Protein AF-A0A958AGH6-F1 (afdb_monomer_lite)

Radius of gyration: 31.53 Å; chains: 1; bounding box: 82×62×76 Å

Structure (mmCIF, N/CA/C/O backbone):
data_AF-A0A958AGH6-F1
#
_entry.id   AF-A0A958AGH6-F1
#
loop_
_atom_site.group_PDB
_atom_site.id
_atom_site.type_symbol
_atom_site.label_atom_id
_atom_site.label_alt_id
_atom_site.label_comp_id
_atom_site.label_asym_id
_atom_site.label_entity_id
_atom_site.label_seq_id
_atom_site.pdbx_PDB_ins_code
_atom_site.Cartn_x
_atom_site.Cartn_y
_atom_site.Cartn_z
_atom_site.occupancy
_atom_site.B_iso_or_equiv
_atom_site.auth_seq_id
_atom_site.auth_comp_id
_atom_site.auth_asym_id
_atom_site.auth_atom_id
_atom_site.pdbx_PDB_model_num
ATOM 1 N N . GLY A 1 1 ? 29.075 16.990 -29.804 1.00 83.25 1 GLY A N 1
ATOM 2 C CA . GLY A 1 1 ? 28.848 15.561 -30.092 1.00 83.25 1 GLY A CA 1
ATOM 3 C C . GLY A 1 1 ? 28.472 15.408 -31.547 1.00 83.25 1 GLY A C 1
ATOM 4 O O . GLY A 1 1 ? 28.355 16.424 -32.220 1.00 83.25 1 GLY A O 1
ATOM 5 N N . CYS A 1 2 ? 28.291 14.186 -32.027 1.00 89.69 2 CYS A N 1
ATOM 6 C CA . CYS A 1 2 ? 27.824 13.896 -33.381 1.00 89.69 2 CYS A CA 1
ATOM 7 C C . CYS A 1 2 ? 26.308 14.091 -33.481 1.00 89.69 2 CYS A C 1
ATOM 9 O O . CYS A 1 2 ? 25.565 13.703 -32.573 1.00 89.69 2 CYS A O 1
ATOM 11 N N . TRP A 1 3 ? 25.862 14.702 -34.578 1.00 92.75 3 TRP A N 1
ATOM 12 C CA . TRP A 1 3 ? 24.458 15.014 -34.820 1.00 92.75 3 TRP A CA 1
ATOM 13 C C . TRP A 1 3 ? 24.123 15.031 -36.314 1.00 92.75 3 TRP A C 1
ATOM 15 O O . TRP A 1 3 ? 25.012 15.130 -37.158 1.00 92.75 3 TRP A O 1
ATOM 25 N N . VAL A 1 4 ? 22.828 14.942 -36.615 1.00 94.94 4 VAL A N 1
ATOM 26 C CA . VAL A 1 4 ? 22.249 15.103 -37.955 1.00 94.94 4 VAL A CA 1
ATOM 27 C C . VAL A 1 4 ? 21.118 16.118 -37.880 1.00 94.94 4 VAL A C 1
ATOM 29 O O . VAL A 1 4 ? 20.305 16.061 -36.960 1.00 94.94 4 VAL A O 1
ATOM 32 N N . LEU A 1 5 ? 21.059 17.021 -38.855 1.00 95.25 5 LEU A N 1
ATOM 33 C CA . LEU A 1 5 ? 19.943 17.938 -39.071 1.00 95.25 5 LEU A CA 1
ATOM 34 C C . LEU A 1 5 ? 19.295 17.595 -40.409 1.00 95.25 5 LEU A C 1
ATOM 36 O O . LEU A 1 5 ? 19.988 17.485 -41.419 1.00 95.25 5 LEU A O 1
ATOM 40 N N . VAL A 1 6 ? 17.981 17.408 -40.395 1.00 96.69 6 VAL A N 1
ATOM 41 C CA . VAL A 1 6 ? 17.177 17.118 -41.585 1.00 96.69 6 VAL A CA 1
ATOM 42 C C . VAL A 1 6 ? 16.295 18.323 -41.870 1.00 96.69 6 VAL A C 1
ATOM 44 O O . VAL A 1 6 ? 15.572 18.761 -40.977 1.00 96.69 6 VAL A O 1
ATOM 47 N N . ASP A 1 7 ? 16.378 18.831 -43.096 1.00 96.31 7 ASP A N 1
ATOM 48 C CA . ASP A 1 7 ? 15.490 19.854 -43.649 1.00 96.31 7 ASP A CA 1
ATOM 49 C C . ASP A 1 7 ? 14.327 19.187 -44.381 1.00 96.31 7 ASP A C 1
ATOM 51 O O . ASP A 1 7 ? 14.539 18.331 -45.243 1.00 96.31 7 ASP A O 1
ATOM 55 N N . HIS A 1 8 ? 13.107 19.558 -43.996 1.00 94.31 8 HIS A N 1
ATOM 56 C CA . HIS A 1 8 ? 11.866 18.997 -44.530 1.00 94.31 8 HIS A CA 1
ATOM 57 C C . HIS A 1 8 ? 11.301 19.814 -45.702 1.00 94.31 8 HIS A C 1
ATOM 59 O O . HIS A 1 8 ? 10.366 19.367 -46.363 1.00 94.31 8 HIS A O 1
ATOM 65 N N . GLY A 1 9 ? 11.899 20.970 -46.019 1.00 91.06 9 GLY A N 1
ATOM 66 C CA . GLY A 1 9 ? 11.574 21.787 -47.193 1.00 91.06 9 GLY A CA 1
ATOM 67 C C . GLY A 1 9 ? 10.357 22.707 -47.043 1.00 91.06 9 GLY A C 1
ATOM 68 O O . GLY A 1 9 ? 10.097 23.516 -47.930 1.00 91.06 9 GLY A O 1
ATOM 69 N N . ASP A 1 10 ? 9.638 22.629 -45.927 1.00 91.50 10 ASP A N 1
ATOM 70 C CA . ASP A 1 10 ? 8.467 23.445 -45.577 1.00 91.50 10 ASP A CA 1
ATOM 71 C C . ASP A 1 10 ? 8.767 24.468 -44.463 1.00 91.50 10 ASP A C 1
ATOM 73 O O . ASP A 1 10 ? 7.862 25.009 -43.830 1.00 91.50 10 ASP A O 1
ATOM 77 N N . GLY A 1 11 ? 10.053 24.742 -44.224 1.00 93.38 11 GLY A N 1
ATOM 78 C CA . GLY A 1 11 ? 10.525 25.636 -43.167 1.00 93.38 11 GLY A CA 1
ATOM 79 C C . GLY A 1 11 ? 10.811 24.935 -41.838 1.00 93.38 11 GLY A C 1
ATOM 80 O O . GLY A 1 11 ? 11.308 25.592 -40.919 1.00 93.38 11 GLY A O 1
ATOM 81 N N . TYR A 1 12 ? 10.558 23.625 -41.727 1.00 94.75 12 TYR A N 1
ATOM 82 C CA . TYR A 1 12 ? 10.909 22.832 -40.551 1.00 94.75 12 TYR A CA 1
ATOM 83 C C . TYR A 1 12 ? 12.245 22.101 -40.686 1.00 94.75 12 TYR A C 1
ATOM 85 O O . TYR A 1 12 ? 12.593 21.531 -41.719 1.00 94.75 12 TYR A O 1
ATOM 93 N N . LEU A 1 13 ? 12.965 22.047 -39.566 1.00 95.56 13 LEU A N 1
ATOM 94 C CA . LEU A 1 13 ? 14.207 21.304 -39.398 1.00 95.56 13 LEU A CA 1
ATOM 95 C C . LEU A 1 13 ? 14.077 20.364 -38.194 1.00 95.56 13 LEU A C 1
ATOM 97 O O . LEU A 1 13 ? 13.566 20.765 -37.148 1.00 95.56 13 LEU A O 1
ATOM 101 N N . SER A 1 14 ? 14.592 19.139 -38.293 1.00 94.94 14 SER A N 1
ATOM 102 C CA . SER A 1 14 ? 14.701 18.224 -37.145 1.00 94.94 14 SER A CA 1
ATOM 103 C C . SER A 1 14 ? 16.151 17.858 -36.853 1.00 94.94 14 SER A C 1
ATOM 105 O O . SER A 1 14 ? 16.859 17.416 -37.759 1.00 94.94 14 SER A O 1
ATOM 107 N N . LEU A 1 15 ? 16.578 18.007 -35.598 1.00 95.25 15 LEU A N 1
ATOM 108 C CA . LEU A 1 15 ? 17.941 17.731 -35.136 1.00 95.25 15 LEU A CA 1
ATOM 109 C C . LEU A 1 15 ? 17.977 16.470 -34.277 1.00 95.25 15 LEU A C 1
ATOM 111 O O . LEU A 1 15 ? 17.185 16.341 -33.350 1.00 95.25 15 LEU A O 1
ATOM 115 N N . TYR A 1 16 ? 18.945 15.591 -34.532 1.00 94.31 16 TYR A N 1
ATOM 116 C CA . TYR A 1 16 ? 19.195 14.359 -33.782 1.00 94.31 16 TYR A CA 1
ATOM 117 C C . TYR A 1 16 ? 20.632 14.363 -33.260 1.00 94.31 16 TYR A C 1
ATOM 119 O O . TYR A 1 16 ? 21.572 14.330 -34.051 1.00 94.31 16 TYR A O 1
ATOM 127 N N . GLY A 1 17 ? 20.809 14.415 -31.943 1.00 91.81 17 GLY A N 1
ATOM 128 C CA . GLY A 1 17 ? 22.096 14.544 -31.265 1.00 91.81 17 GLY A CA 1
ATOM 129 C C . GLY A 1 17 ? 22.538 13.300 -30.498 1.00 91.81 17 GLY A C 1
ATOM 130 O O . GLY A 1 17 ? 21.821 12.304 -30.400 1.00 91.81 17 GLY A O 1
ATOM 131 N N . HIS A 1 18 ? 23.743 13.401 -29.934 1.00 91.81 18 HIS A N 1
ATOM 132 C CA . HIS A 1 18 ? 24.436 12.356 -29.170 1.00 91.81 18 HIS A CA 1
ATOM 133 C C . HIS A 1 18 ? 24.685 11.066 -29.950 1.00 91.81 18 HIS A C 1
ATOM 135 O O . HIS A 1 18 ? 24.835 10.006 -29.352 1.00 91.81 18 HIS A O 1
ATOM 141 N N . MET A 1 19 ? 24.791 11.132 -31.278 1.00 90.19 19 MET A N 1
ATOM 142 C CA . MET A 1 19 ? 25.173 9.954 -32.052 1.00 90.19 19 MET A CA 1
ATOM 143 C C . MET A 1 19 ? 26.567 9.480 -31.639 1.00 90.19 19 MET A C 1
ATOM 145 O O . MET A 1 19 ? 27.372 10.219 -31.075 1.00 90.19 19 MET A O 1
ATOM 149 N N . ILE A 1 20 ? 26.830 8.209 -31.857 1.00 84.06 20 ILE A N 1
ATOM 150 C CA . ILE A 1 20 ? 28.046 7.533 -31.410 1.00 84.06 20 ILE A CA 1
ATOM 151 C C . ILE A 1 20 ? 29.302 8.136 -32.166 1.00 84.06 20 ILE A C 1
ATOM 153 O O . ILE A 1 20 ? 29.113 8.697 -33.236 1.00 84.06 20 ILE A O 1
ATOM 157 N N . ASP A 1 21 ? 30.573 8.034 -31.688 1.00 74.44 21 ASP A N 1
ATOM 158 C CA . ASP A 1 21 ? 31.835 8.428 -32.448 1.00 74.44 21 ASP A CA 1
ATOM 159 C C . ASP A 1 21 ? 33.167 7.563 -32.281 1.00 74.44 21 ASP A C 1
ATOM 161 O O . ASP A 1 21 ? 34.081 7.958 -31.594 1.00 74.44 21 ASP A O 1
ATOM 165 N N . GLU A 1 22 ? 33.302 6.301 -32.725 1.00 58.31 22 GLU A N 1
ATOM 166 C CA . GLU A 1 22 ? 34.407 5.318 -32.520 1.00 58.31 22 GLU A CA 1
ATOM 167 C C . GLU A 1 22 ? 34.402 4.446 -33.776 1.00 58.31 22 GLU A C 1
ATOM 169 O O . GLU A 1 22 ? 33.346 4.049 -34.286 1.00 58.31 22 GLU A O 1
ATOM 174 N N . GLY A 1 23 ? 35.598 4.125 -34.261 1.00 53.69 23 GLY A N 1
ATOM 175 C CA . GLY A 1 23 ? 35.784 3.238 -35.406 1.00 53.69 23 GLY A CA 1
ATOM 176 C C . GLY A 1 23 ? 35.348 3.823 -36.753 1.00 53.69 23 GLY A C 1
ATOM 177 O O . GLY A 1 23 ? 35.269 3.079 -37.721 1.00 53.69 23 GLY A O 1
ATOM 178 N N . GLY A 1 24 ? 35.062 5.129 -36.840 1.00 52.78 24 GLY A N 1
ATOM 179 C CA . GLY A 1 24 ? 34.858 5.833 -38.114 1.00 52.78 24 GLY A CA 1
ATOM 180 C C . GLY A 1 24 ? 33.482 5.690 -38.782 1.00 52.78 24 GLY A C 1
ATOM 181 O O . GLY A 1 24 ? 33.322 6.155 -39.905 1.00 52.78 24 GLY A O 1
ATOM 182 N N . GLY A 1 25 ? 32.473 5.087 -38.142 1.00 57.69 25 GLY A N 1
ATOM 183 C CA . GLY A 1 25 ? 31.171 4.852 -38.789 1.00 57.69 25 GLY A CA 1
ATOM 184 C C . GLY A 1 25 ? 29.978 5.074 -37.874 1.00 57.69 25 GLY A C 1
ATOM 185 O O . GLY A 1 25 ? 29.440 4.107 -37.334 1.00 57.69 25 GLY A O 1
ATOM 186 N N . ARG A 1 26 ? 29.576 6.335 -37.653 1.00 62.25 26 ARG A N 1
ATOM 187 C CA . ARG A 1 26 ? 28.572 6.653 -36.624 1.00 62.25 26 ARG A CA 1
ATOM 188 C C . ARG A 1 26 ? 27.618 7.840 -36.884 1.00 62.25 26 ARG A C 1
ATOM 190 O O . ARG A 1 26 ? 26.696 8.070 -36.107 1.00 62.25 26 ARG A O 1
ATOM 197 N N . VAL A 1 27 ? 27.705 8.448 -38.059 1.00 82.94 27 VAL A N 1
ATOM 198 C CA . VAL A 1 27 ? 26.589 9.113 -38.751 1.00 82.94 27 VAL A CA 1
ATOM 199 C C . VAL A 1 27 ? 26.484 8.425 -40.113 1.00 82.94 27 VAL A C 1
ATOM 201 O O . VAL A 1 27 ? 27.511 8.159 -40.734 1.00 82.94 27 VAL A O 1
ATOM 204 N N . ARG A 1 28 ? 25.280 8.022 -40.532 1.00 86.44 28 ARG A N 1
ATOM 205 C CA . ARG A 1 28 ? 25.074 7.171 -41.724 1.00 86.44 28 ARG A CA 1
ATOM 206 C C . ARG A 1 28 ? 24.755 7.944 -42.997 1.00 86.44 28 ARG A C 1
ATOM 208 O O . ARG A 1 28 ? 24.744 7.343 -44.063 1.00 86.44 28 ARG A O 1
ATOM 215 N N . VAL A 1 29 ? 24.531 9.243 -42.866 1.00 90.94 29 VAL A N 1
ATOM 216 C CA . VAL A 1 29 ? 24.155 10.140 -43.957 1.00 90.94 29 VAL A CA 1
ATOM 217 C C . VAL A 1 29 ? 25.209 11.220 -44.149 1.00 90.94 29 VAL A C 1
ATOM 219 O O . VAL A 1 29 ? 25.991 11.516 -43.240 1.00 90.94 29 VAL A O 1
ATOM 222 N N . ARG A 1 30 ? 25.237 11.816 -45.338 1.00 91.50 30 ARG A N 1
ATOM 223 C CA . ARG A 1 30 ? 26.121 12.939 -45.668 1.00 91.50 30 ARG A CA 1
ATOM 224 C C . ARG A 1 30 ? 25.329 14.227 -45.849 1.00 91.50 30 ARG A C 1
ATOM 226 O O . ARG A 1 30 ? 24.149 14.213 -46.186 1.00 91.50 30 ARG A O 1
ATOM 233 N N . THR A 1 31 ? 25.995 15.363 -45.664 1.00 94.06 31 THR A N 1
ATOM 234 C CA . THR A 1 31 ? 25.400 16.671 -45.956 1.00 94.06 31 THR A CA 1
ATOM 235 C C . THR A 1 31 ? 24.917 16.723 -47.407 1.00 94.06 31 THR A C 1
ATOM 237 O O . THR A 1 31 ? 25.672 16.400 -48.323 1.00 94.06 31 THR A O 1
ATOM 240 N N . GLY A 1 32 ? 23.663 17.134 -47.604 1.00 94.69 32 GLY A N 1
ATOM 241 C CA . GLY A 1 32 ? 23.017 17.215 -48.918 1.00 94.69 32 GLY A CA 1
ATOM 242 C C . GLY A 1 32 ? 22.373 15.911 -49.404 1.00 94.69 32 GLY A C 1
ATOM 243 O O . GLY A 1 32 ? 21.748 15.902 -50.462 1.00 94.69 32 GLY A O 1
ATOM 244 N N . GLU A 1 33 ? 22.492 14.816 -48.653 1.00 96.00 33 GLU A N 1
ATOM 245 C CA . GLU A 1 33 ? 21.820 13.560 -48.975 1.00 96.00 33 GLU A CA 1
ATOM 246 C C . GLU A 1 33 ? 20.304 13.680 -48.765 1.00 96.00 33 GLU A C 1
ATOM 248 O O . GLU A 1 33 ? 19.841 14.123 -47.713 1.00 96.00 33 GLU A O 1
ATOM 253 N N . LYS A 1 34 ? 19.518 13.270 -49.768 1.00 95.62 34 LYS A N 1
ATOM 254 C CA . LYS A 1 34 ? 18.060 13.183 -49.634 1.00 95.62 34 LYS A CA 1
ATOM 255 C C . LYS A 1 34 ? 17.703 11.942 -48.826 1.00 95.62 34 LYS A C 1
ATOM 257 O O . LYS A 1 34 ? 18.070 10.832 -49.201 1.00 95.62 34 LYS A O 1
ATOM 262 N N . VAL A 1 35 ? 16.946 12.136 -47.754 1.00 93.50 35 VAL A N 1
ATOM 263 C CA . VAL A 1 35 ? 16.524 11.073 -46.838 1.00 93.50 35 VAL A CA 1
ATOM 264 C C . VAL A 1 35 ? 15.003 10.951 -46.830 1.00 93.50 35 VAL A C 1
ATOM 266 O O . VAL A 1 35 ? 14.288 11.922 -47.062 1.00 93.50 35 VAL A O 1
ATOM 269 N N . SER A 1 36 ? 14.504 9.743 -46.587 1.00 90.69 36 SER A N 1
ATOM 270 C CA . SER A 1 36 ? 13.080 9.471 -46.366 1.00 90.69 36 SER A CA 1
ATOM 271 C C . SER A 1 36 ? 12.791 9.328 -44.872 1.00 90.69 36 SER A C 1
ATOM 273 O O . SER A 1 36 ? 13.719 9.206 -44.069 1.00 90.69 36 SER A O 1
ATOM 275 N N . SER A 1 37 ? 11.513 9.236 -44.498 1.00 84.38 37 SER A N 1
ATOM 276 C CA . SER A 1 37 ? 11.092 8.937 -43.120 1.00 84.38 37 SER A CA 1
ATOM 277 C C . SER A 1 37 ? 11.653 7.618 -42.567 1.00 84.38 37 SER A C 1
ATOM 279 O O . SER A 1 37 ? 11.699 7.440 -41.354 1.00 84.38 37 SER A O 1
ATOM 281 N N . TRP A 1 38 ? 12.116 6.713 -43.435 1.00 82.50 38 TRP A N 1
ATOM 282 C CA . TRP A 1 38 ? 12.657 5.404 -43.064 1.00 82.50 38 TRP A CA 1
ATOM 283 C C . TRP A 1 38 ? 14.180 5.305 -43.184 1.00 82.50 38 TRP A C 1
ATOM 285 O O . TRP A 1 38 ? 14.751 4.260 -42.874 1.00 82.50 38 TRP A O 1
ATOM 295 N N . THR A 1 39 ? 14.859 6.361 -43.639 1.00 87.94 39 THR A N 1
ATOM 296 C CA . THR A 1 39 ? 16.310 6.328 -43.850 1.00 87.94 39 THR A CA 1
ATOM 297 C C . THR A 1 39 ? 17.050 6.360 -42.505 1.00 87.94 39 THR A C 1
ATOM 299 O O . THR A 1 39 ? 16.922 7.334 -41.761 1.00 87.94 39 THR A O 1
ATOM 302 N N . PRO A 1 40 ? 17.871 5.345 -42.167 1.00 87.94 40 PRO A N 1
ATOM 303 C CA . PRO A 1 40 ? 18.615 5.345 -40.910 1.00 87.94 40 PRO A CA 1
ATOM 304 C C . PRO A 1 40 ? 19.690 6.441 -40.885 1.00 87.94 40 PRO A C 1
ATOM 306 O O . PRO A 1 40 ? 20.678 6.356 -41.610 1.00 87.94 40 PRO A O 1
ATOM 309 N N . LEU A 1 41 ? 19.541 7.434 -40.004 1.00 91.69 41 LEU A N 1
ATOM 310 C CA . LEU A 1 41 ? 20.444 8.597 -39.927 1.00 91.69 41 LEU A CA 1
ATOM 311 C C . LEU A 1 41 ? 21.766 8.311 -39.199 1.00 91.69 41 LEU A C 1
ATOM 313 O O . LEU A 1 41 ? 22.794 8.927 -39.473 1.00 91.69 41 LEU A O 1
ATOM 317 N N . GLY A 1 42 ? 21.765 7.362 -38.265 1.00 88.56 42 GLY A N 1
ATOM 318 C CA . GLY A 1 42 ? 22.917 7.068 -37.419 1.00 88.56 42 GLY A CA 1
ATOM 319 C C . GLY A 1 42 ? 22.593 6.033 -36.353 1.00 88.56 42 GLY A C 1
ATOM 320 O O . GLY A 1 42 ? 21.567 5.356 -36.417 1.00 88.56 42 GLY A O 1
ATOM 321 N N . ARG A 1 43 ? 23.487 5.889 -35.375 1.00 85.12 43 ARG A N 1
ATOM 322 C CA . ARG A 1 43 ? 23.283 5.022 -34.209 1.00 85.12 43 ARG A CA 1
ATOM 323 C C . ARG A 1 43 ? 23.289 5.857 -32.933 1.00 85.12 43 ARG A C 1
ATOM 325 O O . ARG A 1 43 ? 24.086 6.787 -32.805 1.00 85.12 43 ARG A O 1
ATOM 332 N N . VAL A 1 44 ? 22.416 5.481 -31.999 1.00 87.12 44 VAL A N 1
ATOM 333 C CA . VAL A 1 44 ? 22.334 6.082 -30.663 1.00 87.12 44 VAL A CA 1
ATOM 334 C C . VAL A 1 44 ? 23.684 5.952 -29.964 1.00 87.12 44 VAL A C 1
ATOM 336 O O . VAL A 1 44 ? 24.315 4.894 -30.019 1.00 87.12 44 VAL A O 1
ATOM 339 N N . GLY A 1 45 ? 24.136 7.029 -29.334 1.00 87.56 45 GLY A N 1
ATOM 340 C CA . GLY A 1 45 ? 25.424 7.084 -28.662 1.00 87.56 45 GLY A CA 1
ATOM 341 C C . GLY A 1 45 ? 25.398 8.005 -27.458 1.00 87.56 45 GLY A C 1
ATOM 342 O O . GLY A 1 45 ? 24.355 8.220 -26.845 1.00 87.56 45 GLY A O 1
ATOM 343 N N . TRP A 1 46 ? 26.574 8.527 -27.117 1.00 88.44 46 TRP A N 1
ATOM 344 C CA . TRP A 1 46 ? 26.761 9.335 -25.917 1.00 88.44 46 TRP A CA 1
ATOM 345 C C . TRP A 1 46 ? 27.831 10.427 -26.101 1.00 88.44 46 TRP A C 1
ATOM 347 O O . TRP A 1 46 ? 28.665 10.666 -25.236 1.00 88.44 46 TRP A O 1
ATOM 357 N N . THR A 1 47 ? 27.859 11.080 -27.263 1.00 88.31 47 THR A N 1
ATOM 358 C CA . THR A 1 47 ? 28.871 12.111 -27.558 1.00 88.31 47 THR A CA 1
ATOM 359 C C . THR A 1 47 ? 28.379 13.528 -27.229 1.00 88.31 47 THR A C 1
ATOM 361 O O . THR A 1 47 ? 27.197 13.851 -27.366 1.00 88.31 47 THR A O 1
ATOM 364 N N . GLY A 1 48 ? 29.296 14.436 -26.874 1.00 84.38 48 GLY A N 1
ATOM 365 C CA . GLY A 1 48 ? 28.976 15.817 -26.472 1.00 84.38 48 GLY A CA 1
ATOM 366 C C . GLY A 1 48 ? 28.749 15.977 -24.964 1.00 84.38 48 GLY A C 1
ATOM 367 O O . GLY A 1 48 ? 29.178 15.135 -24.186 1.00 84.38 48 GLY A O 1
ATOM 368 N N . MET A 1 49 ? 28.099 17.069 -24.546 1.00 82.62 49 MET A N 1
ATOM 369 C CA . MET A 1 49 ? 27.759 17.313 -23.136 1.00 82.62 49 MET A CA 1
ATOM 370 C C . MET A 1 49 ? 26.480 16.565 -22.762 1.00 82.62 49 MET A C 1
ATOM 372 O O . MET A 1 49 ? 25.394 16.958 -23.179 1.00 82.62 49 MET A O 1
ATOM 376 N N . THR A 1 50 ? 26.603 15.468 -22.018 1.00 72.50 50 THR A N 1
ATOM 377 C CA . THR A 1 50 ? 25.469 14.584 -21.715 1.00 72.50 50 THR A CA 1
ATOM 378 C C . THR A 1 50 ? 25.756 13.723 -20.478 1.00 72.50 50 THR A C 1
ATOM 380 O O . THR A 1 50 ? 26.867 13.223 -20.321 1.00 72.50 50 THR A O 1
ATOM 383 N N . SER A 1 51 ? 24.773 13.563 -19.582 1.00 54.41 51 SER A N 1
ATOM 384 C CA . SER A 1 51 ? 24.955 13.057 -18.205 1.00 54.41 51 SER A CA 1
ATOM 385 C C . SER A 1 51 ? 24.256 11.725 -17.881 1.00 54.41 51 SER A C 1
ATOM 387 O O . SER A 1 51 ? 24.324 11.281 -16.738 1.00 54.41 51 SER A O 1
ATOM 389 N N . PHE A 1 52 ? 23.584 11.077 -18.844 1.00 60.06 52 PHE A N 1
ATOM 390 C CA . PHE A 1 52 ? 22.632 9.980 -18.569 1.00 60.06 52 PHE A CA 1
ATOM 391 C C . PHE A 1 52 ? 22.837 8.686 -19.384 1.00 60.06 52 PHE A C 1
ATOM 393 O O . PHE A 1 52 ? 21.907 7.894 -19.521 1.00 60.06 52 PHE A O 1
ATOM 400 N N . GLY A 1 53 ? 24.035 8.421 -19.912 1.00 75.31 53 GLY A N 1
ATOM 401 C CA . GLY A 1 53 ? 24.273 7.225 -20.733 1.00 75.31 53 GLY A CA 1
ATOM 402 C C . GLY A 1 53 ? 23.768 7.366 -22.177 1.00 75.31 53 GLY A C 1
ATOM 403 O O . GLY A 1 53 ? 23.361 8.461 -22.571 1.00 75.31 53 GLY A O 1
ATOM 404 N N . PRO A 1 54 ? 23.792 6.288 -22.988 1.00 84.06 54 PRO A N 1
ATOM 405 C CA . PRO A 1 54 ? 23.387 6.349 -24.391 1.00 84.06 54 PRO A CA 1
ATOM 406 C C . PRO A 1 54 ? 21.911 6.722 -24.589 1.00 84.06 54 PRO A C 1
ATOM 408 O O . PRO A 1 54 ? 21.024 6.029 -24.095 1.00 84.06 54 PRO A O 1
ATOM 411 N N . HIS A 1 55 ? 21.644 7.795 -25.335 1.00 88.50 55 HIS A N 1
ATOM 412 C CA . HIS A 1 55 ? 20.291 8.262 -25.663 1.00 88.50 55 HIS A CA 1
ATOM 413 C C . HIS A 1 55 ? 20.284 9.139 -26.921 1.00 88.50 55 HIS A C 1
ATOM 415 O O . HIS A 1 55 ? 21.335 9.481 -27.460 1.00 88.50 55 HIS A O 1
ATOM 421 N N . VAL A 1 56 ? 19.090 9.507 -27.394 1.00 86.75 56 VAL A N 1
ATOM 422 C CA . VAL A 1 56 ? 18.909 10.461 -28.498 1.00 86.75 56 VAL A CA 1
ATOM 423 C C . VAL A 1 56 ? 18.411 11.786 -27.941 1.00 86.75 56 VAL A C 1
ATOM 425 O O . VAL A 1 56 ? 17.415 11.822 -27.223 1.00 86.75 56 VAL A O 1
ATOM 428 N N . HIS A 1 57 ? 19.083 12.875 -28.310 1.00 91.12 57 HIS A N 1
ATOM 429 C CA . HIS A 1 57 ? 18.554 14.230 -28.140 1.00 91.12 57 HIS A CA 1
ATOM 430 C C . HIS A 1 57 ? 17.859 14.646 -29.425 1.00 91.12 57 HIS A C 1
ATOM 432 O O . HIS A 1 57 ? 18.472 14.577 -30.487 1.00 91.12 57 HIS A O 1
ATOM 438 N N . TRP A 1 58 ? 16.594 15.045 -29.350 1.00 91.31 58 TRP A N 1
ATOM 439 C CA . TRP A 1 58 ? 15.800 15.353 -30.535 1.00 91.31 58 TRP A CA 1
ATOM 440 C C . TRP A 1 58 ? 15.068 16.684 -30.404 1.00 91.31 58 TRP A C 1
ATOM 442 O O . TRP A 1 58 ? 14.387 16.939 -29.408 1.00 91.31 58 TRP A O 1
ATOM 452 N N . GLU A 1 59 ? 15.196 17.523 -31.428 1.00 94.00 59 GLU A N 1
ATOM 453 C CA . GLU A 1 59 ? 14.592 18.853 -31.484 1.00 94.00 59 GLU A CA 1
ATOM 454 C C . GLU A 1 59 ? 13.916 19.109 -32.826 1.00 94.00 59 GLU A C 1
ATOM 456 O O . GLU A 1 59 ? 14.342 18.584 -33.858 1.00 94.00 59 GLU A O 1
ATOM 461 N N . ILE A 1 60 ? 12.918 19.991 -32.808 1.00 94.75 60 ILE A N 1
ATOM 462 C CA . ILE A 1 60 ? 12.298 20.560 -34.002 1.00 94.75 60 ILE A CA 1
ATOM 463 C C . ILE A 1 60 ? 12.522 22.073 -33.990 1.00 94.75 60 ILE A C 1
ATOM 465 O O . ILE A 1 60 ? 12.359 22.735 -32.962 1.00 94.75 60 ILE A O 1
ATOM 469 N N . HIS A 1 61 ? 12.898 22.620 -35.139 1.00 95.25 61 HIS A N 1
ATOM 470 C CA . HIS A 1 61 ? 13.084 24.048 -35.373 1.00 95.25 61 HIS A CA 1
ATOM 471 C C . HIS A 1 61 ? 12.230 24.490 -36.560 1.00 95.25 61 HIS A C 1
ATOM 473 O O . HIS A 1 61 ? 11.979 23.703 -37.468 1.00 95.25 61 HIS A O 1
ATOM 479 N N . HIS A 1 62 ? 11.797 25.745 -36.552 1.00 94.44 62 HIS A N 1
ATOM 480 C CA . HIS A 1 62 ? 11.128 26.402 -37.671 1.00 94.44 62 HIS A CA 1
ATOM 481 C C . HIS A 1 62 ? 11.933 27.636 -38.086 1.00 94.44 62 HIS A C 1
ATOM 483 O O . HIS A 1 62 ? 12.394 28.377 -37.214 1.00 94.44 62 HIS A O 1
ATOM 489 N N . ALA A 1 63 ? 12.065 27.882 -39.390 1.00 89.69 63 ALA A N 1
ATOM 490 C CA . ALA A 1 63 ? 12.909 28.940 -39.952 1.00 89.69 63 ALA A CA 1
ATOM 491 C C . ALA A 1 63 ? 12.651 30.329 -39.336 1.00 89.69 63 ALA A C 1
ATOM 493 O O . ALA A 1 63 ? 13.589 31.081 -39.090 1.00 89.69 63 ALA A O 1
ATOM 494 N N . GLU A 1 64 ? 11.392 30.644 -39.023 1.00 90.94 64 GLU A N 1
ATOM 495 C CA . GLU A 1 64 ? 11.009 31.937 -38.434 1.00 90.94 64 GLU A CA 1
ATOM 496 C C . GLU A 1 64 ? 10.925 31.929 -36.900 1.00 90.94 64 GLU A C 1
ATOM 498 O O . GLU A 1 64 ? 11.079 32.967 -36.264 1.00 90.94 64 GLU A O 1
ATOM 503 N N . GLN A 1 65 ? 10.647 30.773 -36.286 1.00 88.25 65 GLN A N 1
ATOM 504 C CA . GLN A 1 65 ? 10.323 30.687 -34.849 1.00 88.25 65 GLN A CA 1
ATOM 505 C C . GLN A 1 65 ? 11.480 30.129 -34.009 1.00 88.25 65 GLN A C 1
ATOM 507 O O . GLN A 1 65 ? 11.392 30.101 -32.781 1.00 88.25 65 GLN A O 1
ATOM 512 N N . GLY A 1 66 ? 12.557 29.662 -34.647 1.00 91.25 66 GLY A N 1
ATOM 513 C CA . GLY A 1 66 ? 13.637 28.944 -33.980 1.00 91.25 66 GLY A CA 1
ATOM 514 C C . GLY A 1 66 ? 13.157 27.603 -33.421 1.00 91.25 66 GLY A C 1
ATOM 515 O O . GLY A 1 66 ? 12.328 26.924 -34.028 1.00 91.25 66 GLY A O 1
ATOM 516 N N . ARG A 1 67 ? 13.675 27.201 -32.257 1.00 93.06 67 ARG A N 1
ATOM 517 C CA . ARG A 1 67 ? 13.323 25.922 -31.624 1.00 93.06 67 ARG A CA 1
ATOM 518 C C . ARG A 1 67 ? 11.865 25.919 -31.159 1.00 93.06 67 ARG A C 1
ATOM 520 O O . ARG A 1 67 ? 11.473 26.723 -30.314 1.00 93.06 67 ARG A O 1
ATOM 527 N N . VAL A 1 68 ? 11.078 24.970 -31.654 1.00 92.88 68 VAL A N 1
ATOM 528 C CA . VAL A 1 68 ? 9.654 24.821 -31.330 1.00 92.88 68 VAL A CA 1
ATOM 529 C C . VAL A 1 68 ? 9.432 23.658 -30.364 1.00 92.88 68 VAL A C 1
ATOM 531 O O . VAL A 1 68 ? 10.236 22.733 -30.273 1.00 92.88 68 VAL A O 1
ATOM 534 N N . ARG A 1 69 ? 8.339 23.700 -29.591 1.00 88.06 69 ARG A N 1
ATOM 535 C CA . ARG A 1 69 ? 8.019 22.606 -28.664 1.00 88.06 69 ARG A CA 1
ATOM 536 C C . ARG A 1 69 ? 7.520 21.375 -29.426 1.00 88.06 69 ARG A C 1
ATOM 538 O O . ARG A 1 69 ? 6.584 21.482 -30.218 1.00 88.06 69 ARG A O 1
ATOM 545 N N . ASN A 1 70 ? 8.085 20.209 -29.113 1.00 83.81 70 ASN A N 1
ATOM 546 C CA . ASN A 1 70 ? 7.748 18.945 -29.779 1.00 83.81 70 ASN A CA 1
ATOM 547 C C . ASN A 1 70 ? 6.281 18.518 -29.564 1.00 83.81 70 ASN A C 1
ATOM 549 O O . ASN A 1 70 ? 5.708 17.858 -30.424 1.00 83.81 70 ASN A O 1
ATOM 553 N N . ASP A 1 71 ? 5.635 18.923 -28.466 1.00 80.56 71 ASP A N 1
ATOM 554 C CA . ASP A 1 71 ? 4.239 18.562 -28.171 1.00 80.56 71 ASP A CA 1
ATOM 555 C C . ASP A 1 71 ? 3.201 19.245 -29.078 1.00 80.56 71 ASP A C 1
ATOM 557 O O . ASP A 1 71 ? 2.025 18.901 -29.032 1.00 80.56 71 ASP A O 1
ATOM 561 N N . ARG A 1 72 ? 3.629 20.172 -29.944 1.00 83.50 72 ARG A N 1
ATOM 562 C CA . ARG A 1 72 ? 2.795 20.709 -31.031 1.00 83.50 72 ARG A CA 1
ATOM 563 C C . ARG A 1 72 ? 2.594 19.719 -32.177 1.00 83.50 72 ARG A C 1
ATOM 565 O O . ARG A 1 72 ? 1.609 19.826 -32.896 1.00 83.50 72 ARG A O 1
ATOM 572 N N . PHE A 1 73 ? 3.531 18.792 -32.353 1.00 79.25 73 PHE A N 1
ATOM 573 C CA . PHE A 1 73 ? 3.552 17.847 -33.475 1.00 79.25 73 PHE A CA 1
ATOM 574 C C . PHE A 1 73 ? 3.216 16.424 -33.033 1.00 79.25 73 PHE A C 1
ATOM 576 O O . PHE A 1 73 ? 2.876 15.582 -33.858 1.00 79.25 73 PHE A O 1
ATOM 583 N N . PHE A 1 74 ? 3.283 16.159 -31.725 1.00 72.12 74 PHE A N 1
ATOM 584 C CA . PHE A 1 74 ? 3.025 14.848 -31.152 1.00 72.12 74 PHE A CA 1
ATOM 585 C C . PHE A 1 74 ? 2.188 14.981 -29.891 1.00 72.12 74 PHE A C 1
ATOM 587 O O . PHE A 1 74 ? 2.554 15.706 -28.963 1.00 72.12 74 PHE A O 1
ATOM 594 N N . SER A 1 75 ? 1.098 14.217 -29.810 1.00 63.84 75 SER A N 1
ATOM 595 C CA . SER A 1 75 ? 0.411 14.073 -28.536 1.00 63.84 75 SER A CA 1
ATOM 596 C C . SER A 1 75 ? 1.264 13.217 -27.602 1.00 63.84 75 SER A C 1
ATOM 598 O O . SER A 1 75 ? 1.718 12.125 -27.961 1.00 63.84 75 SER A O 1
ATOM 600 N N . ARG A 1 76 ? 1.436 13.672 -26.359 1.00 59.69 76 ARG A N 1
ATOM 601 C CA . ARG A 1 76 ? 2.057 12.857 -25.305 1.00 59.69 76 ARG A CA 1
ATOM 602 C C . ARG A 1 76 ? 1.300 11.548 -25.075 1.00 59.69 76 ARG A C 1
ATOM 604 O O . ARG A 1 76 ? 1.923 10.570 -24.699 1.00 59.69 76 ARG A O 1
ATOM 611 N N . SER A 1 77 ? -0.008 11.514 -25.348 1.00 62.44 77 SER A N 1
ATOM 612 C CA . SER A 1 77 ? -0.804 10.283 -25.272 1.00 62.44 77 SER A CA 1
ATOM 613 C C . SER A 1 77 ? -0.565 9.325 -26.443 1.00 62.44 77 SER A C 1
ATOM 615 O O . SER A 1 77 ? -0.828 8.137 -26.306 1.00 62.44 77 SER A O 1
ATOM 617 N N . SER A 1 78 ? -0.059 9.815 -27.582 1.00 53.62 78 SER A N 1
ATOM 618 C CA . SER A 1 78 ? 0.286 8.980 -28.745 1.00 53.62 78 SER A CA 1
ATOM 619 C C . SER A 1 78 ? 1.718 8.438 -28.706 1.00 53.62 78 SER A C 1
ATOM 621 O O . SER A 1 78 ? 2.019 7.467 -29.394 1.00 53.62 78 SER A O 1
ATOM 623 N N . ILE A 1 79 ? 2.600 9.029 -27.892 1.00 54.25 79 ILE A N 1
ATOM 624 C CA . ILE A 1 79 ? 3.942 8.501 -27.633 1.00 54.25 79 ILE A CA 1
ATOM 625 C C . ILE A 1 79 ? 3.887 7.737 -26.313 1.00 54.25 79 ILE A C 1
ATOM 627 O O . ILE A 1 79 ? 4.109 8.302 -25.243 1.00 54.25 79 ILE A O 1
ATOM 631 N N . VAL A 1 80 ? 3.604 6.437 -26.388 1.00 52.31 80 VAL A N 1
ATOM 632 C CA . VAL A 1 80 ? 3.779 5.542 -25.241 1.00 52.31 80 VAL A CA 1
ATOM 633 C C . VAL A 1 80 ? 5.276 5.488 -24.949 1.00 52.31 80 VAL A C 1
ATOM 635 O O . VAL A 1 80 ? 6.040 4.836 -25.662 1.00 52.31 80 VAL A O 1
ATOM 638 N N . TYR A 1 81 ? 5.723 6.232 -23.935 1.00 48.06 81 TYR A N 1
ATOM 639 C CA . TYR A 1 81 ? 7.105 6.175 -23.473 1.00 48.06 81 TYR A CA 1
ATOM 640 C C . TYR A 1 81 ? 7.354 4.795 -22.873 1.00 48.06 81 TYR A C 1
ATOM 642 O O . TYR A 1 81 ? 7.106 4.543 -21.697 1.00 48.06 81 TYR A O 1
ATOM 650 N N . CYS A 1 82 ? 7.826 3.883 -23.711 1.00 51.81 82 CYS A N 1
ATOM 651 C CA . CYS A 1 82 ? 8.101 2.528 -23.306 1.00 51.81 82 CYS A CA 1
ATOM 652 C C . CYS A 1 82 ? 9.601 2.305 -23.253 1.00 51.81 82 CYS A C 1
ATOM 654 O O . CYS A 1 82 ? 10.261 2.046 -24.259 1.00 51.81 82 CYS A O 1
ATOM 656 N N . LYS A 1 83 ? 10.134 2.400 -22.037 1.00 42.38 83 LYS A N 1
ATOM 657 C CA . LYS A 1 83 ? 11.564 2.293 -21.744 1.00 42.38 83 LYS A CA 1
ATOM 658 C C . LYS A 1 83 ? 12.177 0.955 -22.207 1.00 42.38 83 LYS A C 1
ATOM 660 O O . LYS A 1 83 ? 13.395 0.890 -22.326 1.00 42.38 83 LYS A O 1
ATOM 665 N N . PHE A 1 84 ? 11.350 -0.064 -22.503 1.00 41.44 84 PHE A N 1
ATOM 666 C CA . PHE A 1 84 ? 11.770 -1.425 -22.868 1.00 41.44 84 PHE A CA 1
ATOM 667 C C . PHE A 1 84 ? 10.824 -2.194 -23.822 1.00 41.44 84 PHE A C 1
ATOM 669 O O . PHE A 1 84 ? 10.918 -3.410 -23.887 1.00 41.44 84 PHE A O 1
ATOM 676 N N . CYS A 1 85 ? 9.943 -1.556 -24.605 1.00 45.09 85 CYS A N 1
ATOM 677 C CA . CYS A 1 85 ? 8.999 -2.311 -25.467 1.00 45.09 85 CYS A CA 1
ATOM 678 C C . CYS A 1 85 ? 9.673 -3.123 -26.583 1.00 45.09 85 CYS A C 1
ATOM 680 O O . CYS A 1 85 ? 9.062 -4.023 -27.140 1.00 45.09 85 CYS A O 1
ATOM 682 N N . ALA A 1 86 ? 10.937 -2.837 -26.904 1.00 46.09 86 ALA A N 1
ATOM 683 C CA . ALA A 1 86 ? 11.733 -3.685 -27.792 1.00 46.09 86 ALA A CA 1
ATOM 684 C C . ALA A 1 86 ? 12.194 -5.005 -27.130 1.00 46.09 86 ALA A C 1
ATOM 686 O O . ALA A 1 86 ? 12.774 -5.845 -27.809 1.00 46.09 86 ALA A O 1
ATOM 687 N N . ALA A 1 87 ? 11.981 -5.173 -25.820 1.00 43.94 87 ALA A N 1
ATOM 688 C CA . ALA A 1 87 ? 12.317 -6.369 -25.046 1.00 43.94 87 ALA A CA 1
ATOM 689 C C . ALA A 1 87 ? 11.080 -7.203 -24.660 1.00 43.94 87 ALA A C 1
ATOM 691 O O . ALA A 1 87 ? 11.224 -8.233 -24.008 1.00 43.94 87 ALA A O 1
ATOM 692 N N . ASP A 1 88 ? 9.879 -6.771 -25.054 1.00 43.16 88 ASP A N 1
ATOM 693 C CA . ASP A 1 88 ? 8.650 -7.531 -24.858 1.00 43.16 88 ASP A CA 1
ATOM 694 C C . ASP A 1 88 ? 8.468 -8.519 -26.022 1.00 43.16 88 ASP A C 1
ATOM 696 O O . ASP A 1 88 ? 8.210 -8.123 -27.160 1.00 43.16 88 ASP A O 1
ATOM 700 N N . GLY A 1 89 ? 8.621 -9.817 -25.742 1.00 53.06 89 GLY A N 1
ATOM 701 C CA . GLY A 1 89 ? 8.466 -10.893 -26.728 1.00 53.06 89 GLY A CA 1
ATOM 702 C C . GLY A 1 89 ? 7.038 -11.067 -27.260 1.00 53.06 89 GLY A C 1
ATOM 703 O O . GLY A 1 89 ? 6.833 -11.849 -28.187 1.00 53.06 89 GLY A O 1
ATOM 704 N N . SER A 1 90 ? 6.055 -10.352 -26.699 1.00 49.44 90 SER A N 1
ATOM 705 C CA . SER A 1 90 ? 4.658 -10.382 -27.147 1.00 49.44 90 SER A CA 1
ATOM 706 C C . SER A 1 90 ? 4.329 -9.333 -28.219 1.00 49.44 90 SER A C 1
ATOM 708 O O . SER A 1 90 ? 3.298 -9.433 -28.889 1.00 49.44 90 SER A O 1
ATOM 710 N N . VAL A 1 91 ? 5.215 -8.357 -28.450 1.00 45.62 91 VAL A N 1
ATOM 711 C CA . VAL A 1 91 ? 5.027 -7.344 -29.491 1.00 45.62 91 VAL A CA 1
ATOM 712 C C . VAL A 1 91 ? 5.642 -7.853 -30.790 1.00 45.62 91 VAL A C 1
ATOM 714 O O . VAL A 1 91 ? 6.856 -7.802 -30.989 1.00 45.62 91 VAL A O 1
ATOM 717 N N . VAL A 1 92 ? 4.795 -8.318 -31.712 1.00 43.56 92 VAL A N 1
ATOM 718 C CA . VAL A 1 92 ? 5.197 -8.607 -33.095 1.00 43.56 92 VAL A CA 1
ATOM 719 C C . VAL A 1 92 ? 5.589 -7.289 -33.764 1.00 43.56 92 VAL A C 1
ATOM 721 O O . VAL A 1 92 ? 4.780 -6.620 -34.403 1.00 43.56 92 VAL A O 1
ATOM 724 N N . GLN A 1 93 ? 6.849 -6.886 -33.612 1.00 41.88 93 GLN A N 1
ATOM 725 C CA . GLN A 1 93 ? 7.441 -5.936 -34.534 1.00 41.88 93 GLN A CA 1
ATOM 726 C C . GLN A 1 93 ? 7.688 -6.674 -35.845 1.00 41.88 93 GLN A C 1
ATOM 728 O O . GLN A 1 93 ? 8.457 -7.634 -35.901 1.00 41.88 93 GLN A O 1
ATOM 733 N N . THR A 1 94 ? 7.071 -6.196 -36.921 1.00 39.59 94 THR A N 1
ATOM 734 C CA . THR A 1 94 ? 7.436 -6.533 -38.299 1.00 39.59 94 THR A CA 1
ATOM 735 C C . THR A 1 94 ? 8.816 -5.937 -38.599 1.00 39.59 94 THR A C 1
ATOM 737 O O . THR A 1 94 ? 8.967 -4.988 -39.365 1.00 39.59 94 THR A O 1
ATOM 740 N N . VAL A 1 95 ? 9.855 -6.442 -37.934 1.00 38.19 95 VAL A N 1
ATOM 741 C CA . VAL A 1 95 ? 11.236 -6.100 -38.251 1.00 38.19 95 VAL A CA 1
ATOM 742 C C . VAL A 1 95 ? 11.595 -6.916 -39.477 1.00 38.19 95 VAL A C 1
ATOM 744 O O . VAL A 1 95 ? 11.689 -8.141 -39.425 1.00 38.19 95 VAL A O 1
ATOM 747 N N . VAL A 1 96 ? 11.776 -6.225 -40.599 1.00 38.03 96 VAL A N 1
ATOM 748 C CA . VAL A 1 96 ? 12.422 -6.776 -41.787 1.00 38.03 96 VAL A CA 1
ATOM 749 C C . VAL A 1 96 ? 13.764 -7.340 -41.329 1.00 38.03 96 VAL A C 1
ATOM 751 O O . VAL A 1 96 ? 14.671 -6.594 -40.959 1.00 38.03 96 VAL A O 1
ATOM 754 N N . ALA A 1 97 ? 13.850 -8.666 -41.263 1.00 32.97 97 ALA A N 1
ATOM 755 C CA . ALA A 1 97 ? 15.012 -9.381 -40.775 1.00 32.97 97 ALA A CA 1
ATOM 756 C C . ALA A 1 97 ? 16.200 -9.135 -41.713 1.00 32.97 97 ALA A C 1
ATOM 758 O O . ALA A 1 97 ? 16.420 -9.862 -42.677 1.00 32.97 97 ALA A O 1
ATOM 759 N N . SER A 1 98 ? 17.008 -8.118 -41.421 1.00 36.94 98 SER A N 1
ATOM 760 C CA . SER A 1 98 ? 18.393 -8.107 -41.869 1.00 36.94 98 SER A CA 1
ATOM 761 C C . SER A 1 98 ? 19.165 -9.038 -40.941 1.00 36.94 98 SER A C 1
ATOM 763 O O . SER A 1 98 ? 19.630 -8.627 -39.875 1.00 36.94 98 SER A O 1
ATOM 765 N N . ALA A 1 99 ? 19.257 -10.307 -41.331 1.00 36.31 99 ALA A N 1
ATOM 766 C CA . ALA A 1 99 ? 20.195 -11.249 -40.750 1.00 36.31 99 ALA A CA 1
ATOM 767 C C . ALA A 1 99 ? 21.608 -10.656 -40.860 1.00 36.31 99 ALA A C 1
ATOM 769 O O . ALA A 1 99 ? 22.188 -10.592 -41.941 1.00 36.31 99 ALA A O 1
ATOM 770 N N . TYR A 1 100 ? 22.154 -10.187 -39.739 1.00 34.91 100 TYR A N 1
ATOM 771 C CA . TYR A 1 100 ? 23.576 -9.902 -39.625 1.00 34.91 100 TYR A CA 1
ATOM 772 C C . TYR A 1 100 ? 24.232 -11.135 -39.014 1.00 34.91 100 TYR A C 1
ATOM 774 O O . TYR A 1 100 ? 24.380 -11.264 -37.801 1.00 34.91 100 TYR A O 1
ATOM 782 N N . THR A 1 101 ? 24.626 -12.055 -39.889 1.00 38.88 101 THR A N 1
ATOM 783 C CA . THR A 1 101 ? 25.731 -12.973 -39.630 1.00 38.88 101 THR A CA 1
ATOM 784 C C . THR A 1 101 ? 26.965 -12.119 -39.343 1.00 38.88 101 THR A C 1
ATOM 786 O O . THR A 1 101 ? 27.598 -11.590 -40.259 1.00 38.88 101 THR A O 1
ATOM 789 N N . GLY A 1 102 ? 27.254 -11.899 -38.059 1.00 35.75 102 GLY A N 1
ATOM 790 C CA . GLY A 1 102 ? 28.485 -11.265 -37.608 1.00 35.75 102 GLY A CA 1
ATOM 791 C C . GLY A 1 102 ? 29.671 -12.066 -38.128 1.00 35.75 102 GLY A C 1
ATOM 792 O O . GLY A 1 102 ? 29.817 -13.243 -37.809 1.00 35.75 102 GLY A O 1
ATOM 793 N N . GLY A 1 103 ? 30.456 -11.427 -38.993 1.00 36.06 103 GLY A N 1
ATOM 794 C CA . GLY A 1 103 ? 31.567 -12.030 -39.707 1.00 36.06 103 GLY A CA 1
ATOM 795 C C . GLY A 1 103 ? 32.605 -12.662 -38.787 1.00 36.06 103 GLY A C 1
ATOM 796 O O . GLY A 1 103 ? 32.915 -12.155 -37.708 1.00 36.06 103 GLY A O 1
ATOM 797 N N . GLY A 1 104 ? 33.159 -13.771 -39.274 1.00 41.34 104 GLY A N 1
ATOM 798 C CA . GLY A 1 104 ? 34.306 -14.443 -38.696 1.00 41.34 104 GLY A CA 1
ATOM 799 C C . GLY A 1 104 ? 35.507 -13.508 -38.593 1.00 41.34 104 GLY A C 1
ATOM 800 O O . GLY A 1 104 ? 36.134 -13.157 -39.588 1.00 41.34 104 GLY A O 1
ATOM 801 N N . GLY A 1 105 ? 35.849 -13.144 -37.363 1.00 43.62 105 GLY A N 1
ATOM 802 C CA . GLY A 1 105 ? 37.228 -12.886 -36.979 1.00 43.62 105 GLY A CA 1
ATOM 803 C C . GLY A 1 105 ? 37.797 -14.181 -36.410 1.00 43.62 105 GLY A C 1
ATOM 804 O O . GLY A 1 105 ? 37.145 -14.829 -35.599 1.00 43.62 105 GLY A O 1
ATOM 805 N N . ILE A 1 106 ? 39.011 -14.550 -36.816 1.00 53.03 106 ILE A N 1
ATOM 806 C CA . ILE A 1 106 ? 39.740 -15.797 -36.483 1.00 53.03 106 ILE A CA 1
ATOM 807 C C . ILE A 1 106 ? 40.017 -15.978 -34.962 1.00 53.03 106 ILE A C 1
ATOM 809 O O . ILE A 1 106 ? 40.687 -16.910 -34.534 1.00 53.03 106 ILE A O 1
ATOM 813 N N . LEU A 1 107 ? 39.458 -15.122 -34.105 1.00 51.12 107 LEU A N 1
ATOM 814 C CA . LEU A 1 107 ? 39.590 -15.151 -32.652 1.00 51.12 107 LEU A CA 1
ATOM 815 C C . LEU A 1 107 ? 38.209 -14.977 -32.006 1.00 51.12 107 LEU A C 1
ATOM 817 O O . LEU A 1 107 ? 37.850 -13.884 -31.564 1.00 51.12 107 LEU A O 1
ATOM 821 N N . SER A 1 108 ? 37.413 -16.050 -31.962 1.00 60.16 108 SER A N 1
ATOM 822 C CA . SER A 1 108 ? 36.198 -16.057 -31.142 1.00 60.16 108 SER A CA 1
ATOM 823 C C . SER A 1 108 ? 36.572 -16.033 -29.654 1.00 60.16 108 SER A C 1
ATOM 825 O O . SER A 1 108 ? 37.643 -16.501 -29.248 1.00 60.16 108 SER A O 1
ATOM 827 N N . ARG A 1 109 ? 35.693 -15.466 -28.817 1.00 53.91 109 ARG A N 1
ATOM 828 C CA . ARG A 1 109 ? 35.891 -15.419 -27.358 1.00 53.91 109 ARG A CA 1
ATOM 829 C C . ARG A 1 109 ? 36.046 -16.823 -26.766 1.00 53.91 109 ARG A C 1
ATOM 831 O O . ARG A 1 109 ? 36.831 -16.987 -25.833 1.00 53.91 109 ARG A O 1
ATOM 838 N N . GLU A 1 110 ? 35.372 -17.827 -27.336 1.00 58.25 110 GLU A N 1
ATOM 839 C CA . GLU A 1 110 ? 35.530 -19.219 -26.903 1.00 58.25 110 GLU A CA 1
ATOM 840 C C . GLU A 1 110 ? 36.928 -19.767 -27.227 1.00 58.25 110 GLU A C 1
ATOM 842 O O . GLU A 1 110 ? 37.518 -20.458 -26.399 1.00 58.25 110 GLU A O 1
ATOM 847 N N . LEU A 1 111 ? 37.504 -19.410 -28.382 1.00 60.69 111 LEU A N 1
ATOM 848 C CA . LEU A 1 111 ? 38.834 -19.870 -28.792 1.00 60.69 111 LEU A CA 1
ATOM 849 C C . LEU A 1 111 ? 39.946 -19.291 -27.903 1.00 60.69 111 LEU A C 1
ATOM 851 O O . LEU A 1 111 ? 40.864 -20.012 -27.515 1.00 60.69 111 LEU A O 1
ATOM 855 N N . ILE A 1 112 ? 39.852 -18.007 -27.538 1.00 64.25 112 ILE A N 1
ATOM 856 C CA . ILE A 1 112 ? 40.808 -17.371 -26.614 1.00 64.25 112 ILE A CA 1
ATOM 857 C C . ILE A 1 112 ? 40.715 -18.019 -25.227 1.00 64.25 112 ILE A C 1
ATOM 859 O O . ILE A 1 112 ? 41.743 -18.326 -24.624 1.00 64.25 112 ILE A O 1
ATOM 863 N N . GLY A 1 113 ? 39.495 -18.269 -24.737 1.00 62.81 113 GLY A N 1
ATOM 864 C CA . GLY A 1 113 ? 39.276 -18.962 -23.466 1.00 62.81 113 GLY A CA 1
ATOM 865 C C . GLY A 1 113 ? 39.856 -20.378 -23.465 1.00 62.81 113 GLY A C 1
ATOM 866 O O . GLY A 1 113 ? 40.577 -20.749 -22.538 1.00 62.81 113 GLY A O 1
ATOM 867 N N . ALA A 1 114 ? 39.622 -21.141 -24.535 1.00 67.06 114 ALA A N 1
ATOM 868 C CA . ALA A 1 114 ? 40.154 -22.492 -24.693 1.00 67.06 114 ALA A CA 1
ATOM 869 C C . ALA A 1 114 ? 41.691 -22.512 -24.779 1.00 67.06 114 ALA A C 1
ATOM 871 O O . ALA A 1 114 ? 42.330 -23.337 -24.126 1.00 67.06 114 ALA A O 1
ATOM 872 N N . LEU A 1 115 ? 42.299 -21.577 -25.520 1.00 66.81 115 LEU A N 1
ATOM 873 C CA . LEU A 1 115 ? 43.756 -21.448 -25.618 1.00 66.81 115 LEU A CA 1
ATOM 874 C C . LEU A 1 115 ? 44.390 -21.064 -24.279 1.00 66.81 115 LEU A C 1
ATOM 876 O O . LEU A 1 115 ? 45.413 -21.635 -23.914 1.00 66.81 115 LEU A O 1
ATOM 880 N N . LEU A 1 116 ? 43.782 -20.147 -23.521 1.00 67.62 116 LEU A N 1
ATOM 881 C CA . LEU A 1 116 ? 44.272 -19.772 -22.193 1.00 67.62 116 LEU A CA 1
ATOM 882 C C . LEU A 1 116 ? 44.190 -20.939 -21.207 1.00 67.62 116 LEU A C 1
ATOM 884 O O . LEU A 1 116 ? 45.144 -21.156 -20.465 1.00 67.62 116 LEU A O 1
ATOM 888 N N . LEU A 1 117 ? 43.107 -21.721 -21.227 1.00 67.44 117 LEU A N 1
ATOM 889 C CA . LEU A 1 117 ? 42.962 -22.913 -20.386 1.00 67.44 117 LEU A CA 1
ATOM 890 C C . LEU A 1 117 ? 43.963 -24.013 -20.759 1.00 67.44 117 LEU A C 1
ATOM 892 O O . LEU A 1 117 ? 44.563 -24.615 -19.870 1.00 67.44 117 LEU A O 1
ATOM 896 N N . LEU A 1 118 ? 44.202 -24.233 -22.054 1.00 71.81 118 LEU A N 1
ATOM 897 C CA . LEU A 1 118 ? 45.226 -25.164 -22.536 1.00 71.81 118 LEU A CA 1
ATOM 898 C C . LEU A 1 118 ? 46.634 -24.719 -22.143 1.00 71.81 118 LEU A C 1
ATOM 900 O O . LEU A 1 118 ? 47.442 -25.543 -21.724 1.00 71.81 118 LEU A O 1
ATOM 904 N N . LEU A 1 119 ? 46.928 -23.423 -22.235 1.00 68.44 119 LEU A N 1
ATOM 905 C CA . LEU A 1 119 ? 48.233 -22.865 -21.886 1.00 68.44 119 LEU A CA 1
ATOM 906 C C . LEU A 1 119 ? 48.459 -22.895 -20.366 1.00 68.44 119 LEU A C 1
ATOM 908 O O . LEU A 1 119 ? 49.558 -23.214 -19.917 1.00 68.44 119 LEU A O 1
ATOM 912 N N . LEU A 1 120 ? 47.408 -22.669 -19.570 1.00 60.69 120 LEU A N 1
ATOM 913 C CA . LEU A 1 120 ? 47.432 -22.849 -18.118 1.00 60.69 120 LEU A CA 1
ATOM 914 C C . LEU A 1 120 ? 47.648 -24.324 -17.745 1.00 60.69 120 LEU A C 1
ATOM 916 O O . LEU A 1 120 ? 48.501 -24.627 -16.913 1.00 60.69 120 LEU A O 1
ATOM 920 N N . GLY A 1 121 ? 46.932 -25.243 -18.400 1.00 68.31 121 GLY A N 1
ATOM 921 C CA . GLY A 1 121 ? 47.096 -26.687 -18.222 1.00 68.31 121 GLY A CA 1
ATOM 922 C C . GLY A 1 121 ? 48.498 -27.167 -18.605 1.00 68.31 121 GLY A C 1
ATOM 923 O O . GLY A 1 121 ? 49.126 -27.907 -17.850 1.00 68.31 121 GLY A O 1
ATOM 924 N N . ALA A 1 122 ? 49.041 -26.677 -19.721 1.00 67.75 122 ALA A N 1
ATOM 925 C CA . ALA A 1 122 ? 50.398 -26.980 -20.165 1.00 67.75 122 ALA A CA 1
ATOM 926 C C . ALA A 1 122 ? 51.462 -26.423 -19.205 1.00 67.75 122 ALA A C 1
ATOM 928 O O . ALA A 1 122 ? 52.443 -27.104 -18.915 1.00 67.75 122 ALA A O 1
ATOM 929 N N . LEU A 1 123 ? 51.268 -25.219 -18.658 1.00 55.75 123 LEU A N 1
ATOM 930 C CA . LEU A 1 123 ? 52.170 -24.647 -17.652 1.00 55.75 123 LEU A CA 1
ATOM 931 C C . LEU A 1 123 ? 52.149 -25.439 -16.340 1.00 55.75 123 LEU A C 1
ATOM 933 O O . LEU A 1 123 ? 53.207 -25.651 -15.748 1.00 55.75 123 LEU A O 1
ATOM 937 N N . ILE A 1 124 ? 50.978 -25.921 -15.918 1.00 59.50 124 ILE A N 1
ATOM 938 C CA . ILE A 1 124 ? 50.834 -26.796 -14.746 1.00 59.50 124 ILE A CA 1
ATOM 939 C C . ILE A 1 124 ? 51.543 -28.138 -14.979 1.00 59.50 124 ILE A C 1
ATOM 941 O O . ILE A 1 124 ? 52.200 -28.641 -14.070 1.00 59.50 124 ILE A O 1
ATOM 945 N N . PHE A 1 125 ? 51.454 -28.695 -16.190 1.00 59.69 125 PHE A N 1
ATOM 946 C CA . PHE A 1 125 ? 52.002 -30.017 -16.500 1.00 59.69 125 PHE A CA 1
ATOM 947 C C . PHE A 1 125 ? 53.517 -30.010 -16.776 1.00 59.69 125 PHE A C 1
ATOM 949 O O . PHE A 1 125 ? 54.234 -30.877 -16.287 1.00 59.69 125 PHE A O 1
ATOM 956 N N . PHE A 1 126 ? 54.031 -29.031 -17.532 1.00 59.09 126 PHE A N 1
ATOM 957 C CA . PHE A 1 126 ? 55.426 -29.025 -18.001 1.00 59.09 126 PHE A CA 1
ATOM 958 C C . PHE A 1 126 ? 56.373 -28.137 -17.187 1.00 59.09 126 PHE A C 1
ATOM 960 O O . PHE A 1 126 ? 57.586 -28.345 -17.214 1.00 59.09 126 PHE A O 1
ATOM 967 N N . ARG A 1 127 ? 55.860 -27.116 -16.490 1.00 56.50 127 ARG A N 1
ATOM 968 C CA . ARG A 1 127 ? 56.667 -26.164 -15.705 1.00 56.50 127 ARG A CA 1
ATOM 969 C C . ARG A 1 127 ? 55.948 -25.791 -14.396 1.00 56.50 127 ARG A C 1
ATOM 971 O O . ARG A 1 127 ? 55.731 -24.601 -14.141 1.00 56.50 127 ARG A O 1
ATOM 978 N N . PRO A 1 128 ? 55.615 -26.772 -13.532 1.00 53.69 128 PRO A N 1
ATOM 979 C CA . PRO A 1 128 ? 54.877 -26.529 -12.286 1.00 53.69 128 PRO A CA 1
ATOM 980 C C . PRO A 1 128 ? 55.582 -25.519 -11.370 1.00 53.69 128 PRO A C 1
ATOM 982 O O . PRO A 1 128 ? 54.935 -24.770 -10.644 1.00 53.69 128 PRO A O 1
ATOM 985 N N . GLU A 1 129 ? 56.907 -25.428 -11.461 1.00 58.34 129 GLU A N 1
ATOM 986 C CA . GLU A 1 129 ? 57.746 -24.461 -10.749 1.00 58.34 129 GLU A CA 1
ATOM 987 C C . GLU A 1 129 ? 57.413 -23.003 -11.106 1.00 58.34 129 GLU A C 1
ATOM 989 O O . GLU A 1 129 ? 57.397 -22.143 -10.229 1.00 58.34 129 GLU A O 1
ATOM 994 N N . VAL A 1 130 ? 57.096 -22.708 -12.372 1.00 63.41 130 VAL A N 1
ATOM 995 C CA . VAL A 1 130 ? 56.753 -21.348 -12.828 1.00 63.41 130 VAL A CA 1
ATOM 996 C C . VAL A 1 130 ? 55.389 -20.938 -12.280 1.00 63.41 130 VAL A C 1
ATOM 998 O O . VAL A 1 130 ? 55.230 -19.820 -11.785 1.00 63.41 130 VAL A O 1
ATOM 1001 N N . VAL A 1 131 ? 54.427 -21.864 -12.298 1.00 56.12 131 VAL A N 1
ATOM 1002 C CA . VAL A 1 131 ? 53.099 -21.668 -11.704 1.00 56.12 131 VAL A CA 1
ATOM 1003 C C . VAL A 1 131 ? 53.220 -21.495 -10.189 1.00 56.12 131 VAL A C 1
ATOM 1005 O O . VAL A 1 131 ? 52.674 -20.544 -9.635 1.00 56.12 131 VAL A O 1
ATOM 1008 N N . ALA A 1 132 ? 54.015 -22.334 -9.522 1.00 56.03 132 ALA A N 1
ATOM 1009 C CA . ALA A 1 132 ? 54.262 -22.246 -8.088 1.00 56.03 132 ALA A CA 1
ATOM 1010 C C . ALA A 1 132 ? 54.933 -20.920 -7.693 1.00 56.03 132 ALA A C 1
ATOM 1012 O O . ALA A 1 132 ? 54.514 -20.287 -6.726 1.00 56.03 132 ALA A O 1
ATOM 1013 N N . VAL A 1 133 ? 55.928 -20.447 -8.453 1.00 65.44 133 VAL A N 1
ATOM 1014 C CA . VAL A 1 133 ? 56.595 -19.157 -8.205 1.00 65.44 133 VAL A CA 1
ATOM 1015 C C . VAL A 1 133 ? 55.653 -17.980 -8.471 1.00 65.44 133 VAL A C 1
ATOM 1017 O O . VAL A 1 133 ? 55.650 -17.025 -7.691 1.00 65.44 133 VAL A O 1
ATOM 1020 N N . GLY A 1 134 ? 54.834 -18.040 -9.525 1.00 63.50 134 GLY A N 1
ATOM 1021 C CA . GLY A 1 134 ? 53.829 -17.020 -9.836 1.00 63.50 134 GLY A CA 1
ATOM 1022 C C . GLY A 1 134 ? 52.775 -16.889 -8.735 1.00 63.50 134 GLY A C 1
ATOM 1023 O O . GLY A 1 134 ? 52.575 -15.801 -8.191 1.00 63.50 134 GLY A O 1
ATOM 1024 N N . VAL A 1 135 ? 52.188 -18.017 -8.327 1.00 57.28 135 VAL A N 1
ATOM 1025 C CA . VAL A 1 135 ? 51.218 -18.099 -7.222 1.00 57.28 135 VAL A CA 1
ATOM 1026 C C . VAL A 1 135 ? 51.857 -17.666 -5.901 1.00 57.28 135 VAL A C 1
ATOM 1028 O O . VAL A 1 135 ? 51.258 -16.908 -5.141 1.00 57.28 135 VAL A O 1
ATOM 1031 N N . HIS A 1 136 ? 53.107 -18.050 -5.642 1.00 57.53 136 HIS A N 1
ATOM 1032 C CA . HIS A 1 136 ? 53.835 -17.637 -4.444 1.00 57.53 136 HIS A CA 1
ATOM 1033 C C . HIS A 1 136 ? 54.123 -16.124 -4.408 1.00 57.53 136 HIS A C 1
ATOM 1035 O O . HIS A 1 136 ? 54.053 -15.506 -3.342 1.00 57.53 136 HIS A O 1
ATOM 1041 N N . ARG A 1 137 ? 54.430 -15.494 -5.550 1.00 62.53 137 ARG A N 1
ATOM 1042 C CA . ARG A 1 137 ? 54.636 -14.036 -5.637 1.00 62.53 137 ARG A CA 1
ATOM 1043 C C . ARG A 1 137 ? 53.325 -13.263 -5.473 1.00 62.53 137 ARG A C 1
ATOM 1045 O O . ARG A 1 137 ? 53.310 -12.293 -4.718 1.00 62.53 137 ARG A O 1
ATOM 1052 N N . ALA A 1 138 ? 52.239 -13.717 -6.100 1.00 59.69 138 ALA A N 1
ATOM 1053 C CA . ALA A 1 138 ? 50.905 -13.138 -5.930 1.00 59.69 138 ALA A CA 1
ATOM 1054 C C . ALA A 1 138 ? 50.405 -13.284 -4.481 1.00 59.69 138 ALA A C 1
ATOM 1056 O O . ALA A 1 138 ? 49.969 -12.310 -3.869 1.00 59.69 138 ALA A O 1
ATOM 1057 N N . GLY A 1 139 ? 50.589 -14.467 -3.888 1.00 56.22 139 GLY A N 1
ATOM 1058 C CA . GLY A 1 139 ? 50.292 -14.733 -2.483 1.00 56.22 139 GLY A CA 1
ATOM 1059 C C . GLY A 1 139 ? 51.102 -13.854 -1.529 1.00 56.22 139 GLY A C 1
ATOM 1060 O O . GLY A 1 139 ? 50.551 -13.350 -0.557 1.00 56.22 139 GLY A O 1
ATOM 1061 N N . ARG A 1 140 ? 52.383 -13.578 -1.820 1.00 60.47 140 ARG A N 1
ATOM 1062 C CA . ARG A 1 140 ? 53.185 -12.624 -1.030 1.00 60.47 140 ARG A CA 1
ATOM 1063 C C . ARG A 1 140 ? 52.724 -11.175 -1.176 1.00 60.47 140 ARG A C 1
ATOM 1065 O O . ARG A 1 140 ? 52.792 -10.442 -0.194 1.00 60.47 140 ARG A O 1
ATOM 1072 N N . ALA A 1 141 ? 52.273 -10.750 -2.353 1.00 62.66 141 ALA A N 1
ATOM 1073 C CA . ALA A 1 141 ? 51.715 -9.410 -2.540 1.00 62.66 141 ALA A CA 1
ATOM 1074 C C . ALA A 1 141 ? 50.408 -9.238 -1.744 1.00 62.66 141 ALA A C 1
ATOM 1076 O O . ALA A 1 141 ? 50.267 -8.269 -1.000 1.00 62.66 141 ALA A O 1
ATOM 1077 N N . MET A 1 142 ? 49.521 -10.235 -1.811 1.00 52.38 142 MET A N 1
ATOM 1078 C CA . MET A 1 142 ? 48.275 -10.288 -1.040 1.00 52.38 142 MET A CA 1
ATOM 1079 C C . MET A 1 142 ? 48.540 -10.359 0.472 1.00 52.38 142 MET A C 1
ATOM 1081 O O . MET A 1 142 ? 47.934 -9.631 1.249 1.00 52.38 142 MET A O 1
ATOM 1085 N N . ALA A 1 143 ? 49.503 -11.177 0.904 1.00 54.47 143 ALA A N 1
ATOM 1086 C CA . ALA A 1 143 ? 49.884 -11.285 2.310 1.00 54.47 143 ALA A CA 1
ATOM 1087 C C . ALA A 1 143 ? 50.487 -9.984 2.854 1.00 54.47 143 ALA A C 1
ATOM 1089 O O . ALA A 1 143 ? 50.231 -9.654 4.003 1.00 54.47 143 ALA A O 1
ATOM 1090 N N . ARG A 1 144 ? 51.240 -9.216 2.052 1.00 60.25 144 ARG A N 1
ATOM 1091 C CA . ARG A 1 144 ? 51.720 -7.879 2.451 1.00 60.25 144 ARG A CA 1
ATOM 1092 C C . ARG A 1 144 ? 50.575 -6.880 2.584 1.00 60.25 144 ARG A C 1
ATOM 1094 O O . ARG A 1 144 ? 50.557 -6.133 3.552 1.00 60.25 144 ARG A O 1
ATOM 1101 N N . PHE A 1 145 ? 49.617 -6.912 1.656 1.00 54.44 145 PHE A N 1
ATOM 1102 C CA . PHE A 1 145 ? 48.403 -6.094 1.715 1.00 54.44 145 PHE A CA 1
ATOM 1103 C C . PHE A 1 145 ? 47.568 -6.401 2.971 1.00 54.44 145 PHE A C 1
ATOM 1105 O O . PHE A 1 145 ? 47.084 -5.492 3.643 1.00 54.44 145 PHE A O 1
ATOM 1112 N N . LEU A 1 146 ? 47.480 -7.678 3.351 1.00 47.72 146 LEU A N 1
ATOM 1113 C CA . LEU A 1 146 ? 46.791 -8.125 4.563 1.00 47.72 146 LEU A CA 1
ATOM 1114 C C . LEU A 1 146 ? 47.619 -7.899 5.844 1.00 47.72 146 LEU A C 1
ATOM 1116 O O . LEU A 1 146 ? 47.046 -7.584 6.886 1.00 47.72 146 LEU A O 1
ATOM 1120 N N . GLN A 1 147 ? 48.954 -7.966 5.787 1.00 48.69 147 GLN A N 1
ATOM 1121 C CA . GLN A 1 147 ? 49.850 -7.668 6.916 1.00 48.69 147 GLN A CA 1
ATOM 1122 C C . GLN A 1 147 ? 49.834 -6.192 7.322 1.00 48.69 147 GLN A C 1
ATOM 1124 O O . GLN A 1 147 ? 50.022 -5.906 8.502 1.00 48.69 147 GLN A O 1
ATOM 1129 N N . THR A 1 148 ? 49.512 -5.263 6.415 1.00 46.53 148 THR A N 1
ATOM 1130 C CA . THR A 1 148 ? 49.185 -3.871 6.783 1.00 46.53 148 THR A CA 1
ATOM 1131 C C . THR A 1 148 ? 47.945 -3.752 7.684 1.00 46.53 148 THR A C 1
ATOM 1133 O O . THR A 1 148 ? 47.740 -2.698 8.276 1.00 46.53 148 THR A O 1
ATOM 1136 N N . SER A 1 149 ? 47.150 -4.820 7.847 1.00 48.06 149 SER A N 1
ATOM 1137 C CA . SER A 1 149 ? 45.934 -4.849 8.679 1.00 48.06 149 SER A CA 1
ATOM 1138 C C . SER A 1 149 ? 45.994 -5.779 9.906 1.00 48.06 149 SER A C 1
ATOM 1140 O O . SER A 1 149 ? 45.027 -5.853 10.658 1.00 48.06 149 SER A O 1
ATOM 1142 N N . GLN A 1 150 ? 47.107 -6.485 10.153 1.00 41.06 150 GLN A N 1
ATOM 1143 C CA . GLN A 1 150 ? 47.188 -7.539 11.182 1.00 41.06 150 GLN A CA 1
ATOM 1144 C C . GLN A 1 150 ? 48.426 -7.425 12.093 1.00 41.06 150 GLN A C 1
ATOM 1146 O O . GLN A 1 150 ? 49.216 -8.361 12.204 1.00 41.06 150 GLN A O 1
ATOM 1151 N N . SER A 1 151 ? 48.585 -6.317 12.822 1.00 44.19 151 SER A N 1
ATOM 1152 C CA . SER A 1 151 ? 49.555 -6.243 13.934 1.00 44.19 151 SER A CA 1
ATOM 1153 C C . SER A 1 151 ? 49.084 -6.940 15.227 1.00 44.19 151 SER A C 1
ATOM 1155 O O . SER A 1 151 ? 49.800 -6.913 16.221 1.00 44.19 151 SER A O 1
ATOM 1157 N N . VAL A 1 152 ? 47.913 -7.595 15.236 1.00 47.03 152 VAL A N 1
ATOM 1158 C CA . VAL A 1 152 ? 47.282 -8.141 16.462 1.00 47.03 152 VAL A CA 1
ATOM 1159 C C . VAL A 1 152 ? 47.270 -9.678 16.535 1.00 47.03 152 VAL A C 1
ATOM 1161 O O . VAL A 1 152 ? 47.054 -10.238 17.602 1.00 47.03 152 VAL A O 1
ATOM 1164 N N . TRP A 1 153 ? 47.554 -10.401 15.449 1.00 39.88 153 TRP A N 1
ATOM 1165 C CA . TRP A 1 153 ? 47.351 -11.861 15.396 1.00 39.88 153 TRP A CA 1
ATOM 1166 C C . TRP A 1 153 ? 48.652 -12.666 15.261 1.00 39.88 153 TRP A C 1
ATOM 1168 O O . TRP A 1 153 ? 48.748 -13.625 14.499 1.00 39.88 153 TRP A O 1
ATOM 1178 N N . GLN A 1 154 ? 49.686 -12.290 16.016 1.00 50.78 154 GLN A N 1
ATOM 1179 C CA . GLN A 1 154 ? 50.803 -13.195 16.288 1.00 50.78 154 GLN A CA 1
ATOM 1180 C C . GLN A 1 154 ? 50.702 -13.720 17.710 1.00 50.78 154 GLN A C 1
ATOM 1182 O O . GLN A 1 154 ? 50.968 -12.983 18.651 1.00 50.78 154 GLN A O 1
ATOM 1187 N N . THR A 1 155 ? 50.366 -15.001 17.853 1.00 47.28 155 THR A N 1
ATOM 1188 C CA . THR A 1 155 ? 51.111 -16.016 18.626 1.00 47.28 155 THR A CA 1
ATOM 1189 C C . THR A 1 155 ? 50.224 -17.258 18.801 1.00 47.28 155 THR A C 1
ATOM 1191 O O . THR A 1 155 ? 49.036 -17.144 19.075 1.00 47.28 155 THR A O 1
ATOM 1194 N N . THR A 1 156 ? 50.813 -18.458 18.704 1.00 43.56 156 THR A N 1
ATOM 1195 C CA . THR A 1 156 ? 50.263 -19.736 19.233 1.00 43.56 156 THR A CA 1
ATOM 1196 C C . THR A 1 156 ? 49.507 -20.719 18.309 1.00 43.56 156 THR A C 1
ATOM 1198 O O . THR A 1 156 ? 48.725 -21.506 18.824 1.00 43.56 156 THR A O 1
ATOM 1201 N N . PHE A 1 157 ? 49.764 -20.830 16.992 1.00 39.66 157 PHE A N 1
ATOM 1202 C CA . PHE A 1 157 ? 49.301 -22.034 16.250 1.00 39.66 157 PHE A CA 1
ATOM 1203 C C . PHE A 1 157 ? 50.325 -22.613 15.251 1.00 39.66 157 PHE A C 1
ATOM 1205 O O . PHE A 1 157 ? 50.960 -21.900 14.477 1.00 39.66 157 PHE A O 1
ATOM 1212 N N . GLN A 1 158 ? 50.520 -23.936 15.328 1.00 42.91 158 GLN A N 1
ATOM 1213 C CA . GLN A 1 158 ? 51.592 -24.737 14.718 1.00 42.91 158 GLN A CA 1
ATOM 1214 C C . GLN A 1 158 ? 51.705 -24.643 13.180 1.00 42.91 158 GLN A C 1
ATOM 1216 O O . GLN A 1 158 ? 50.739 -24.752 12.428 1.00 42.91 158 GLN A O 1
ATOM 1221 N N . ARG A 1 159 ? 52.960 -24.557 12.715 1.00 52.94 159 ARG A N 1
ATOM 1222 C CA . ARG A 1 159 ? 53.428 -24.220 11.353 1.00 52.94 159 ARG A CA 1
ATOM 1223 C C . ARG A 1 159 ? 53.147 -25.212 10.205 1.00 52.94 159 ARG A C 1
ATOM 1225 O O . ARG A 1 159 ? 53.589 -24.940 9.093 1.00 52.94 159 ARG A O 1
ATOM 1232 N N . ARG A 1 160 ? 52.444 -26.335 10.397 1.00 45.81 160 ARG A N 1
ATOM 1233 C CA . ARG A 1 160 ? 52.223 -27.325 9.308 1.00 45.81 160 ARG A CA 1
ATOM 1234 C C . ARG A 1 160 ? 50.789 -27.387 8.778 1.00 45.81 160 ARG A C 1
ATOM 1236 O O . ARG A 1 160 ? 50.605 -27.607 7.586 1.00 45.81 160 ARG A O 1
ATOM 1243 N N . THR A 1 161 ? 49.791 -27.113 9.612 1.00 48.09 161 THR A N 1
ATOM 1244 C CA . THR A 1 161 ? 48.366 -27.183 9.234 1.00 48.09 161 THR A CA 1
ATOM 1245 C C . THR A 1 161 ? 47.869 -25.890 8.578 1.00 48.09 161 THR A C 1
ATOM 1247 O O . THR A 1 161 ? 47.019 -25.938 7.695 1.00 48.09 161 THR A O 1
ATOM 1250 N N . VAL A 1 162 ? 48.464 -24.741 8.927 1.00 52.31 162 VAL A N 1
ATOM 1251 C CA . VAL A 1 162 ? 48.097 -23.417 8.385 1.00 52.31 162 VAL A CA 1
ATOM 1252 C C . VAL A 1 162 ? 48.479 -23.261 6.908 1.00 52.31 162 VAL A C 1
ATOM 1254 O O . VAL A 1 162 ? 47.809 -22.545 6.171 1.00 52.31 162 VAL A O 1
ATOM 1257 N N . HIS A 1 163 ? 49.522 -23.950 6.432 1.00 54.41 163 HIS A N 1
ATOM 1258 C CA . HIS A 1 163 ? 49.951 -23.834 5.035 1.00 54.41 163 HIS A CA 1
ATOM 1259 C C . HIS A 1 163 ? 48.929 -24.414 4.053 1.00 54.41 163 HIS A C 1
ATOM 1261 O O . HIS A 1 163 ? 48.648 -23.787 3.036 1.00 54.41 163 HIS A O 1
ATOM 1267 N N . TRP A 1 164 ? 48.332 -25.563 4.374 1.00 52.50 164 TRP A N 1
ATOM 1268 C CA . TRP A 1 164 ? 47.315 -26.178 3.521 1.00 52.50 164 TRP A CA 1
ATOM 1269 C C . TRP A 1 164 ? 45.974 -25.457 3.603 1.00 52.50 164 TRP A C 1
ATOM 1271 O O . TRP A 1 164 ? 45.375 -25.198 2.563 1.00 52.50 164 TRP A O 1
ATOM 1281 N N . SER A 1 165 ? 45.533 -25.044 4.795 1.00 48.94 165 SER A N 1
ATOM 1282 C CA . SER A 1 165 ? 44.290 -24.276 4.934 1.00 48.94 165 SER A CA 1
ATOM 1283 C C . SER A 1 165 ? 44.379 -22.901 4.269 1.00 48.94 165 SER A C 1
ATOM 1285 O O . SER A 1 165 ? 43.415 -22.475 3.647 1.00 48.94 165 SER A O 1
ATOM 1287 N N . SER A 1 166 ? 45.545 -22.247 4.295 1.00 50.31 166 SER A N 1
ATOM 1288 C CA . SER A 1 166 ? 45.764 -20.964 3.608 1.00 50.31 166 SER A CA 1
ATOM 1289 C C . SER A 1 166 ? 45.800 -21.105 2.083 1.00 50.31 166 SER A C 1
ATOM 1291 O O . SER A 1 166 ? 45.309 -20.227 1.383 1.00 50.31 166 SER A O 1
ATOM 1293 N N . ILE A 1 167 ? 46.343 -22.208 1.550 1.00 57.59 167 ILE A N 1
ATOM 1294 C CA . ILE A 1 167 ? 46.317 -22.506 0.105 1.00 57.59 167 ILE A CA 1
ATOM 1295 C C . ILE A 1 167 ? 44.892 -22.848 -0.349 1.00 57.59 167 ILE A C 1
ATOM 1297 O O . ILE A 1 167 ? 44.440 -22.343 -1.373 1.00 57.59 167 ILE A O 1
ATOM 1301 N N . ILE A 1 168 ? 44.160 -23.643 0.437 1.00 56.47 168 ILE A N 1
ATOM 1302 C CA . ILE A 1 168 ? 42.747 -23.954 0.191 1.00 56.47 168 ILE A CA 1
ATOM 1303 C C . ILE A 1 168 ? 41.913 -22.665 0.212 1.00 56.47 168 ILE A C 1
ATOM 1305 O O . ILE A 1 168 ? 41.200 -22.390 -0.747 1.00 56.47 168 ILE A O 1
ATOM 1309 N N . LEU A 1 169 ? 42.061 -21.809 1.227 1.00 53.09 169 LEU A N 1
ATOM 1310 C CA . LEU A 1 169 ? 41.356 -20.524 1.279 1.00 53.09 169 LEU A CA 1
ATOM 1311 C C . LEU A 1 169 ? 41.763 -19.560 0.156 1.00 53.09 169 LEU A C 1
ATOM 1313 O O . LEU A 1 169 ? 40.923 -18.807 -0.317 1.00 53.09 169 LEU A O 1
ATOM 1317 N N . ALA A 1 170 ? 43.015 -19.570 -0.301 1.00 52.03 170 ALA A N 1
ATOM 1318 C CA . ALA A 1 170 ? 43.472 -18.651 -1.346 1.00 52.03 170 ALA A CA 1
ATOM 1319 C C . ALA A 1 170 ? 43.118 -19.101 -2.773 1.00 52.03 170 ALA A C 1
ATOM 1321 O O . ALA A 1 170 ? 43.069 -18.262 -3.669 1.00 52.03 170 ALA A O 1
ATOM 1322 N N . VAL A 1 171 ? 42.895 -20.400 -3.003 1.00 55.44 171 VAL A N 1
ATOM 1323 C CA . VAL A 1 171 ? 42.644 -20.960 -4.344 1.00 55.44 171 VAL A CA 1
ATOM 1324 C C . VAL A 1 171 ? 41.207 -21.443 -4.497 1.00 55.44 171 VAL A C 1
ATOM 1326 O O . VAL A 1 171 ? 40.541 -21.072 -5.461 1.00 55.44 171 VAL A O 1
ATOM 1329 N N . LEU A 1 172 ? 40.704 -22.238 -3.550 1.00 53.59 172 LEU A N 1
ATOM 1330 C CA . LEU A 1 172 ? 39.358 -22.800 -3.648 1.00 53.59 172 LEU A CA 1
ATOM 1331 C C . LEU A 1 172 ? 38.290 -21.746 -3.380 1.00 53.59 172 LEU A C 1
ATOM 1333 O O . LEU A 1 172 ? 37.304 -21.733 -4.098 1.00 53.59 172 LEU A O 1
ATOM 1337 N N . VAL A 1 173 ? 38.474 -20.824 -2.430 1.00 53.38 173 VAL A N 1
ATOM 1338 C CA . VAL A 1 173 ? 37.432 -19.819 -2.136 1.00 53.38 173 VAL A CA 1
ATOM 1339 C C . VAL A 1 173 ? 37.206 -18.861 -3.316 1.00 53.38 173 VAL A C 1
ATOM 1341 O O . VAL A 1 173 ? 36.055 -18.715 -3.712 1.00 53.38 173 VAL A O 1
ATOM 1344 N N . PRO A 1 174 ? 38.229 -18.275 -3.972 1.00 52.22 174 PRO A N 1
ATOM 1345 C CA . PRO A 1 174 ? 37.997 -17.439 -5.153 1.00 52.22 174 PRO A CA 1
ATOM 1346 C C . PRO A 1 174 ? 37.473 -18.225 -6.358 1.00 52.22 174 PRO A C 1
ATOM 1348 O O . PRO A 1 174 ? 36.642 -17.705 -7.097 1.00 52.22 174 PRO A O 1
ATOM 1351 N N . ALA A 1 175 ? 37.918 -19.473 -6.548 1.00 52.88 175 ALA A N 1
ATOM 1352 C CA . ALA A 1 175 ? 37.424 -20.336 -7.621 1.00 52.88 175 ALA A CA 1
ATOM 1353 C C . ALA A 1 175 ? 35.957 -20.741 -7.404 1.00 52.88 175 ALA A C 1
ATOM 1355 O O . ALA A 1 175 ? 35.186 -20.717 -8.357 1.00 52.88 175 ALA A O 1
ATOM 1356 N N . ILE A 1 176 ? 35.563 -21.039 -6.161 1.00 55.84 176 ILE A N 1
ATOM 1357 C CA . ILE A 1 176 ? 34.177 -21.309 -5.759 1.00 55.84 176 ILE A CA 1
ATOM 1358 C C . ILE A 1 176 ? 33.331 -20.044 -5.888 1.00 55.84 176 ILE A C 1
ATOM 1360 O O . ILE A 1 176 ? 32.231 -20.123 -6.411 1.00 55.84 176 ILE A O 1
ATOM 1364 N N . ILE A 1 177 ? 33.822 -18.871 -5.476 1.00 52.97 177 ILE A N 1
ATOM 1365 C CA . ILE A 1 177 ? 33.103 -17.593 -5.624 1.00 52.97 177 ILE A CA 1
ATO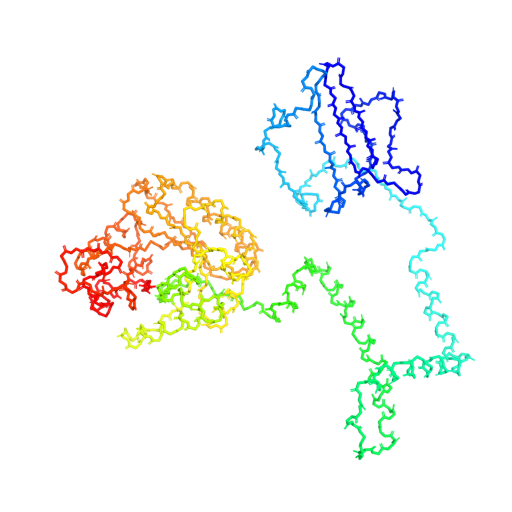M 1366 C C . ILE A 1 177 ? 32.936 -17.205 -7.104 1.00 52.97 177 ILE A C 1
ATOM 1368 O O . ILE A 1 177 ? 31.871 -16.742 -7.500 1.00 52.97 177 ILE A O 1
ATOM 1372 N N . CYS A 1 178 ? 33.945 -17.425 -7.951 1.00 49.19 178 CYS A N 1
ATOM 1373 C CA . CYS A 1 178 ? 33.834 -17.160 -9.389 1.00 49.19 178 CYS A CA 1
ATOM 1374 C C . CYS A 1 178 ? 32.924 -18.172 -10.098 1.00 49.19 178 CYS A C 1
ATOM 1376 O O . CYS A 1 178 ? 32.143 -17.782 -10.967 1.00 49.19 178 CYS A O 1
ATOM 1378 N N . SER A 1 179 ? 32.988 -19.458 -9.733 1.00 50.62 179 SER A N 1
ATOM 1379 C CA . SER A 1 179 ? 32.121 -20.484 -10.320 1.00 50.62 179 SER A CA 1
ATOM 1380 C C . SER A 1 179 ? 30.673 -20.329 -9.858 1.00 50.62 179 SER A C 1
ATOM 1382 O O . SER A 1 179 ? 29.775 -20.430 -10.685 1.00 50.62 179 SER A O 1
ATOM 1384 N N . THR A 1 180 ? 30.434 -19.986 -8.588 1.00 56.72 180 THR A N 1
ATOM 1385 C CA . THR A 1 180 ? 29.092 -19.672 -8.066 1.00 56.72 180 THR A CA 1
ATOM 1386 C C . THR A 1 180 ? 28.550 -18.369 -8.627 1.00 56.72 180 THR A C 1
ATOM 1388 O O . THR A 1 180 ? 27.395 -18.343 -9.021 1.00 56.72 180 THR A O 1
ATOM 1391 N N . GLY A 1 181 ? 29.358 -17.315 -8.765 1.00 56.84 181 GLY A N 1
ATOM 1392 C CA . GLY A 1 181 ? 28.917 -16.073 -9.408 1.00 56.84 181 GLY A CA 1
ATOM 1393 C C . GLY A 1 181 ? 28.505 -16.281 -10.869 1.00 56.84 181 GLY A C 1
ATOM 1394 O O . GLY A 1 181 ? 27.492 -15.746 -11.311 1.00 56.84 181 GLY A O 1
ATOM 1395 N N . THR A 1 182 ? 29.243 -17.120 -11.601 1.00 57.59 182 THR A N 1
ATOM 1396 C CA . THR A 1 182 ? 28.912 -17.472 -12.992 1.00 57.59 182 THR A CA 1
ATOM 1397 C C . THR A 1 182 ? 27.698 -18.403 -13.064 1.00 57.59 182 THR A C 1
ATOM 1399 O O . THR A 1 182 ? 26.825 -18.188 -13.893 1.00 57.59 182 THR A O 1
ATOM 1402 N N . ALA A 1 183 ? 27.594 -19.392 -12.172 1.00 52.44 183 ALA A N 1
ATOM 1403 C CA . ALA A 1 183 ? 26.443 -20.291 -12.092 1.00 52.44 183 ALA A CA 1
ATOM 1404 C C . ALA A 1 183 ? 25.155 -19.554 -11.697 1.00 52.44 183 ALA A C 1
ATOM 1406 O O . ALA A 1 183 ? 24.109 -19.820 -12.273 1.00 52.44 183 ALA A O 1
ATOM 1407 N N . VAL A 1 184 ? 25.235 -18.587 -10.777 1.00 51.50 184 VAL A N 1
ATOM 1408 C CA . VAL A 1 184 ? 24.119 -17.704 -10.414 1.00 51.50 184 VAL A CA 1
ATOM 1409 C C . VAL A 1 184 ? 23.727 -16.840 -11.608 1.00 51.50 184 VAL A C 1
ATOM 1411 O O . VAL A 1 184 ? 22.550 -16.774 -11.926 1.00 51.50 184 VAL A O 1
ATOM 1414 N N . ALA A 1 185 ? 24.684 -16.247 -12.330 1.00 54.16 185 ALA A N 1
ATOM 1415 C CA . ALA A 1 185 ? 24.380 -15.457 -13.525 1.00 54.16 185 ALA A CA 1
ATOM 1416 C C . ALA A 1 185 ? 23.736 -16.284 -14.655 1.00 54.16 185 ALA A C 1
ATOM 1418 O O . ALA A 1 185 ? 22.853 -15.782 -15.343 1.00 54.16 185 ALA A O 1
ATOM 1419 N N . VAL A 1 186 ? 24.157 -17.541 -14.837 1.00 58.16 186 VAL A N 1
ATOM 1420 C CA . VAL A 1 186 ? 23.558 -18.474 -15.808 1.00 58.16 186 VAL A CA 1
ATOM 1421 C C . VAL A 1 186 ? 22.159 -18.903 -15.365 1.00 58.16 186 VAL A C 1
ATOM 1423 O O . VAL A 1 186 ? 21.232 -18.811 -16.157 1.00 58.16 186 VAL A O 1
ATOM 1426 N N . TRP A 1 187 ? 21.979 -19.278 -14.095 1.00 62.66 187 TRP A N 1
ATOM 1427 C CA . TRP A 1 187 ? 20.666 -19.601 -13.528 1.00 62.66 187 TRP A CA 1
ATOM 1428 C C . TRP A 1 187 ? 19.680 -18.431 -13.656 1.00 62.66 187 TRP A C 1
ATOM 1430 O O . TRP A 1 187 ? 18.544 -18.617 -14.071 1.00 62.66 187 TRP A O 1
ATOM 1440 N N . MET A 1 188 ? 20.127 -17.203 -13.384 1.00 55.81 188 MET A N 1
ATOM 1441 C CA . MET A 1 188 ? 19.309 -16.004 -13.581 1.00 55.81 188 MET A CA 1
ATOM 1442 C C . MET A 1 188 ? 18.951 -15.761 -15.042 1.00 55.81 188 MET A C 1
ATOM 1444 O O . MET A 1 188 ? 17.867 -15.265 -15.321 1.00 55.81 188 MET A O 1
ATOM 1448 N N . ALA A 1 189 ? 19.866 -16.051 -15.968 1.00 53.53 189 ALA A N 1
ATOM 1449 C CA . ALA A 1 189 ? 19.602 -15.898 -17.391 1.00 53.53 189 ALA A CA 1
ATOM 1450 C C . ALA A 1 189 ? 18.567 -16.924 -17.880 1.00 53.53 189 ALA A C 1
ATOM 1452 O O . ALA A 1 189 ? 17.679 -16.548 -18.643 1.00 53.53 189 ALA A O 1
ATOM 1453 N N . ASP A 1 190 ? 18.640 -18.168 -17.399 1.00 48.88 190 ASP A N 1
ATOM 1454 C CA . ASP A 1 190 ? 17.671 -19.227 -17.711 1.00 48.88 190 ASP A CA 1
ATOM 1455 C C . ASP A 1 190 ? 16.279 -18.924 -17.129 1.00 48.88 190 ASP A C 1
ATOM 1457 O O . ASP A 1 190 ? 15.273 -19.081 -17.818 1.00 48.88 190 ASP A O 1
ATOM 1461 N N . GLU A 1 191 ? 16.216 -18.405 -15.899 1.00 49.84 191 GLU A N 1
ATOM 1462 C CA . GLU A 1 191 ? 14.964 -18.046 -15.210 1.00 49.84 191 GLU A CA 1
ATOM 1463 C C . GLU A 1 191 ? 14.468 -16.618 -15.529 1.00 49.84 191 GLU A C 1
ATOM 1465 O O . GLU A 1 191 ? 13.504 -16.140 -14.934 1.00 49.84 191 GLU A O 1
ATOM 1470 N N . GLN A 1 192 ? 15.129 -15.902 -16.449 1.00 55.59 192 GLN A N 1
ATOM 1471 C CA . GLN A 1 192 ? 14.810 -14.512 -16.824 1.00 55.59 192 GLN A CA 1
ATOM 1472 C C . GLN A 1 192 ? 14.808 -13.512 -15.644 1.00 55.59 192 GLN A C 1
ATOM 1474 O O . GLN A 1 192 ? 14.116 -12.491 -15.664 1.00 55.59 192 GLN A O 1
ATOM 1479 N N . ILE A 1 193 ? 15.608 -13.766 -14.608 1.00 46.56 193 ILE A N 1
ATOM 1480 C CA . ILE A 1 193 ? 15.711 -12.923 -13.413 1.00 46.56 193 ILE A CA 1
ATOM 1481 C C . ILE A 1 193 ? 16.608 -11.710 -13.711 1.00 46.56 193 ILE A C 1
ATOM 1483 O O . ILE A 1 193 ? 17.812 -11.847 -13.940 1.00 46.56 193 ILE A O 1
ATOM 1487 N N . ASP A 1 194 ? 16.046 -10.494 -13.660 1.00 58.88 194 ASP A N 1
ATOM 1488 C CA . ASP A 1 194 ? 16.800 -9.249 -13.888 1.00 58.88 194 ASP A CA 1
ATOM 1489 C C . ASP A 1 194 ? 17.942 -9.096 -12.842 1.00 58.88 194 ASP A C 1
ATOM 1491 O O . ASP A 1 194 ? 17.698 -9.159 -11.631 1.00 58.88 194 ASP A O 1
ATOM 1495 N N . PRO A 1 195 ? 19.201 -8.843 -13.263 1.00 53.56 195 PRO A N 1
ATOM 1496 C CA . PRO A 1 195 ? 20.339 -8.600 -12.369 1.00 53.56 195 PRO A CA 1
ATOM 1497 C C . PRO A 1 195 ? 20.138 -7.515 -11.309 1.00 53.56 195 PRO A C 1
ATOM 1499 O O . PRO A 1 195 ? 20.758 -7.550 -10.243 1.00 53.56 195 PRO A O 1
ATOM 1502 N N . ARG A 1 196 ? 19.250 -6.552 -11.563 1.00 54.88 196 ARG A N 1
ATOM 1503 C CA . ARG A 1 196 ? 18.840 -5.530 -10.595 1.00 54.88 196 ARG A CA 1
ATOM 1504 C C . ARG A 1 196 ? 18.038 -6.114 -9.448 1.00 54.88 196 ARG A C 1
ATOM 1506 O O . ARG A 1 196 ? 18.150 -5.578 -8.350 1.00 54.88 196 ARG A O 1
ATOM 1513 N N . VAL A 1 197 ? 17.287 -7.192 -9.676 1.00 50.28 197 VAL A N 1
ATOM 1514 C CA . VAL A 1 197 ? 16.602 -7.944 -8.622 1.00 50.28 197 VAL A CA 1
ATOM 1515 C C . VAL A 1 197 ? 17.654 -8.546 -7.698 1.00 50.28 197 VAL A C 1
ATOM 1517 O O . VAL A 1 197 ? 17.509 -8.423 -6.495 1.00 50.28 197 VAL A O 1
ATOM 1520 N N . LEU A 1 198 ? 18.779 -9.056 -8.217 1.00 54.03 198 LEU A N 1
ATOM 1521 C CA . LEU A 1 198 ? 19.883 -9.594 -7.404 1.00 54.03 198 LEU A CA 1
ATOM 1522 C C . LEU A 1 198 ? 20.703 -8.533 -6.670 1.00 54.03 198 LEU A C 1
ATOM 1524 O O . LEU A 1 198 ? 21.073 -8.723 -5.513 1.00 54.03 198 LEU A O 1
ATOM 1528 N N . LEU A 1 199 ? 20.874 -7.356 -7.266 1.00 50.69 199 LEU A N 1
ATOM 1529 C CA . LEU A 1 199 ? 21.411 -6.197 -6.552 1.00 50.69 199 LEU A CA 1
ATOM 1530 C C . LEU A 1 199 ? 20.448 -5.703 -5.455 1.00 50.69 199 LEU A C 1
ATOM 1532 O O . LEU A 1 199 ? 20.880 -5.255 -4.396 1.00 50.69 199 LEU A O 1
ATOM 1536 N N . ALA A 1 200 ? 19.141 -5.811 -5.695 1.00 47.91 200 ALA A N 1
ATOM 1537 C CA . ALA A 1 200 ? 18.092 -5.600 -4.708 1.00 47.91 200 ALA A CA 1
ATOM 1538 C C . ALA A 1 200 ? 18.118 -6.673 -3.598 1.00 47.91 200 ALA A C 1
ATOM 1540 O O . ALA A 1 200 ? 18.056 -6.305 -2.430 1.00 47.91 200 ALA A O 1
ATOM 1541 N N . TYR A 1 201 ? 18.286 -7.953 -3.943 1.00 56.94 201 TYR A N 1
ATOM 1542 C CA . TYR A 1 201 ? 18.441 -9.087 -3.024 1.00 56.94 201 TYR A CA 1
ATOM 1543 C C . TYR A 1 201 ? 19.665 -8.889 -2.112 1.00 56.94 201 TYR A C 1
ATOM 1545 O O . TYR A 1 201 ? 19.561 -8.995 -0.894 1.00 56.94 201 TYR A O 1
ATOM 1553 N N . PHE A 1 202 ? 20.818 -8.498 -2.666 1.00 48.22 202 PHE A N 1
ATOM 1554 C CA . PHE A 1 202 ? 22.028 -8.231 -1.876 1.00 48.22 202 PHE A CA 1
ATOM 1555 C C . PHE A 1 202 ? 21.926 -6.976 -1.004 1.00 48.22 202 PHE A C 1
ATOM 1557 O O . PHE A 1 202 ? 22.498 -6.932 0.083 1.00 48.22 202 PHE A O 1
ATOM 1564 N N . ARG A 1 203 ? 21.230 -5.935 -1.474 1.00 42.38 203 ARG A N 1
ATOM 1565 C CA . ARG A 1 203 ? 21.137 -4.650 -0.766 1.00 42.38 203 ARG A CA 1
ATOM 1566 C C . ARG A 1 203 ? 20.053 -4.627 0.316 1.00 42.38 203 ARG A C 1
ATOM 1568 O O . ARG A 1 203 ? 20.148 -3.790 1.211 1.00 42.38 203 ARG A O 1
ATOM 1575 N N . PHE A 1 204 ? 19.040 -5.494 0.230 1.00 47.59 204 PHE A N 1
ATOM 1576 C CA . PHE A 1 204 ? 17.843 -5.420 1.078 1.00 47.59 204 PHE A CA 1
ATOM 1577 C C . PHE A 1 204 ? 17.450 -6.732 1.790 1.00 47.59 204 PHE A C 1
ATOM 1579 O O . PHE A 1 204 ? 16.463 -6.714 2.518 1.00 47.59 204 PHE A O 1
ATOM 1586 N N . GLY A 1 205 ? 18.221 -7.821 1.658 1.00 42.44 205 GLY A N 1
ATOM 1587 C CA . GLY A 1 205 ? 18.057 -9.049 2.455 1.00 42.44 205 GLY A CA 1
ATOM 1588 C C . GLY A 1 205 ? 17.732 -10.295 1.624 1.00 42.44 205 GLY A C 1
ATOM 1589 O O . GLY A 1 205 ? 17.125 -10.209 0.561 1.00 42.44 205 GLY A O 1
ATOM 1590 N N . PHE A 1 206 ? 18.166 -11.463 2.115 1.00 45.84 206 PHE A N 1
ATOM 1591 C CA . PHE A 1 206 ? 18.233 -12.727 1.364 1.00 45.84 206 PHE A CA 1
ATOM 1592 C C . PHE A 1 206 ? 16.890 -13.368 0.976 1.00 45.84 206 PHE A C 1
ATOM 1594 O O . PHE A 1 206 ? 16.911 -14.327 0.217 1.00 45.84 206 PHE A O 1
ATOM 1601 N N . TYR A 1 207 ? 15.745 -12.860 1.425 1.00 49.00 207 TYR A N 1
ATOM 1602 C CA . TYR A 1 207 ? 14.425 -13.345 1.020 1.00 49.00 207 TYR A CA 1
ATOM 1603 C C . TYR A 1 207 ? 13.427 -12.184 1.122 1.00 49.00 207 TYR A C 1
ATOM 1605 O O . TYR A 1 207 ? 13.296 -11.632 2.215 1.00 49.00 207 TYR A O 1
ATOM 1613 N N . PRO A 1 208 ? 12.716 -11.780 0.049 1.00 56.75 208 PRO A N 1
ATOM 1614 C CA . PRO A 1 208 ? 11.428 -11.138 0.255 1.00 56.75 208 PRO A CA 1
ATOM 1615 C C . PRO A 1 208 ? 10.578 -12.174 0.988 1.00 56.75 208 PRO A C 1
ATOM 1617 O O . PRO A 1 208 ? 10.427 -13.290 0.499 1.00 56.75 208 PRO A O 1
ATOM 1620 N N . PHE A 1 209 ? 10.107 -11.851 2.186 1.00 61.81 209 PHE A N 1
ATOM 1621 C CA . PHE A 1 209 ? 9.021 -12.607 2.791 1.00 61.81 209 PHE A CA 1
ATOM 1622 C C . PHE A 1 209 ? 7.787 -12.183 2.002 1.00 61.81 209 PHE A C 1
ATOM 1624 O O . PHE A 1 209 ? 7.398 -11.030 2.134 1.00 61.81 209 PHE A O 1
ATOM 1631 N N . PRO A 1 210 ? 7.238 -12.994 1.083 1.00 69.06 210 PRO A N 1
ATOM 1632 C CA . PRO A 1 210 ? 6.043 -12.565 0.380 1.00 69.06 210 PRO A CA 1
ATOM 1633 C C . PRO A 1 210 ? 4.919 -12.479 1.413 1.00 69.06 210 PRO A C 1
ATOM 1635 O O . PRO A 1 210 ? 4.560 -13.490 2.013 1.00 69.06 210 PRO A O 1
ATOM 1638 N N . GLY A 1 211 ? 4.387 -11.277 1.638 1.00 72.62 211 GLY A N 1
ATOM 1639 C CA . GLY A 1 211 ? 3.185 -11.112 2.444 1.00 72.62 211 GLY A CA 1
ATOM 1640 C C . GLY A 1 211 ? 2.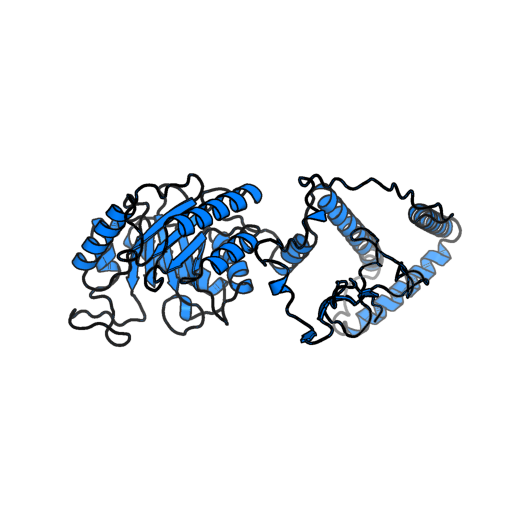050 -11.977 1.898 1.00 72.62 211 GLY A C 1
ATOM 1641 O O . GLY A 1 211 ? 1.868 -12.096 0.681 1.00 72.62 211 GLY A O 1
ATOM 1642 N N . GLU A 1 212 ? 1.262 -12.572 2.792 1.00 82.31 212 GLU A N 1
ATOM 1643 C CA . GLU A 1 212 ? 0.109 -13.394 2.405 1.00 82.31 212 GLU A CA 1
ATOM 1644 C C . GLU A 1 212 ? -1.017 -12.569 1.756 1.00 82.31 212 GLU A C 1
ATOM 1646 O O . GLU A 1 212 ? -1.928 -13.129 1.147 1.00 82.31 212 GLU A O 1
ATOM 1651 N N . GLY A 1 213 ? -0.942 -11.236 1.848 1.00 88.12 213 GLY A N 1
ATOM 1652 C CA . GLY A 1 213 ? -1.972 -10.318 1.384 1.00 88.12 213 GLY A CA 1
ATOM 1653 C C . GLY A 1 213 ? -3.226 -10.356 2.257 1.00 88.12 213 GLY A C 1
ATOM 1654 O O . GLY A 1 213 ? -3.215 -10.763 3.419 1.00 88.12 213 GLY A O 1
ATOM 1655 N N . TYR A 1 214 ? -4.340 -9.900 1.694 1.00 93.44 214 TYR A N 1
ATOM 1656 C CA . TYR A 1 214 ? -5.629 -9.952 2.370 1.00 93.44 214 TYR A CA 1
ATOM 1657 C C . TYR A 1 214 ? -6.153 -11.389 2.474 1.00 93.44 214 TYR A C 1
ATOM 1659 O O . TYR A 1 214 ? -6.203 -12.130 1.488 1.00 93.44 214 TYR A O 1
ATOM 1667 N N . GLN A 1 215 ? -6.629 -11.728 3.668 1.00 92.62 215 GLN A N 1
ATOM 1668 C CA . GLN A 1 215 ? -7.210 -13.001 4.058 1.00 92.62 215 GLN A CA 1
ATOM 1669 C C . GLN A 1 215 ? -8.698 -12.790 4.357 1.00 92.62 215 GLN A C 1
ATOM 1671 O O . GLN A 1 215 ? -9.084 -12.033 5.251 1.00 92.62 215 GLN A O 1
ATOM 1676 N N . VAL A 1 216 ? -9.552 -13.480 3.606 1.00 90.19 216 VAL A N 1
ATOM 1677 C CA . VAL A 1 216 ? -11.008 -13.364 3.750 1.00 90.19 216 VAL A CA 1
ATOM 1678 C C . VAL A 1 216 ? -11.439 -13.817 5.147 1.00 90.19 216 VAL A C 1
ATOM 1680 O O . VAL A 1 216 ? -11.098 -14.911 5.590 1.00 90.19 216 VAL A O 1
ATOM 1683 N N . GLY A 1 217 ? -12.213 -12.974 5.833 1.00 91.38 217 GLY A N 1
ATOM 1684 C CA . GLY A 1 217 ? -12.728 -13.251 7.177 1.00 91.38 217 GLY A CA 1
ATOM 1685 C C . GLY A 1 217 ? -11.731 -13.012 8.318 1.00 91.38 217 GLY A C 1
ATOM 1686 O O . GLY A 1 217 ? -12.116 -13.138 9.483 1.00 91.38 217 GLY A O 1
ATOM 1687 N N . ALA A 1 218 ? -10.484 -12.639 8.014 1.00 94.25 218 ALA A N 1
ATOM 1688 C CA . ALA A 1 218 ? -9.526 -12.211 9.024 1.00 94.25 218 ALA A CA 1
ATOM 1689 C C . ALA A 1 218 ? -9.885 -10.828 9.588 1.00 94.25 218 ALA A C 1
ATOM 1691 O O . ALA A 1 218 ? -10.701 -10.082 9.039 1.00 94.25 218 ALA A O 1
ATOM 1692 N N . ARG A 1 219 ? -9.254 -10.486 10.712 1.00 97.31 219 ARG A N 1
ATOM 1693 C CA . ARG A 1 219 ? -9.350 -9.157 11.316 1.00 97.31 219 ARG A CA 1
ATOM 1694 C C . ARG A 1 219 ? -8.013 -8.456 11.266 1.00 97.31 219 ARG A C 1
ATOM 1696 O O . ARG A 1 219 ? -6.974 -9.100 11.335 1.00 97.31 219 ARG A O 1
ATOM 1703 N N . TYR A 1 220 ? -8.062 -7.138 11.217 1.00 98.25 220 TYR A N 1
ATOM 1704 C CA . TYR A 1 220 ? -6.915 -6.283 10.992 1.00 98.25 220 TYR A CA 1
ATOM 1705 C C . TYR A 1 220 ? -6.853 -5.199 12.056 1.00 98.25 220 TYR A C 1
ATOM 1707 O O . TYR A 1 220 ? -7.855 -4.567 12.397 1.00 98.25 220 TYR A O 1
ATOM 1715 N N . SER A 1 221 ? -5.654 -4.967 12.574 1.00 97.56 221 SER A N 1
ATOM 1716 C CA . SER A 1 221 ? -5.351 -3.849 13.461 1.00 97.56 221 SER A CA 1
ATOM 1717 C C . SER A 1 221 ? -4.353 -2.952 12.751 1.00 97.56 221 SER A C 1
ATOM 1719 O O . SER A 1 221 ? -3.195 -3.332 12.577 1.00 97.56 221 SER A O 1
ATOM 1721 N N . ALA A 1 222 ? -4.803 -1.775 12.329 1.00 97.12 222 ALA A N 1
ATOM 1722 C CA . ALA A 1 222 ? -4.001 -0.874 11.520 1.00 97.12 222 ALA A CA 1
ATOM 1723 C C . ALA A 1 222 ? -3.529 0.340 12.314 1.00 97.12 222 ALA A C 1
ATOM 1725 O O . ALA A 1 222 ? -4.318 0.960 13.022 1.00 97.12 222 ALA A O 1
ATOM 1726 N N . VAL A 1 223 ? -2.263 0.710 12.146 1.00 94.81 223 VAL A N 1
ATOM 1727 C CA . VAL A 1 223 ? -1.751 2.033 12.519 1.00 94.81 223 VAL A CA 1
ATOM 1728 C C . VAL A 1 223 ? -1.621 2.873 11.258 1.00 94.81 223 VAL A C 1
ATOM 1730 O O . VAL A 1 223 ? -0.994 2.451 10.288 1.00 94.81 223 VAL A O 1
ATOM 1733 N N . TRP A 1 224 ? -2.219 4.058 11.255 1.00 93.19 224 TRP A N 1
ATOM 1734 C CA . TRP A 1 224 ? -2.202 4.984 10.129 1.00 93.19 224 TRP A CA 1
ATOM 1735 C C . TRP A 1 224 ? -1.435 6.239 10.514 1.00 93.19 224 TRP A C 1
ATOM 1737 O O . TRP A 1 224 ? -1.640 6.805 11.582 1.00 93.19 224 TRP A O 1
ATOM 1747 N N . GLY A 1 225 ? -0.565 6.740 9.643 1.00 90.69 225 GLY A N 1
ATOM 1748 C CA . GLY A 1 225 ? -0.074 8.100 9.819 1.00 90.69 225 GLY A CA 1
ATOM 1749 C C . GLY A 1 225 ? 0.978 8.537 8.821 1.00 90.69 225 GLY A C 1
ATOM 1750 O O . GLY A 1 225 ? 1.293 7.851 7.850 1.00 90.69 225 GLY A O 1
ATOM 1751 N N . LEU A 1 226 ? 1.536 9.713 9.098 1.00 89.94 226 LEU A N 1
ATOM 1752 C CA . LEU A 1 226 ? 2.676 10.260 8.381 1.00 89.94 226 LEU A CA 1
ATOM 1753 C C . LEU A 1 226 ? 3.937 10.034 9.224 1.00 89.94 226 LEU A C 1
ATOM 1755 O O . LEU A 1 226 ? 4.114 10.737 10.226 1.00 89.94 226 LEU A O 1
ATOM 1759 N N . PRO A 1 227 ? 4.834 9.112 8.837 1.00 90.62 227 PRO A N 1
ATOM 1760 C CA . PRO A 1 227 ? 6.145 9.007 9.460 1.00 90.62 227 PRO A CA 1
ATOM 1761 C C . PRO A 1 227 ? 6.890 10.348 9.423 1.00 90.62 227 PRO A C 1
ATOM 1763 O O . PRO A 1 227 ? 6.693 11.160 8.515 1.00 90.62 227 PRO A O 1
ATOM 1766 N N . CYS A 1 228 ? 7.744 10.585 10.417 1.00 89.50 228 CYS A N 1
ATOM 1767 C CA . CYS A 1 228 ? 8.574 11.788 10.564 1.00 89.50 228 CYS A CA 1
ATOM 1768 C C . CYS A 1 228 ? 7.870 13.135 10.808 1.00 89.50 228 CYS A C 1
ATOM 1770 O O . CYS A 1 228 ? 8.543 14.159 10.875 1.00 89.50 228 CYS A O 1
ATOM 1772 N N . GLN A 1 229 ? 6.547 13.187 10.971 1.00 84.75 229 GLN A N 1
ATOM 1773 C CA . GLN A 1 229 ? 5.844 14.469 11.161 1.00 84.75 229 GLN A CA 1
ATOM 1774 C C . GLN A 1 229 ? 5.776 14.947 12.617 1.00 84.75 229 GLN A C 1
ATOM 1776 O O . GLN A 1 229 ? 5.266 16.027 12.899 1.00 84.75 229 GLN A O 1
ATOM 1781 N N . GLY A 1 230 ? 6.234 14.142 13.576 1.00 77.69 230 GLY A N 1
ATOM 1782 C CA . GLY A 1 230 ? 6.114 14.465 14.997 1.00 77.69 230 GLY A CA 1
ATOM 1783 C C . GLY A 1 230 ? 4.687 14.349 15.549 1.00 77.69 230 GLY A C 1
ATOM 1784 O O . GLY A 1 230 ? 4.490 14.651 16.725 1.00 77.69 230 GLY A O 1
ATOM 1785 N N . VAL A 1 231 ? 3.712 13.856 14.765 1.00 72.00 231 VAL A N 1
ATOM 1786 C CA . VAL A 1 231 ? 2.294 13.681 15.163 1.00 72.00 231 VAL A CA 1
ATOM 1787 C C . VAL A 1 231 ? 1.767 12.268 14.816 1.00 72.00 231 VAL A C 1
ATOM 1789 O O . VAL A 1 231 ? 2.318 11.612 13.943 1.00 72.00 231 VAL A O 1
ATOM 1792 N N . GLY A 1 232 ? 0.759 11.752 15.535 1.00 73.62 232 GLY A N 1
ATOM 1793 C CA . GLY A 1 232 ? 0.199 10.389 15.382 1.00 73.62 232 GLY A CA 1
ATOM 1794 C C . GLY A 1 232 ? 1.113 9.246 15.848 1.00 73.62 232 GLY A C 1
ATOM 1795 O O . GLY A 1 232 ? 2.257 9.491 16.247 1.00 73.62 232 GLY A O 1
ATOM 1796 N N . THR A 1 233 ? 0.634 8.002 15.808 1.00 79.12 233 THR A N 1
ATOM 1797 C CA . THR A 1 233 ? 1.440 6.822 16.193 1.00 79.12 233 THR A CA 1
ATOM 1798 C C . THR A 1 233 ? 2.691 6.696 15.316 1.00 79.12 233 THR A C 1
ATOM 1800 O O . THR A 1 233 ? 3.806 6.571 15.827 1.00 79.12 233 THR A O 1
ATOM 1803 N N . LEU A 1 234 ? 2.532 6.847 13.996 1.00 85.75 234 LEU A N 1
ATOM 1804 C CA . LEU A 1 234 ? 3.634 6.679 13.042 1.00 85.75 234 LEU A CA 1
ATOM 1805 C C . LEU A 1 234 ? 4.575 7.884 12.944 1.00 85.75 234 LEU A C 1
ATOM 1807 O O . LEU A 1 234 ? 5.757 7.707 12.666 1.00 85.75 234 LEU A O 1
ATOM 1811 N N . GLY A 1 235 ? 4.136 9.110 13.243 1.00 79.62 235 GLY A N 1
ATOM 1812 C CA . GLY A 1 235 ? 4.999 10.287 13.085 1.00 79.62 235 GLY A CA 1
ATOM 1813 C C . GLY A 1 235 ? 6.104 10.438 14.126 1.00 79.62 235 GLY A C 1
ATOM 1814 O O . GLY A 1 235 ? 6.820 11.434 14.094 1.00 79.62 235 GLY A O 1
ATOM 1815 N N . ARG A 1 236 ? 6.255 9.503 15.075 1.00 81.12 236 ARG A N 1
ATOM 1816 C CA . ARG A 1 236 ? 7.404 9.457 16.009 1.00 81.12 236 ARG A CA 1
ATOM 1817 C C . ARG A 1 236 ? 8.668 8.893 15.380 1.00 81.12 236 ARG A C 1
ATOM 1819 O O . ARG A 1 236 ? 9.747 9.119 15.916 1.00 81.12 236 ARG A O 1
ATOM 1826 N 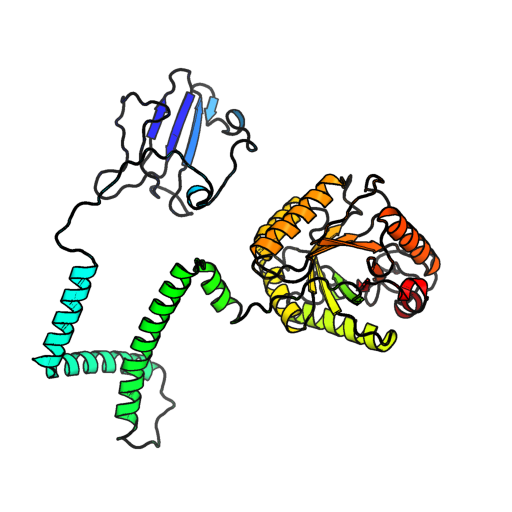N . THR A 1 237 ? 8.532 8.163 14.282 1.00 85.31 237 THR A N 1
ATOM 1827 C CA . THR A 1 237 ? 9.640 7.457 13.660 1.00 85.31 237 THR A CA 1
ATOM 1828 C C . THR A 1 237 ? 9.712 7.743 12.168 1.00 85.31 237 THR A C 1
ATOM 1830 O O . THR A 1 237 ? 8.730 8.117 11.530 1.00 85.31 237 THR A O 1
ATOM 1833 N N . CYS A 1 238 ? 10.916 7.581 11.638 1.00 87.50 238 CYS A N 1
ATOM 1834 C CA . CYS A 1 238 ? 11.227 7.588 10.215 1.00 87.50 238 CYS A CA 1
ATOM 1835 C C . CYS A 1 238 ? 11.725 6.232 9.723 1.00 87.50 238 CYS A C 1
ATOM 1837 O O . CYS A 1 238 ? 11.933 6.054 8.525 1.00 87.50 238 CYS A O 1
ATOM 1839 N N . GLN A 1 239 ? 11.990 5.308 10.646 1.00 91.56 239 GLN A N 1
ATOM 1840 C CA . GLN A 1 239 ? 12.602 4.031 10.328 1.00 91.56 239 GLN A CA 1
ATOM 1841 C C . GLN A 1 239 ? 11.509 2.974 10.128 1.00 91.56 239 GLN A C 1
ATOM 1843 O O . GLN A 1 239 ? 10.635 2.850 10.989 1.00 91.56 239 GLN A O 1
ATOM 1848 N N . PRO A 1 240 ? 11.528 2.235 9.006 1.00 92.94 240 PRO A N 1
ATOM 1849 C CA . PRO A 1 240 ? 10.546 1.193 8.716 1.00 92.94 240 PRO A CA 1
ATOM 1850 C C . PRO A 1 240 ? 10.392 0.123 9.807 1.00 92.94 240 PRO A C 1
ATOM 1852 O O . PRO A 1 240 ? 9.269 -0.288 10.082 1.00 92.94 240 PRO A O 1
ATOM 1855 N N . ASP A 1 241 ? 11.474 -0.276 10.479 1.00 90.75 241 ASP A N 1
ATOM 1856 C CA . ASP A 1 241 ? 11.430 -1.275 11.556 1.00 90.75 241 ASP A CA 1
ATOM 1857 C C . ASP A 1 241 ? 10.653 -0.759 12.778 1.00 90.75 241 ASP A C 1
ATOM 1859 O O . ASP A 1 241 ? 9.870 -1.477 13.393 1.00 90.75 241 ASP A O 1
ATOM 1863 N N . GLU A 1 242 ? 10.807 0.521 13.111 1.00 94.06 242 GLU A N 1
ATOM 1864 C CA . GLU A 1 242 ? 10.047 1.176 14.176 1.00 94.06 242 GLU A CA 1
ATOM 1865 C C . GLU A 1 242 ? 8.571 1.383 13.793 1.00 94.06 242 GLU A C 1
ATOM 1867 O O . GLU A 1 242 ? 7.696 1.317 14.657 1.00 94.06 242 GLU A O 1
ATOM 1872 N N . VAL A 1 243 ? 8.267 1.595 12.504 1.00 95.19 243 VAL A N 1
ATOM 1873 C CA . VAL A 1 243 ? 6.878 1.601 12.005 1.00 95.19 243 VAL A CA 1
ATOM 1874 C C . VAL A 1 243 ? 6.250 0.216 12.185 1.00 95.19 243 VAL A C 1
ATOM 1876 O O . VAL A 1 243 ? 5.137 0.120 12.705 1.00 95.19 243 VAL A O 1
ATOM 1879 N N . ALA A 1 244 ? 6.968 -0.854 11.832 1.00 95.62 244 ALA A N 1
ATOM 1880 C CA . ALA A 1 244 ? 6.497 -2.223 12.028 1.00 95.62 244 ALA A CA 1
ATOM 1881 C C . ALA A 1 244 ? 6.297 -2.557 13.516 1.00 95.62 244 ALA A C 1
ATOM 1883 O O . ALA A 1 244 ? 5.251 -3.084 13.899 1.00 95.62 244 ALA A O 1
ATOM 1884 N N . LYS A 1 245 ? 7.230 -2.152 14.393 1.00 94.25 245 LYS A N 1
ATOM 1885 C CA . LYS A 1 245 ? 7.070 -2.275 15.855 1.00 94.25 245 LYS A CA 1
ATOM 1886 C C . LYS A 1 245 ? 5.821 -1.555 16.361 1.00 94.25 245 LYS A C 1
ATOM 1888 O O . LYS A 1 245 ? 5.140 -2.085 17.236 1.00 94.25 245 LYS A O 1
ATOM 1893 N N . ALA A 1 246 ? 5.494 -0.381 15.818 1.00 94.38 246 ALA A N 1
ATOM 1894 C CA . ALA A 1 246 ? 4.279 0.342 16.183 1.00 94.38 246 ALA A CA 1
ATOM 1895 C C . ALA A 1 246 ? 3.004 -0.408 15.754 1.00 94.38 246 ALA A C 1
ATOM 1897 O O . ALA A 1 246 ? 2.059 -0.495 16.539 1.00 94.38 246 ALA A O 1
ATOM 1898 N N . ALA A 1 247 ? 2.994 -1.004 14.556 1.00 96.00 247 ALA A N 1
ATOM 1899 C CA . ALA A 1 247 ? 1.881 -1.830 14.086 1.00 96.00 247 ALA A CA 1
ATOM 1900 C C . ALA A 1 247 ? 1.672 -3.071 14.970 1.00 96.00 247 ALA A C 1
ATOM 1902 O O . ALA A 1 247 ? 0.549 -3.350 15.390 1.00 96.00 247 ALA A O 1
ATOM 1903 N N . VAL A 1 248 ? 2.755 -3.766 15.332 1.00 97.00 248 VAL A N 1
ATOM 1904 C CA . VAL A 1 248 ? 2.710 -4.911 16.258 1.00 97.00 248 VAL A CA 1
ATOM 1905 C C . VAL A 1 248 ? 2.268 -4.476 17.657 1.00 97.00 248 VAL A C 1
ATOM 1907 O O . VAL A 1 248 ? 1.455 -5.147 18.287 1.00 97.00 248 VAL A O 1
ATOM 1910 N N . ALA A 1 249 ? 2.741 -3.335 18.162 1.00 95.31 249 ALA A N 1
ATOM 1911 C CA . ALA A 1 249 ? 2.320 -2.827 19.466 1.00 95.31 249 ALA A CA 1
ATOM 1912 C C . ALA A 1 249 ? 0.804 -2.566 19.513 1.00 95.31 249 ALA A C 1
ATOM 1914 O O . ALA A 1 249 ? 0.137 -2.998 20.458 1.00 95.31 249 ALA A O 1
ATOM 1915 N N . TRP A 1 250 ? 0.253 -1.934 18.472 1.00 95.31 250 TRP A N 1
ATOM 1916 C CA . TRP A 1 250 ? -1.190 -1.729 18.340 1.00 95.31 250 TRP A CA 1
ATOM 1917 C C . TRP A 1 250 ? -1.954 -3.053 18.260 1.00 95.31 250 TRP A C 1
ATOM 1919 O O . TRP A 1 250 ? -2.928 -3.252 18.986 1.00 95.31 250 TRP A O 1
ATOM 1929 N N . GLN A 1 251 ? -1.465 -4.001 17.461 1.00 96.75 251 GLN A N 1
ATOM 1930 C CA . GLN A 1 251 ? -2.027 -5.347 17.366 1.00 96.75 251 GLN A CA 1
ATOM 1931 C C . GLN A 1 251 ? -2.111 -6.042 18.730 1.00 96.75 251 GLN A C 1
ATOM 1933 O O . GLN A 1 251 ? -3.157 -6.587 19.083 1.00 96.75 251 GLN A O 1
ATOM 1938 N N . GLN A 1 252 ? -1.068 -5.949 19.558 1.00 97.19 252 GLN A N 1
ATOM 1939 C CA . GLN A 1 252 ? -1.074 -6.513 20.912 1.00 97.19 252 GLN A CA 1
ATOM 1940 C C . GLN A 1 252 ? -2.034 -5.790 21.870 1.00 97.19 252 GLN A C 1
ATOM 1942 O O . GLN A 1 252 ? -2.563 -6.400 22.805 1.00 97.19 252 GLN A O 1
ATOM 1947 N N . GLU A 1 253 ? -2.276 -4.491 21.692 1.00 95.31 253 GLU A N 1
ATOM 1948 C CA . GLU A 1 253 ? -3.310 -3.768 22.442 1.00 95.31 253 GLU A CA 1
ATOM 1949 C C . GLU A 1 253 ? -4.718 -4.222 22.051 1.00 95.31 253 GLU A C 1
ATOM 1951 O O . GLU A 1 253 ? -5.507 -4.587 22.930 1.00 95.31 253 GLU A O 1
ATOM 1956 N N . VAL A 1 254 ? -5.009 -4.279 20.750 1.00 95.25 254 VAL A N 1
ATOM 1957 C CA . VAL A 1 254 ? -6.298 -4.748 20.227 1.00 95.25 254 VAL A CA 1
ATOM 1958 C C . VAL A 1 254 ? -6.541 -6.204 20.608 1.00 95.25 254 VAL A C 1
ATOM 1960 O O . VAL A 1 254 ? -7.648 -6.539 21.030 1.00 95.25 254 VAL A O 1
ATOM 1963 N N . LYS A 1 255 ? -5.519 -7.064 20.548 1.00 97.06 255 LYS A N 1
ATOM 1964 C CA . LYS A 1 255 ? -5.610 -8.472 20.950 1.00 97.06 255 LYS A CA 1
ATOM 1965 C C . LYS A 1 255 ? -5.988 -8.636 22.411 1.00 97.06 255 LYS A C 1
ATOM 1967 O O . LYS A 1 255 ? -6.912 -9.378 22.741 1.00 97.06 255 LYS A O 1
ATOM 1972 N N . ARG A 1 256 ? -5.318 -7.904 23.305 1.00 96.75 256 ARG A N 1
ATOM 1973 C CA . ARG A 1 256 ? -5.632 -7.931 24.744 1.00 96.75 256 ARG A CA 1
ATOM 1974 C C . ARG A 1 256 ? -7.044 -7.435 25.038 1.00 96.75 256 ARG A C 1
ATOM 1976 O O . ARG A 1 256 ? -7.695 -7.966 25.933 1.00 96.75 256 ARG A O 1
ATOM 1983 N N . PHE A 1 257 ? -7.503 -6.431 24.298 1.00 95.62 257 PHE A N 1
ATOM 1984 C CA . PHE A 1 257 ? -8.827 -5.848 24.475 1.00 95.62 257 PHE A CA 1
ATOM 1985 C C . PHE A 1 257 ? -9.950 -6.739 23.919 1.00 95.62 257 PHE A C 1
ATOM 1987 O O . PHE A 1 257 ? -10.888 -7.073 24.638 1.00 95.62 257 PHE A O 1
ATOM 1994 N N . SER A 1 258 ? -9.842 -7.143 22.653 1.00 95.00 258 SER A N 1
ATOM 1995 C CA . SER A 1 258 ? -10.893 -7.853 21.910 1.00 95.00 258 SER A CA 1
ATOM 1996 C C . SER A 1 258 ? -10.871 -9.371 22.096 1.00 95.00 258 SER A C 1
ATOM 1998 O O . SER A 1 258 ? -11.865 -10.033 21.806 1.00 95.00 258 SER A O 1
ATOM 2000 N N . ARG A 1 259 ? -9.745 -9.932 22.565 1.00 95.19 259 ARG A N 1
ATOM 2001 C CA . ARG A 1 259 ? -9.442 -11.377 22.574 1.00 95.19 259 ARG A CA 1
ATOM 2002 C C . ARG A 1 259 ? -9.408 -12.025 21.186 1.00 95.19 259 ARG A C 1
ATOM 2004 O O . ARG A 1 259 ? -9.389 -13.250 21.094 1.00 95.19 259 ARG A O 1
ATOM 2011 N N . VAL A 1 260 ? -9.387 -11.225 20.124 1.00 94.62 260 VAL A N 1
ATOM 2012 C CA . VAL A 1 260 ? -9.136 -11.679 18.753 1.00 94.62 260 VAL A CA 1
ATOM 2013 C C . VAL A 1 260 ? -7.655 -11.492 18.443 1.00 94.62 260 VAL A C 1
ATOM 2015 O O . VAL A 1 260 ? -7.023 -10.618 19.022 1.00 94.62 260 VAL A O 1
ATOM 2018 N N . ASP A 1 261 ? -7.091 -12.299 17.550 1.00 96.31 261 ASP A N 1
ATOM 2019 C CA . ASP A 1 261 ? -5.717 -12.142 17.070 1.00 96.31 261 ASP A CA 1
ATOM 2020 C C . ASP A 1 261 ? -5.728 -11.474 15.685 1.00 96.31 261 ASP A C 1
ATOM 2022 O O . ASP A 1 261 ? -5.815 -12.179 14.680 1.00 96.31 261 ASP A O 1
ATOM 2026 N N . PRO A 1 262 ? -5.776 -10.130 15.594 1.00 97.69 262 PRO A N 1
ATOM 2027 C CA . PRO A 1 262 ? -5.782 -9.463 14.302 1.00 97.69 262 PRO A CA 1
ATOM 2028 C C . PRO A 1 262 ? -4.393 -9.476 13.657 1.00 97.69 262 PRO A C 1
ATOM 2030 O O . PRO A 1 262 ? -3.370 -9.518 14.343 1.00 97.69 262 PRO A O 1
ATOM 2033 N N . ILE A 1 263 ? -4.373 -9.359 12.333 1.00 98.12 263 ILE A N 1
ATOM 2034 C CA . ILE A 1 263 ? -3.172 -9.151 11.526 1.00 98.12 263 ILE A CA 1
ATOM 2035 C C . ILE A 1 263 ? -2.725 -7.684 11.685 1.00 98.12 263 ILE A C 1
ATOM 2037 O O . ILE A 1 263 ? -3.550 -6.774 11.510 1.00 98.12 263 ILE A O 1
ATOM 2041 N N . PRO A 1 264 ? -1.451 -7.413 12.033 1.00 98.12 264 PRO A N 1
ATOM 2042 C CA . PRO A 1 264 ? -0.940 -6.051 12.135 1.00 98.12 264 PRO A CA 1
ATOM 2043 C C . PRO A 1 264 ? -0.827 -5.406 10.749 1.00 98.12 264 PRO A C 1
ATOM 2045 O O . PRO A 1 264 ? -0.341 -6.017 9.801 1.00 98.12 264 PRO A O 1
ATOM 2048 N N . VAL A 1 265 ? -1.235 -4.143 10.634 1.00 98.38 265 VAL A N 1
ATOM 2049 C CA . VAL A 1 265 ? -1.152 -3.373 9.385 1.00 98.38 265 VAL A CA 1
ATOM 2050 C C . VAL A 1 265 ? -0.486 -2.027 9.652 1.00 98.38 265 VAL A C 1
ATOM 2052 O O . VAL A 1 265 ? -0.867 -1.313 10.581 1.00 98.38 265 VAL A O 1
ATOM 2055 N N . ALA A 1 266 ? 0.475 -1.649 8.815 1.00 97.75 266 ALA A N 1
ATOM 2056 C CA . ALA A 1 266 ? 1.013 -0.294 8.766 1.00 97.75 266 ALA A CA 1
ATOM 2057 C C . ALA A 1 266 ? 0.489 0.439 7.524 1.00 97.75 266 ALA A C 1
ATOM 2059 O O . ALA A 1 266 ? 0.726 0.002 6.400 1.00 97.75 266 ALA A O 1
ATOM 2060 N N . ILE A 1 267 ? -0.195 1.567 7.731 1.00 97.19 267 ILE A N 1
ATOM 2061 C CA . ILE A 1 267 ? -0.673 2.459 6.669 1.00 97.19 267 ILE A CA 1
ATOM 2062 C C . ILE A 1 267 ? 0.155 3.748 6.719 1.00 97.19 267 ILE A C 1
ATOM 2064 O O . ILE A 1 267 ? -0.098 4.646 7.527 1.00 97.19 267 ILE A O 1
ATOM 2068 N N . THR A 1 268 ? 1.191 3.835 5.882 1.00 96.56 268 THR A N 1
ATOM 2069 C CA . THR A 1 268 ? 2.124 4.976 5.878 1.00 96.56 268 THR A CA 1
ATOM 2070 C C . THR A 1 268 ? 1.893 5.897 4.700 1.00 96.56 268 THR A C 1
ATOM 2072 O O . THR A 1 268 ? 1.959 5.458 3.551 1.00 96.56 268 THR A O 1
ATOM 2075 N N . ARG A 1 269 ? 1.730 7.193 4.973 1.00 94.88 269 ARG A N 1
ATOM 2076 C CA . ARG A 1 269 ? 1.688 8.218 3.928 1.00 94.88 269 ARG A CA 1
ATOM 2077 C C . ARG A 1 269 ? 3.087 8.643 3.500 1.00 94.88 269 ARG A C 1
ATOM 2079 O O . ARG A 1 269 ? 3.912 9.012 4.341 1.00 94.88 269 ARG A O 1
ATOM 2086 N N . LEU A 1 270 ? 3.323 8.646 2.188 1.00 92.81 270 LEU A N 1
ATOM 2087 C CA . LEU A 1 270 ? 4.595 9.095 1.620 1.00 92.81 270 LEU A CA 1
ATOM 2088 C C . LEU A 1 270 ? 4.825 10.591 1.845 1.00 92.81 270 LEU A C 1
ATOM 2090 O O . LEU A 1 270 ? 3.910 11.410 1.748 1.00 92.81 270 LEU A O 1
ATOM 2094 N N . ASN A 1 271 ? 6.077 10.954 2.112 1.00 90.38 271 ASN A N 1
ATOM 2095 C CA . ASN A 1 271 ? 6.528 12.338 2.213 1.00 90.38 271 ASN A CA 1
ATOM 2096 C C . ASN A 1 271 ? 8.031 12.444 1.882 1.00 90.38 271 ASN A C 1
ATOM 2098 O O . ASN A 1 271 ? 8.650 11.470 1.466 1.00 90.38 271 ASN A O 1
ATOM 2102 N N . MET A 1 272 ? 8.635 13.625 2.053 1.00 88.00 272 MET A N 1
ATOM 2103 C CA . MET A 1 272 ? 10.055 13.837 1.724 1.00 88.00 272 MET A CA 1
ATOM 2104 C C . MET A 1 272 ? 11.034 12.994 2.560 1.00 88.00 272 MET A C 1
ATOM 2106 O O . MET A 1 272 ? 12.156 12.771 2.124 1.00 88.00 272 MET A O 1
ATOM 2110 N N . GLN A 1 273 ? 10.648 12.579 3.767 1.00 87.31 273 GLN A N 1
ATOM 2111 C CA . GLN A 1 273 ? 11.493 11.819 4.697 1.00 87.31 273 GLN A CA 1
ATOM 2112 C C . GLN A 1 273 ? 11.142 10.324 4.730 1.00 87.31 273 GLN A C 1
ATOM 2114 O O . GLN A 1 273 ? 11.976 9.509 5.124 1.00 87.31 273 GLN A O 1
ATOM 2119 N N . PHE A 1 274 ? 9.928 9.969 4.305 1.00 90.62 274 PHE A N 1
ATOM 2120 C CA . PHE A 1 274 ? 9.468 8.596 4.121 1.00 90.62 274 PHE A CA 1
ATOM 2121 C C . PHE A 1 274 ? 9.054 8.406 2.659 1.00 90.62 274 PHE A C 1
ATOM 2123 O O . PHE A 1 274 ? 7.893 8.596 2.289 1.00 90.62 274 PHE A O 1
ATOM 2130 N N . ASP A 1 275 ? 10.047 8.116 1.822 1.00 91.38 275 ASP A N 1
ATOM 2131 C CA . ASP A 1 275 ? 9.927 7.996 0.375 1.00 91.38 275 ASP A CA 1
ATOM 2132 C C . ASP A 1 275 ? 9.733 6.528 -0.069 1.00 91.38 275 ASP A C 1
ATOM 2134 O O . ASP A 1 275 ? 9.501 5.621 0.738 1.00 91.38 275 ASP A O 1
ATOM 2138 N N . ARG A 1 276 ? 9.787 6.283 -1.385 1.00 91.88 276 ARG A N 1
ATOM 2139 C CA . ARG A 1 276 ? 9.582 4.952 -1.985 1.00 91.88 276 ARG A CA 1
ATOM 2140 C C . ARG A 1 276 ? 10.591 3.909 -1.483 1.00 91.88 276 ARG A C 1
ATOM 2142 O O . ARG A 1 276 ? 10.257 2.732 -1.372 1.00 91.88 276 ARG A O 1
ATOM 2149 N N . VAL A 1 277 ? 11.811 4.322 -1.137 1.00 88.50 277 VAL A N 1
ATOM 2150 C CA . VAL A 1 277 ? 12.856 3.456 -0.576 1.00 88.50 277 VAL A CA 1
ATOM 2151 C C . VAL A 1 277 ? 12.476 2.988 0.827 1.00 88.50 277 VAL A C 1
ATOM 2153 O O . VAL A 1 277 ? 12.666 1.811 1.140 1.00 88.50 277 VAL A O 1
ATOM 2156 N N . GLN A 1 278 ? 11.935 3.867 1.675 1.00 92.62 278 GLN A N 1
ATOM 2157 C CA . GLN A 1 278 ? 11.459 3.495 3.011 1.00 92.62 278 GLN A CA 1
ATOM 2158 C C . GLN A 1 278 ? 10.190 2.650 2.919 1.00 92.62 278 GLN A C 1
ATOM 2160 O O . GLN A 1 278 ? 10.111 1.645 3.617 1.00 92.62 278 GLN A O 1
ATOM 2165 N N . ALA A 1 279 ? 9.258 2.976 2.018 1.00 94.56 279 ALA A N 1
ATOM 2166 C CA . ALA A 1 279 ? 8.074 2.152 1.758 1.00 94.56 279 ALA A CA 1
ATOM 2167 C C . ALA A 1 279 ? 8.449 0.724 1.338 1.00 94.56 279 ALA A C 1
ATOM 2169 O O . ALA A 1 279 ? 7.917 -0.248 1.863 1.00 94.56 279 ALA A O 1
ATOM 2170 N N . ARG A 1 280 ? 9.442 0.583 0.456 1.00 92.00 280 ARG A N 1
ATOM 2171 C CA . ARG A 1 280 ? 9.955 -0.729 0.063 1.00 92.00 280 ARG A CA 1
ATOM 2172 C C . ARG A 1 280 ? 10.565 -1.503 1.232 1.00 92.00 280 ARG A C 1
ATOM 2174 O O . ARG A 1 280 ? 10.374 -2.707 1.334 1.00 92.00 280 ARG A O 1
ATOM 2181 N N . ARG A 1 281 ? 11.332 -0.836 2.096 1.00 90.19 281 ARG A N 1
ATOM 2182 C CA . ARG A 1 281 ? 11.881 -1.472 3.304 1.00 90.19 281 ARG A CA 1
ATOM 2183 C C . ARG A 1 281 ? 10.772 -1.871 4.274 1.00 90.19 281 ARG A C 1
ATOM 2185 O O . ARG A 1 281 ? 10.859 -2.940 4.856 1.00 90.19 281 ARG A O 1
ATOM 2192 N N . LEU A 1 282 ? 9.735 -1.046 4.405 1.00 94.50 282 LEU A N 1
ATOM 2193 C CA . LEU A 1 282 ? 8.585 -1.327 5.259 1.00 94.50 282 LEU A CA 1
ATOM 2194 C C . LEU A 1 282 ? 7.861 -2.610 4.852 1.00 94.50 282 LEU A C 1
ATOM 2196 O O . LEU A 1 282 ? 7.445 -3.334 5.744 1.00 94.50 282 LEU A O 1
ATOM 2200 N N . LEU A 1 283 ? 7.755 -2.910 3.552 1.00 93.44 283 LEU A N 1
ATOM 2201 C CA . LEU A 1 283 ? 7.202 -4.188 3.084 1.00 93.44 283 LEU A CA 1
ATOM 2202 C C . LEU A 1 283 ? 7.927 -5.364 3.747 1.00 93.44 283 LEU A C 1
ATOM 2204 O O . LEU A 1 283 ? 7.299 -6.143 4.453 1.00 93.44 283 LEU A O 1
ATOM 2208 N N . ASN A 1 284 ? 9.259 -5.405 3.649 1.00 87.94 284 ASN A N 1
ATOM 2209 C CA . ASN A 1 284 ? 10.056 -6.464 4.273 1.00 87.94 284 ASN A CA 1
ATOM 2210 C C . ASN A 1 284 ? 9.861 -6.534 5.798 1.00 87.94 284 ASN A C 1
ATOM 2212 O O . ASN A 1 284 ? 9.721 -7.626 6.341 1.00 87.94 284 ASN A O 1
ATOM 2216 N N . GLU A 1 285 ? 9.863 -5.389 6.486 1.00 91.81 285 GLU A N 1
ATOM 2217 C CA . GLU A 1 285 ? 9.702 -5.344 7.948 1.00 91.81 285 GLU A CA 1
ATOM 2218 C C . GLU A 1 285 ? 8.307 -5.810 8.391 1.00 91.81 285 GLU A C 1
ATOM 2220 O O . GLU A 1 285 ? 8.184 -6.508 9.394 1.00 91.81 285 GLU A O 1
ATOM 2225 N N . MET A 1 286 ? 7.256 -5.456 7.642 1.00 95.88 286 MET A N 1
ATOM 2226 C CA . MET A 1 286 ? 5.887 -5.894 7.927 1.00 95.88 286 MET A CA 1
ATOM 2227 C C . MET A 1 286 ? 5.687 -7.374 7.611 1.00 95.88 286 MET A C 1
ATOM 2229 O O . MET A 1 286 ? 5.097 -8.088 8.418 1.00 95.88 286 MET A O 1
ATOM 2233 N N . HIS A 1 287 ? 6.215 -7.863 6.489 1.00 93.31 287 HIS A N 1
ATOM 2234 C CA . HIS A 1 287 ? 6.107 -9.276 6.125 1.00 93.31 287 HIS A CA 1
ATOM 2235 C C . HIS A 1 287 ? 6.887 -10.183 7.080 1.00 93.31 287 HIS A C 1
ATOM 2237 O O . HIS A 1 287 ? 6.457 -11.297 7.342 1.00 93.31 287 HIS A O 1
ATOM 2243 N N . TYR A 1 288 ? 7.989 -9.699 7.665 1.00 88.56 288 TYR A N 1
ATOM 2244 C CA . TYR A 1 288 ? 8.728 -10.429 8.703 1.00 88.56 288 TYR A CA 1
ATOM 2245 C C . TYR A 1 288 ? 7.906 -10.673 9.982 1.00 88.56 288 TYR A C 1
ATOM 2247 O O . TYR A 1 288 ? 8.205 -11.589 10.746 1.00 88.56 288 TYR A O 1
ATOM 2255 N N . VAL A 1 289 ? 6.882 -9.853 10.232 1.00 90.75 289 VAL A N 1
ATOM 2256 C CA . VAL A 1 289 ? 5.972 -9.982 11.382 1.00 90.75 289 VAL A CA 1
ATOM 2257 C C . VAL A 1 289 ? 4.576 -10.464 10.973 1.00 90.75 289 VAL A C 1
ATOM 2259 O O . VAL A 1 289 ? 3.614 -10.202 11.695 1.00 90.75 289 VAL A O 1
ATOM 2262 N N . ASP A 1 290 ? 4.464 -11.131 9.817 1.00 93.69 290 ASP A N 1
ATOM 2263 C CA . ASP A 1 290 ? 3.209 -11.632 9.235 1.00 93.69 290 ASP A CA 1
ATOM 2264 C C . ASP A 1 290 ? 2.117 -10.547 9.123 1.00 93.69 290 ASP A C 1
ATOM 2266 O O . ASP A 1 290 ? 0.924 -10.797 9.301 1.00 93.69 290 ASP A O 1
ATOM 2270 N N . GLY A 1 291 ? 2.532 -9.303 8.877 1.00 96.00 291 GLY A N 1
ATOM 2271 C CA . GLY A 1 291 ? 1.659 -8.142 8.753 1.00 96.00 291 GLY A CA 1
ATOM 2272 C C . GLY A 1 291 ? 1.577 -7.587 7.336 1.00 96.00 291 GLY A C 1
ATOM 2273 O O . GLY A 1 291 ? 2.281 -8.028 6.430 1.00 96.00 291 GLY A O 1
ATOM 2274 N N . LEU A 1 292 ? 0.725 -6.575 7.158 1.00 97.88 292 LEU A N 1
ATOM 2275 C CA . LEU A 1 292 ? 0.521 -5.901 5.873 1.00 97.88 292 LEU A CA 1
ATOM 2276 C C . LEU A 1 292 ? 1.114 -4.492 5.866 1.00 97.88 292 LEU A C 1
ATOM 2278 O O . LEU A 1 292 ? 0.951 -3.726 6.821 1.00 97.88 292 LEU A O 1
ATOM 2282 N N . ALA A 1 293 ? 1.724 -4.112 4.748 1.00 97.44 293 ALA A N 1
ATOM 2283 C CA . ALA A 1 293 ? 2.177 -2.751 4.492 1.00 97.44 293 ALA A CA 1
ATOM 2284 C C . ALA A 1 293 ? 1.355 -2.106 3.368 1.00 97.44 293 ALA A C 1
ATOM 2286 O O . ALA A 1 293 ? 1.372 -2.534 2.212 1.00 97.44 293 ALA A O 1
ATOM 2287 N N . ILE A 1 294 ? 0.647 -1.033 3.721 1.00 98.12 294 ILE A N 1
ATOM 2288 C CA . ILE A 1 294 ? -0.223 -0.274 2.825 1.00 98.12 294 ILE A CA 1
ATOM 2289 C C . ILE A 1 294 ? 0.327 1.143 2.689 1.00 98.12 294 ILE A C 1
ATOM 2291 O O . ILE A 1 294 ? 0.648 1.805 3.680 1.00 98.12 294 ILE A O 1
ATOM 2295 N N . ILE A 1 295 ? 0.432 1.627 1.452 1.00 97.81 295 ILE A N 1
ATOM 2296 C CA . ILE A 1 295 ? 0.991 2.953 1.180 1.00 97.81 295 ILE A CA 1
ATOM 2297 C C . ILE A 1 295 ? -0.132 3.952 0.898 1.00 97.81 295 ILE A C 1
ATOM 2299 O O . ILE A 1 295 ? -0.875 3.812 -0.072 1.00 97.81 295 ILE A O 1
ATOM 2303 N N . ASP A 1 296 ? -0.246 4.970 1.750 1.00 96.31 296 ASP A N 1
ATOM 2304 C CA . ASP A 1 296 ? -1.171 6.093 1.581 1.00 96.31 296 ASP A CA 1
ATOM 2305 C C . ASP A 1 296 ? -0.557 7.122 0.621 1.00 96.31 296 ASP A C 1
ATOM 2307 O O . ASP A 1 296 ? 0.513 7.693 0.867 1.00 96.31 296 ASP A O 1
ATOM 2311 N N . VAL A 1 297 ? -1.238 7.345 -0.503 1.00 94.81 297 VAL A N 1
ATOM 2312 C CA . VAL A 1 297 ? -0.819 8.295 -1.546 1.00 94.81 297 VAL A CA 1
ATOM 2313 C C . VAL A 1 297 ? -1.644 9.582 -1.543 1.00 94.81 297 VAL A C 1
ATOM 2315 O O . VAL A 1 297 ? -1.586 10.363 -2.497 1.00 94.81 297 VAL A O 1
ATOM 2318 N N . SER A 1 298 ? -2.402 9.826 -0.473 1.00 92.00 298 SER A N 1
ATOM 2319 C CA . SER A 1 298 ? -3.365 10.916 -0.377 1.00 92.00 298 SER A CA 1
ATOM 2320 C C . SER A 1 298 ? -4.357 10.846 -1.549 1.00 92.00 298 SER A C 1
ATOM 2322 O O . SER A 1 298 ? -4.924 9.789 -1.817 1.00 92.00 298 SER A O 1
ATOM 2324 N N . THR A 1 299 ? -4.543 11.938 -2.282 1.00 90.75 299 THR A N 1
ATOM 2325 C CA . THR A 1 299 ? -5.452 12.050 -3.431 1.00 90.75 299 THR A CA 1
ATOM 2326 C C . THR A 1 299 ? -4.786 11.715 -4.780 1.00 90.75 299 THR A C 1
ATOM 2328 O O . THR A 1 299 ? -5.382 11.914 -5.840 1.00 90.75 299 THR A O 1
ATOM 2331 N N . ASN A 1 300 ? -3.532 11.238 -4.794 1.00 92.75 300 ASN A N 1
AT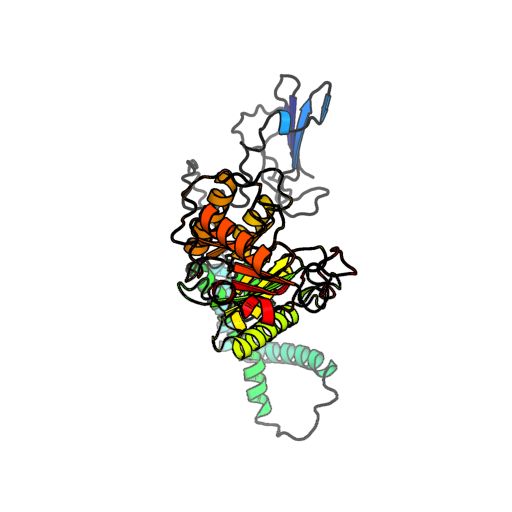OM 2332 C CA . ASN A 1 300 ? -2.733 11.114 -6.018 1.00 92.75 300 ASN A CA 1
ATOM 2333 C C . ASN A 1 300 ? -2.827 9.718 -6.667 1.00 92.75 300 ASN A C 1
ATOM 2335 O O . ASN A 1 300 ? -1.971 8.856 -6.461 1.00 92.75 300 ASN A O 1
ATOM 2339 N N . PHE A 1 301 ? -3.830 9.522 -7.527 1.00 92.00 301 PHE A N 1
ATOM 2340 C CA . PHE A 1 301 ? -4.022 8.276 -8.286 1.00 92.00 301 PHE A CA 1
ATOM 2341 C C . PHE A 1 301 ? -2.856 7.929 -9.222 1.00 92.00 301 PHE A C 1
ATOM 2343 O O . PHE A 1 301 ? -2.526 6.756 -9.378 1.00 92.00 301 PHE A O 1
ATOM 2350 N N . GLN A 1 302 ? -2.191 8.919 -9.825 1.00 93.62 302 GLN A N 1
ATOM 2351 C CA . GLN A 1 302 ? -1.028 8.635 -10.672 1.00 93.62 302 GLN A CA 1
ATOM 2352 C C . GLN A 1 302 ? 0.114 8.040 -9.843 1.00 93.62 302 GLN A C 1
ATOM 2354 O O . GLN A 1 302 ? 0.733 7.062 -10.251 1.00 93.62 302 GLN A O 1
ATOM 2359 N N . LEU A 1 303 ? 0.357 8.592 -8.650 1.00 94.81 303 LEU A N 1
ATOM 2360 C CA . LEU A 1 303 ? 1.329 8.032 -7.718 1.00 94.81 303 LEU A CA 1
ATOM 2361 C C . LEU A 1 303 ? 0.923 6.625 -7.264 1.00 94.81 303 LEU A C 1
ATOM 2363 O O . LEU A 1 303 ? 1.799 5.774 -7.168 1.00 94.81 303 LEU A O 1
ATOM 2367 N N . ALA A 1 304 ? -0.369 6.356 -7.033 1.00 96.56 304 ALA A N 1
ATOM 2368 C CA . ALA A 1 304 ? -0.839 4.997 -6.745 1.00 96.56 304 ALA A CA 1
ATOM 2369 C C . ALA A 1 304 ? -0.432 4.012 -7.849 1.00 96.56 304 ALA A C 1
ATOM 2371 O O . ALA A 1 304 ? 0.187 2.995 -7.551 1.00 96.56 304 ALA A O 1
ATOM 2372 N N . HIS A 1 305 ? -0.714 4.332 -9.116 1.00 96.62 305 HIS A N 1
ATOM 2373 C CA . HIS A 1 305 ? -0.335 3.485 -10.250 1.00 96.62 305 HIS A CA 1
ATOM 2374 C C . HIS A 1 305 ? 1.179 3.266 -10.336 1.00 96.62 305 HIS A C 1
ATOM 2376 O O . HIS A 1 305 ? 1.623 2.129 -10.497 1.00 96.62 305 HIS A O 1
ATOM 2382 N N . ASP A 1 306 ? 1.972 4.327 -10.171 1.00 95.94 306 ASP A N 1
ATOM 2383 C CA . ASP A 1 306 ? 3.432 4.229 -10.178 1.00 95.94 306 ASP A CA 1
ATOM 2384 C C . ASP A 1 306 ? 3.946 3.289 -9.073 1.00 95.94 306 ASP A C 1
ATOM 2386 O O . ASP A 1 306 ? 4.853 2.492 -9.308 1.00 95.94 306 ASP A O 1
ATOM 2390 N N . LEU A 1 307 ? 3.379 3.379 -7.864 1.00 96.56 307 LEU A N 1
ATOM 2391 C CA . LEU A 1 307 ? 3.768 2.526 -6.740 1.00 96.56 307 LEU A CA 1
ATOM 2392 C C . LEU A 1 307 ? 3.321 1.082 -6.929 1.00 96.56 307 LEU A C 1
ATOM 2394 O O . LEU A 1 307 ? 4.064 0.182 -6.560 1.00 96.56 307 LEU A O 1
ATOM 2398 N N . VAL A 1 308 ? 2.146 0.844 -7.507 1.00 97.19 308 VAL A N 1
ATOM 2399 C CA . VAL A 1 308 ? 1.694 -0.509 -7.848 1.00 97.19 308 VAL A CA 1
ATOM 2400 C C . VAL A 1 308 ? 2.653 -1.141 -8.856 1.00 97.19 308 VAL A C 1
ATOM 2402 O O . VAL A 1 308 ? 3.088 -2.275 -8.663 1.00 97.19 308 VAL A O 1
ATOM 2405 N N . ASP A 1 309 ? 3.070 -0.397 -9.877 1.00 94.31 309 ASP A N 1
ATOM 2406 C CA . ASP A 1 309 ? 4.026 -0.886 -10.872 1.00 94.31 309 ASP A CA 1
ATOM 2407 C C . ASP A 1 309 ? 5.418 -1.148 -10.282 1.00 94.31 309 ASP A C 1
ATOM 2409 O O . ASP A 1 309 ? 6.081 -2.112 -10.665 1.00 94.31 309 ASP A O 1
ATOM 2413 N N . GLU A 1 310 ? 5.865 -0.303 -9.352 1.00 92.44 310 GLU A N 1
ATOM 2414 C CA . GLU A 1 310 ? 7.204 -0.376 -8.766 1.00 92.44 310 GLU A CA 1
ATOM 2415 C C . GLU A 1 310 ? 7.307 -1.375 -7.606 1.00 92.44 310 GLU A C 1
ATOM 2417 O O . GLU A 1 310 ? 8.293 -2.106 -7.506 1.00 92.44 310 GLU A O 1
ATOM 2422 N N . LEU A 1 311 ? 6.325 -1.386 -6.704 1.00 93.69 311 LEU A N 1
ATOM 2423 C CA . LEU A 1 311 ? 6.414 -2.066 -5.413 1.00 93.69 311 LEU A CA 1
ATOM 2424 C C . LEU A 1 311 ? 5.766 -3.447 -5.391 1.00 93.69 311 LEU A C 1
ATOM 2426 O O . LEU A 1 311 ? 6.082 -4.232 -4.500 1.00 93.69 311 LEU A O 1
ATOM 2430 N N . THR A 1 312 ? 4.919 -3.797 -6.364 1.00 93.00 312 THR A N 1
ATOM 2431 C CA . THR A 1 312 ? 4.283 -5.126 -6.375 1.00 93.00 312 THR A CA 1
ATOM 2432 C C . THR A 1 312 ? 5.306 -6.253 -6.490 1.00 93.00 312 THR A C 1
ATOM 2434 O O . THR A 1 312 ? 5.175 -7.251 -5.797 1.00 93.00 312 THR A O 1
ATOM 2437 N N . ILE A 1 313 ? 6.397 -6.083 -7.244 1.00 85.25 313 ILE A N 1
ATOM 2438 C CA . ILE A 1 313 ? 7.489 -7.080 -7.285 1.00 85.25 313 ILE A CA 1
ATOM 2439 C C . ILE A 1 313 ? 8.184 -7.274 -5.921 1.00 85.25 313 ILE A C 1
ATOM 2441 O O . ILE A 1 313 ? 8.864 -8.272 -5.703 1.00 85.25 313 ILE A O 1
ATOM 2445 N N . PHE A 1 314 ? 8.008 -6.331 -4.992 1.00 86.25 314 PHE A N 1
ATOM 2446 C CA . PHE A 1 314 ? 8.495 -6.407 -3.613 1.00 86.25 314 PHE A CA 1
ATOM 2447 C C . PHE A 1 314 ? 7.399 -6.808 -2.615 1.00 86.25 314 PHE A C 1
ATOM 2449 O O . PHE A 1 314 ? 7.602 -6.662 -1.416 1.00 86.25 314 PHE A O 1
ATOM 2456 N N . GLY A 1 315 ? 6.250 -7.299 -3.089 1.00 90.19 315 GLY A N 1
ATOM 2457 C CA . GLY A 1 315 ? 5.179 -7.791 -2.225 1.00 90.19 315 GLY A CA 1
ATOM 2458 C C . GLY A 1 315 ? 4.195 -6.725 -1.741 1.00 90.19 315 GLY A C 1
ATOM 2459 O O . GLY A 1 315 ? 3.616 -6.912 -0.681 1.00 90.19 315 GLY A O 1
ATOM 2460 N N . LEU A 1 316 ? 3.995 -5.615 -2.467 1.00 95.19 316 LEU A N 1
ATOM 2461 C CA . LEU A 1 316 ? 3.009 -4.587 -2.088 1.00 95.19 316 LEU A CA 1
ATOM 2462 C C . LEU A 1 316 ? 1.643 -5.198 -1.723 1.00 95.19 316 LEU A C 1
ATOM 2464 O O . LEU A 1 316 ? 0.985 -5.802 -2.574 1.00 95.19 316 LEU A O 1
ATOM 2468 N N . ASP A 1 317 ? 1.204 -5.007 -0.475 1.00 97.00 317 ASP A N 1
ATOM 2469 C CA . ASP A 1 317 ? -0.082 -5.535 -0.005 1.00 97.00 317 ASP A CA 1
ATOM 2470 C C . ASP A 1 317 ? -1.242 -4.649 -0.438 1.00 97.00 317 ASP A C 1
ATOM 2472 O O . ASP A 1 317 ? -2.286 -5.157 -0.853 1.00 97.00 317 ASP A O 1
ATOM 2476 N N . GLY A 1 318 ? -1.065 -3.326 -0.393 1.00 97.56 318 GLY A N 1
ATOM 2477 C CA . GLY A 1 318 ? -2.145 -2.413 -0.728 1.00 97.56 318 GLY A CA 1
ATOM 2478 C C . GLY A 1 318 ? -1.783 -0.942 -0.871 1.00 97.56 318 GLY A C 1
ATOM 2479 O O . GLY A 1 318 ? -0.680 -0.494 -0.555 1.00 97.56 318 GLY A O 1
ATOM 2480 N N . ILE A 1 319 ? -2.776 -0.182 -1.322 1.00 97.94 319 ILE A N 1
ATOM 2481 C CA . ILE A 1 319 ? -2.747 1.276 -1.455 1.00 97.94 319 ILE A CA 1
ATOM 2482 C C . ILE A 1 319 ? -3.902 1.869 -0.650 1.00 97.94 319 ILE A C 1
ATOM 2484 O O . ILE A 1 319 ? -4.982 1.284 -0.593 1.00 97.94 319 ILE A O 1
ATOM 2488 N N . ALA A 1 320 ? -3.689 3.040 -0.053 1.00 96.69 320 ALA A N 1
ATOM 2489 C CA . ALA A 1 320 ? -4.749 3.842 0.546 1.00 96.69 320 ALA A CA 1
ATOM 2490 C C . ALA A 1 320 ? -4.923 5.172 -0.202 1.00 96.69 320 ALA A C 1
ATOM 2492 O O . ALA A 1 320 ? -3.939 5.857 -0.497 1.00 96.69 320 ALA A O 1
ATOM 2493 N N . ILE A 1 321 ? -6.178 5.531 -0.488 1.00 93.38 321 ILE A N 1
ATOM 2494 C CA . ILE A 1 321 ? -6.575 6.784 -1.142 1.00 93.38 321 ILE A CA 1
ATOM 2495 C C . ILE A 1 321 ? -7.419 7.624 -0.190 1.00 93.38 321 ILE A C 1
ATOM 2497 O O . ILE A 1 321 ? -8.433 7.160 0.337 1.00 93.38 321 ILE A O 1
ATOM 2501 N N . ASP A 1 322 ? -7.008 8.876 -0.020 1.00 88.94 322 ASP A N 1
ATOM 2502 C CA . ASP A 1 322 ? -7.746 9.913 0.694 1.00 88.94 322 ASP A CA 1
ATOM 2503 C C . ASP A 1 322 ? -8.835 10.502 -0.194 1.00 88.94 322 ASP A C 1
ATOM 2505 O O . ASP A 1 322 ? -8.545 11.106 -1.227 1.00 88.94 322 ASP A O 1
ATOM 2509 N N . MET A 1 323 ? -10.093 10.292 0.193 1.00 84.38 323 MET A N 1
ATOM 2510 C CA . MET A 1 323 ? -11.242 10.798 -0.551 1.00 84.38 323 MET A CA 1
ATOM 2511 C C . MET A 1 323 ? -11.774 12.120 0.005 1.00 84.38 323 MET A C 1
ATOM 2513 O O . MET A 1 323 ? -12.625 12.725 -0.644 1.00 84.38 323 MET A O 1
ATOM 2517 N N . GLU A 1 324 ? -11.270 12.601 1.148 1.00 77.19 324 GLU A N 1
ATOM 2518 C CA . GLU A 1 324 ? -11.747 13.833 1.793 1.00 77.19 324 GLU A CA 1
ATOM 2519 C C . GLU A 1 324 ? -11.491 15.062 0.923 1.00 77.19 324 GLU A C 1
ATOM 2521 O O . GLU A 1 324 ? -12.367 15.903 0.730 1.00 77.19 324 GLU A O 1
ATOM 2526 N N . PHE A 1 325 ? -10.277 15.140 0.377 1.00 73.25 325 PHE A N 1
ATOM 2527 C CA . PHE A 1 325 ? -9.772 16.303 -0.355 1.00 73.25 325 PHE A CA 1
ATOM 2528 C C . PHE A 1 325 ? -9.711 16.084 -1.867 1.00 73.25 325 PHE A C 1
ATOM 2530 O O . PHE A 1 325 ? -9.125 16.886 -2.593 1.00 73.25 325 PHE A O 1
ATOM 2537 N N . ALA A 1 326 ? -10.259 14.973 -2.352 1.00 74.06 326 ALA A N 1
ATOM 2538 C CA . ALA A 1 326 ? -10.367 14.720 -3.775 1.00 74.06 326 ALA A CA 1
ATOM 2539 C C . ALA A 1 326 ? -11.669 15.345 -4.284 1.00 74.06 326 ALA A C 1
ATOM 2541 O O . ALA A 1 326 ? -12.742 14.809 -4.022 1.00 74.06 326 ALA A O 1
ATOM 2542 N N . ASP A 1 327 ? -11.560 16.458 -5.019 1.00 66.56 327 ASP A N 1
ATOM 2543 C CA . ASP A 1 327 ? -12.708 17.230 -5.522 1.00 66.56 327 ASP A CA 1
ATOM 2544 C C . ASP A 1 327 ? -13.770 16.346 -6.202 1.00 66.56 327 ASP A C 1
ATOM 2546 O O . ASP A 1 327 ? -14.963 16.589 -6.036 1.00 66.56 327 ASP A O 1
ATOM 2550 N N . GLN A 1 328 ? -13.341 15.307 -6.937 1.00 67.00 328 GLN A N 1
ATOM 2551 C CA . GLN A 1 328 ? -14.182 14.215 -7.442 1.00 67.00 328 GLN A CA 1
ATOM 2552 C C . GLN A 1 328 ? -13.356 12.928 -7.584 1.00 67.00 328 GLN A C 1
ATOM 2554 O O . GLN A 1 328 ? -12.397 12.891 -8.358 1.00 67.00 328 GLN A O 1
ATOM 2559 N N . VAL A 1 329 ? -13.739 11.852 -6.889 1.00 75.44 329 VAL A N 1
ATOM 2560 C CA . VAL A 1 329 ? -13.188 10.509 -7.129 1.00 75.44 329 VAL A CA 1
ATOM 2561 C C . VAL A 1 329 ? -14.174 9.751 -7.999 1.00 75.44 329 VAL A C 1
ATOM 2563 O O . VAL A 1 329 ? -15.228 9.313 -7.540 1.00 75.44 329 VAL A O 1
ATOM 2566 N N . ARG A 1 330 ? -13.845 9.575 -9.279 1.00 81.62 330 ARG A N 1
ATOM 2567 C CA . ARG A 1 330 ? -14.726 8.825 -10.177 1.00 81.62 330 ARG A CA 1
ATOM 2568 C C . ARG A 1 330 ? -14.576 7.340 -9.884 1.00 81.62 330 ARG A C 1
ATOM 2570 O O . ARG A 1 330 ? -13.460 6.840 -9.750 1.00 81.62 330 ARG A O 1
ATOM 2577 N N . GLN A 1 331 ? -15.687 6.609 -9.909 1.00 82.75 331 GLN A N 1
ATOM 2578 C CA . GLN A 1 331 ? -15.694 5.148 -9.776 1.00 82.75 331 GLN A CA 1
ATOM 2579 C C . GLN A 1 331 ? -14.710 4.471 -10.749 1.00 82.75 331 GLN A C 1
ATOM 2581 O O . GLN A 1 331 ? -14.029 3.517 -10.388 1.00 82.75 331 GLN A O 1
ATOM 2586 N N . ARG A 1 332 ? -14.572 5.015 -11.967 1.00 86.25 332 ARG A N 1
ATOM 2587 C CA . ARG A 1 332 ? -13.607 4.557 -12.977 1.00 86.25 332 ARG A CA 1
ATOM 2588 C C . ARG A 1 332 ? -12.150 4.626 -12.510 1.00 86.25 332 ARG A C 1
ATOM 2590 O O . ARG A 1 332 ? -11.380 3.744 -12.866 1.00 86.25 332 ARG A O 1
ATOM 2597 N N . ASP A 1 333 ? -11.769 5.650 -11.750 1.00 88.69 333 ASP A N 1
ATOM 2598 C CA . ASP A 1 333 ? -10.384 5.817 -11.293 1.00 88.69 333 ASP A CA 1
ATOM 2599 C C . ASP A 1 333 ? -10.046 4.759 -10.226 1.00 88.69 333 ASP A C 1
ATOM 2601 O O . ASP A 1 333 ? -8.991 4.128 -10.282 1.00 88.69 333 ASP A O 1
ATOM 2605 N N . VAL A 1 334 ? -10.990 4.484 -9.316 1.00 89.69 334 VAL A N 1
ATOM 2606 C CA . VAL A 1 334 ? -10.904 3.369 -8.353 1.00 89.69 334 VAL A CA 1
ATOM 2607 C C . VAL A 1 334 ? -10.848 2.028 -9.087 1.00 89.69 334 VAL A C 1
ATOM 2609 O O . VAL A 1 334 ? -10.006 1.190 -8.769 1.00 89.69 334 VAL A O 1
ATOM 2612 N N . TYR A 1 335 ? -11.707 1.847 -10.097 1.00 90.69 335 TYR A N 1
ATOM 2613 C CA . TYR A 1 335 ? -11.776 0.615 -10.878 1.00 90.69 335 TYR A CA 1
ATOM 2614 C C . TYR A 1 335 ? -10.445 0.316 -11.579 1.00 90.69 335 TYR A C 1
ATOM 2616 O O . TYR A 1 335 ? -9.911 -0.783 -11.463 1.00 90.69 335 TYR A O 1
ATOM 2624 N N . TRP A 1 336 ? -9.880 1.302 -12.275 1.00 93.12 336 TRP A N 1
ATOM 2625 C CA . TRP A 1 336 ? -8.616 1.144 -12.993 1.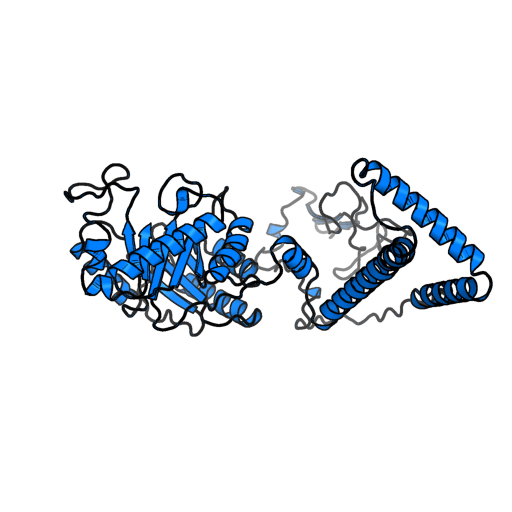00 93.12 336 TRP A CA 1
ATOM 2626 C C . TRP A 1 336 ? -7.429 0.893 -12.071 1.00 93.12 336 TRP A C 1
ATOM 2628 O O . TRP A 1 336 ? -6.535 0.119 -12.417 1.00 93.12 336 TRP A O 1
ATOM 2638 N N . LEU A 1 337 ? -7.409 1.520 -10.894 1.00 95.31 337 LEU A N 1
ATOM 2639 C CA . LEU A 1 337 ? -6.380 1.242 -9.901 1.00 95.31 337 LEU A CA 1
ATOM 2640 C C . LEU A 1 337 ? -6.476 -0.204 -9.395 1.00 95.31 337 LEU A C 1
ATOM 2642 O O . LEU A 1 337 ? -5.465 -0.905 -9.384 1.00 95.31 337 LEU A O 1
ATOM 2646 N N . ALA A 1 338 ? -7.677 -0.673 -9.050 1.00 95.56 338 ALA A N 1
ATOM 2647 C CA . ALA A 1 338 ? -7.895 -2.051 -8.613 1.00 95.56 338 ALA A CA 1
ATOM 2648 C C . ALA A 1 338 ? -7.552 -3.075 -9.713 1.00 95.56 338 ALA A C 1
ATOM 2650 O O . ALA A 1 338 ? -6.854 -4.053 -9.451 1.00 95.56 338 ALA A O 1
ATOM 2651 N N . GLU A 1 339 ? -7.953 -2.827 -10.962 1.00 95.19 339 GLU A N 1
ATOM 2652 C CA . GLU A 1 339 ? -7.589 -3.671 -12.107 1.00 95.19 339 GLU A CA 1
ATOM 2653 C C . GLU A 1 339 ? -6.066 -3.768 -12.276 1.00 95.19 339 GLU A C 1
ATOM 2655 O O . GLU A 1 339 ? -5.522 -4.864 -12.436 1.00 95.19 339 GLU A O 1
ATOM 2660 N N . ARG A 1 340 ? -5.356 -2.638 -12.155 1.00 96.44 340 ARG A N 1
ATOM 2661 C CA . ARG A 1 340 ? -3.893 -2.609 -12.241 1.00 96.44 340 ARG A CA 1
ATOM 2662 C C . ARG A 1 340 ? -3.224 -3.354 -11.085 1.00 96.44 340 ARG A C 1
ATOM 2664 O O . ARG A 1 340 ? -2.237 -4.054 -11.306 1.00 96.44 340 ARG A O 1
ATOM 2671 N N . MET A 1 341 ? -3.754 -3.227 -9.869 1.00 96.88 341 MET A N 1
ATOM 2672 C CA . MET A 1 341 ? -3.277 -3.963 -8.692 1.00 96.88 341 MET A CA 1
ATOM 2673 C C . MET A 1 341 ? -3.425 -5.476 -8.887 1.00 96.88 341 MET A C 1
ATOM 2675 O O . MET A 1 341 ? -2.458 -6.208 -8.677 1.00 96.88 341 MET A O 1
ATOM 2679 N N . ALA A 1 342 ? -4.586 -5.934 -9.365 1.00 95.31 342 ALA A N 1
ATOM 2680 C CA . ALA A 1 342 ? -4.838 -7.336 -9.703 1.00 95.31 342 ALA A CA 1
ATOM 2681 C C . ALA A 1 342 ? -3.866 -7.852 -10.779 1.00 95.31 342 ALA A C 1
ATOM 2683 O O . ALA A 1 342 ? -3.169 -8.849 -10.584 1.00 95.31 342 ALA A O 1
ATOM 2684 N N . GLU A 1 343 ? -3.745 -7.128 -11.900 1.00 95.81 343 GLU A N 1
ATOM 2685 C CA . GLU A 1 343 ? -2.821 -7.456 -12.993 1.00 95.81 343 GLU A CA 1
ATOM 2686 C C . GLU A 1 343 ? -1.384 -7.633 -12.488 1.00 95.81 343 GLU A C 1
ATOM 2688 O O . GLU A 1 343 ? -0.743 -8.652 -12.769 1.00 95.81 343 GLU A O 1
ATOM 2693 N N . LYS A 1 344 ? -0.881 -6.671 -11.705 1.00 94.31 344 LYS A N 1
ATOM 2694 C CA . LYS A 1 344 ? 0.489 -6.722 -11.195 1.00 94.31 344 LYS A CA 1
ATOM 2695 C C . LYS A 1 344 ? 0.691 -7.837 -10.188 1.00 94.31 344 LYS A C 1
ATOM 2697 O O . LYS A 1 344 ? 1.702 -8.536 -10.285 1.00 94.31 344 LYS A O 1
ATOM 2702 N N . ARG A 1 345 ? -0.262 -8.056 -9.282 1.00 92.38 345 ARG A N 1
ATOM 2703 C CA . ARG A 1 345 ? -0.165 -9.111 -8.269 1.00 92.38 345 ARG A CA 1
ATOM 2704 C C . ARG A 1 345 ? -0.151 -10.503 -8.913 1.00 92.38 345 ARG A C 1
ATOM 2706 O O . ARG A 1 345 ? 0.719 -11.302 -8.567 1.00 92.38 345 ARG A O 1
ATOM 2713 N N . ARG A 1 346 ? -0.992 -10.743 -9.933 1.00 92.69 346 ARG A N 1
ATOM 2714 C CA . ARG A 1 346 ? -0.937 -11.959 -10.773 1.00 92.69 346 ARG A CA 1
ATOM 2715 C C . ARG A 1 346 ? 0.402 -12.123 -11.473 1.00 92.69 346 ARG A C 1
ATOM 2717 O O . ARG A 1 346 ? 0.988 -13.197 -11.415 1.00 92.69 346 ARG A O 1
ATOM 2724 N N . SER A 1 347 ? 0.899 -11.066 -12.120 1.00 89.62 347 SER A N 1
ATOM 2725 C CA . SER A 1 347 ? 2.170 -11.130 -12.856 1.00 89.62 347 SER A CA 1
ATOM 2726 C C . SER A 1 347 ? 3.369 -11.437 -11.952 1.00 89.62 347 SER A C 1
ATOM 2728 O O . SER A 1 347 ? 4.336 -12.045 -12.399 1.00 89.62 347 SER A O 1
ATOM 2730 N N . ALA A 1 348 ? 3.286 -11.051 -10.676 1.00 84.81 348 ALA A N 1
ATOM 2731 C CA . ALA A 1 348 ? 4.293 -11.327 -9.659 1.00 84.81 348 ALA A CA 1
ATOM 2732 C C . ALA A 1 348 ? 4.068 -12.662 -8.918 1.00 84.81 348 ALA A C 1
ATOM 2734 O O . ALA A 1 348 ? 4.851 -12.990 -8.031 1.00 84.81 348 ALA A O 1
ATOM 2735 N N . ASN A 1 349 ? 3.018 -13.421 -9.265 1.00 85.94 349 ASN A N 1
ATOM 2736 C CA . ASN A 1 349 ? 2.626 -14.674 -8.613 1.00 85.94 349 ASN A CA 1
ATOM 2737 C C . ASN A 1 349 ? 2.517 -14.556 -7.077 1.00 85.94 349 ASN A C 1
ATOM 2739 O O . ASN A 1 349 ? 2.954 -15.437 -6.336 1.00 85.94 349 ASN A O 1
ATOM 2743 N N . LEU A 1 350 ? 1.972 -13.436 -6.593 1.00 86.69 350 LEU A N 1
ATOM 2744 C CA . LEU A 1 350 ? 1.789 -13.203 -5.161 1.00 86.69 350 LEU A CA 1
ATOM 2745 C C . LEU A 1 350 ? 0.474 -13.829 -4.663 1.00 86.69 350 LEU A C 1
ATOM 2747 O O . LEU A 1 350 ? -0.549 -13.704 -5.341 1.00 86.69 350 LEU A O 1
ATOM 2751 N N . PRO A 1 351 ? 0.470 -14.466 -3.478 1.00 86.88 351 PRO A N 1
ATOM 2752 C CA . PRO A 1 351 ? -0.732 -15.059 -2.897 1.00 86.88 351 PRO A CA 1
ATOM 2753 C C . PRO A 1 351 ? -1.702 -13.991 -2.366 1.00 86.88 351 PRO A C 1
ATOM 2755 O O . PRO A 1 351 ? -1.315 -12.848 -2.135 1.00 86.88 351 PRO A O 1
ATOM 2758 N N . GLY A 1 352 ? -2.963 -14.368 -2.142 1.00 88.44 352 GLY A N 1
ATOM 2759 C CA . GLY A 1 352 ? -3.978 -13.512 -1.511 1.00 88.44 352 GLY A CA 1
ATOM 2760 C C . GLY A 1 352 ? -4.396 -12.282 -2.324 1.00 88.44 352 GLY A C 1
ATOM 2761 O O . GLY A 1 352 ? -3.829 -11.969 -3.374 1.00 88.44 352 GLY A O 1
ATOM 2762 N N . LYS A 1 353 ? -5.422 -11.571 -1.840 1.00 94.69 353 LYS A N 1
ATOM 2763 C CA . LYS A 1 353 ? -5.918 -10.359 -2.514 1.00 94.69 353 LYS A CA 1
ATOM 2764 C C . LYS A 1 353 ? -5.066 -9.145 -2.142 1.00 94.69 353 LYS A C 1
ATOM 2766 O O . LYS A 1 353 ? -4.560 -9.058 -1.024 1.00 94.69 353 LYS A O 1
ATOM 2771 N N . SER A 1 354 ? -4.943 -8.180 -3.050 1.00 95.62 354 SER A N 1
ATOM 2772 C CA . SER A 1 354 ? -4.427 -6.854 -2.688 1.00 95.62 354 SER A CA 1
ATOM 2773 C C . SER A 1 354 ? -5.493 -6.053 -1.931 1.00 95.62 354 SER A C 1
ATOM 2775 O O . SER A 1 354 ? -6.680 -6.341 -2.059 1.00 95.62 354 SER A O 1
ATOM 2777 N N . VAL A 1 355 ? -5.097 -5.046 -1.154 1.00 97.25 355 VAL A N 1
ATOM 2778 C CA . VAL A 1 355 ? -6.015 -4.180 -0.402 1.00 97.25 355 VAL A CA 1
ATOM 2779 C C . VAL A 1 355 ? -6.040 -2.783 -1.012 1.00 97.25 355 VAL A C 1
ATOM 2781 O O . VAL A 1 355 ? -5.007 -2.125 -1.100 1.00 97.25 355 VAL A O 1
ATOM 2784 N N . LEU A 1 356 ? -7.222 -2.290 -1.371 1.00 97.06 356 LEU A N 1
ATOM 2785 C CA . LEU A 1 356 ? -7.433 -0.887 -1.716 1.00 97.06 356 LEU A CA 1
ATOM 2786 C C . LEU A 1 356 ? -8.264 -0.220 -0.618 1.00 97.06 356 LEU A C 1
ATOM 2788 O O . LEU A 1 356 ? -9.468 -0.445 -0.506 1.00 97.06 356 LEU A O 1
ATOM 2792 N N . ILE A 1 357 ? -7.611 0.596 0.204 1.00 95.94 357 ILE A N 1
ATOM 2793 C CA . ILE A 1 357 ? -8.277 1.357 1.258 1.00 95.94 357 ILE A CA 1
ATOM 2794 C C . ILE A 1 357 ? -8.817 2.659 0.679 1.00 95.94 357 ILE A C 1
ATOM 2796 O O . ILE A 1 357 ? -8.080 3.444 0.080 1.00 95.94 357 ILE A O 1
ATOM 2800 N N . LEU A 1 358 ? -10.096 2.912 0.931 1.00 92.88 358 LEU A N 1
ATOM 2801 C CA . LEU A 1 358 ? -10.767 4.166 0.611 1.00 92.88 358 LEU A CA 1
ATOM 2802 C C . LEU A 1 358 ? -11.214 4.801 1.924 1.00 92.88 358 LEU A C 1
ATOM 2804 O O . LEU A 1 358 ? -12.017 4.209 2.647 1.00 92.88 358 LEU A O 1
ATOM 2808 N N . TRP A 1 359 ? -10.686 5.973 2.274 1.00 86.50 359 TRP A N 1
ATOM 2809 C CA . TRP A 1 359 ? -11.035 6.614 3.544 1.00 86.50 359 TRP A CA 1
ATOM 2810 C C . TRP A 1 359 ? -11.696 7.975 3.356 1.00 86.50 359 TRP A C 1
ATOM 2812 O O . TRP A 1 359 ? -11.433 8.684 2.386 1.00 86.50 359 TRP A O 1
ATOM 2822 N N . ASN A 1 360 ? -12.573 8.297 4.311 1.00 74.88 360 ASN A N 1
ATOM 2823 C CA . ASN A 1 360 ? -13.397 9.506 4.376 1.00 74.88 360 ASN A CA 1
ATOM 2824 C C . ASN A 1 360 ? -14.424 9.683 3.232 1.00 74.88 360 ASN A C 1
ATOM 2826 O O . ASN A 1 360 ? -14.364 10.613 2.430 1.00 74.88 360 ASN A O 1
ATOM 2830 N N . VAL A 1 361 ? -15.390 8.763 3.136 1.00 61.22 361 VAL A N 1
ATOM 2831 C CA . VAL A 1 361 ? -16.090 8.491 1.866 1.00 61.22 361 VAL A CA 1
ATOM 2832 C C . VAL A 1 361 ? -17.516 9.061 1.712 1.00 61.22 361 VAL A C 1
ATOM 2834 O O . VAL A 1 361 ? -18.335 8.533 0.963 1.00 61.22 361 VAL A O 1
ATOM 2837 N N . PHE A 1 362 ? -17.880 10.151 2.380 1.00 63.50 362 PHE A N 1
ATOM 2838 C CA . PHE A 1 362 ? -19.302 10.553 2.397 1.00 63.50 362 PHE A CA 1
ATOM 2839 C C . PHE A 1 362 ? -19.762 11.436 1.250 1.00 63.50 362 PHE A C 1
ATOM 2841 O O . PHE A 1 362 ? -20.967 11.668 1.122 1.00 63.50 362 PHE A O 1
ATOM 2848 N N . HIS A 1 363 ? -18.840 11.974 0.455 1.00 64.56 363 HIS A N 1
ATOM 2849 C CA . HIS A 1 363 ? -19.176 13.136 -0.369 1.00 64.56 363 HIS A CA 1
ATOM 2850 C C . HIS A 1 363 ? -18.784 13.006 -1.843 1.00 64.56 363 HIS A C 1
ATOM 2852 O O . HIS A 1 363 ? -19.402 13.670 -2.669 1.00 64.56 363 HIS A O 1
ATOM 2858 N N . ASN A 1 364 ? -17.827 12.133 -2.187 1.00 64.19 364 ASN A N 1
ATOM 2859 C CA . ASN A 1 364 ? -17.087 12.275 -3.449 1.00 64.19 364 ASN A CA 1
ATOM 2860 C C . ASN A 1 364 ? -17.105 11.052 -4.377 1.00 64.19 364 ASN A C 1
ATOM 2862 O O . ASN A 1 364 ? -16.420 11.092 -5.397 1.00 64.19 364 ASN A O 1
ATOM 2866 N N . ILE A 1 365 ? -17.863 9.992 -4.057 1.00 68.94 365 ILE A N 1
ATOM 2867 C CA . ILE A 1 365 ? -18.085 8.871 -4.982 1.00 68.94 365 ILE A CA 1
ATOM 2868 C C . ILE A 1 365 ? -19.515 8.903 -5.520 1.00 68.94 365 ILE A C 1
ATOM 2870 O O . ILE A 1 365 ? -20.477 9.017 -4.754 1.00 68.94 365 ILE A O 1
ATOM 2874 N N . ASP A 1 366 ? -19.655 8.814 -6.843 1.00 65.38 366 ASP A N 1
ATOM 2875 C CA . ASP A 1 366 ? -20.960 8.643 -7.475 1.00 65.38 366 ASP A CA 1
ATOM 2876 C C . ASP A 1 366 ? -21.602 7.364 -6.924 1.00 65.38 366 ASP A C 1
ATOM 2878 O O . ASP A 1 366 ? -20.987 6.297 -6.930 1.00 65.38 366 ASP A O 1
ATOM 2882 N N . ARG A 1 367 ? -22.828 7.477 -6.396 1.00 63.12 367 ARG A N 1
ATOM 2883 C CA . ARG A 1 367 ? -23.574 6.341 -5.837 1.00 63.12 367 ARG A CA 1
ATOM 2884 C C . ARG A 1 367 ? -23.811 5.320 -6.949 1.00 63.12 367 ARG A C 1
ATOM 2886 O O . ARG A 1 367 ? -24.693 5.513 -7.781 1.00 63.12 367 ARG A O 1
ATOM 2893 N N . GLY A 1 368 ? -23.016 4.258 -6.970 1.00 54.66 368 GLY A N 1
ATOM 2894 C CA . GLY A 1 368 ? -23.060 3.246 -8.013 1.00 54.66 368 GLY A CA 1
ATOM 2895 C C . GLY A 1 368 ? -22.505 1.926 -7.506 1.00 54.66 368 GLY A C 1
ATOM 2896 O O . GLY A 1 368 ? -21.308 1.792 -7.270 1.00 54.66 368 GLY A O 1
ATOM 2897 N N . THR A 1 369 ? -23.405 0.962 -7.359 1.00 56.91 369 THR A N 1
ATOM 2898 C CA . THR A 1 369 ? -23.140 -0.456 -7.103 1.00 56.91 369 THR A CA 1
ATOM 2899 C C . THR A 1 369 ? -22.044 -0.993 -8.042 1.00 56.91 369 THR A C 1
ATOM 2901 O O . THR A 1 369 ? -22.034 -0.634 -9.224 1.00 56.91 369 THR A O 1
ATOM 2904 N N . GLY A 1 370 ? -21.153 -1.876 -7.571 1.00 66.44 370 GLY A N 1
ATOM 2905 C CA . GLY A 1 370 ? -20.247 -2.639 -8.455 1.00 66.44 370 GLY A CA 1
ATOM 2906 C C . GLY A 1 370 ? -18.738 -2.415 -8.297 1.00 66.44 370 GLY A C 1
ATOM 2907 O O . GLY A 1 370 ? -17.987 -2.659 -9.238 1.00 66.44 370 GLY A O 1
ATOM 2908 N N . LEU A 1 371 ? -18.263 -1.978 -7.131 1.00 76.69 371 LEU A N 1
ATOM 2909 C CA . LEU A 1 371 ? -16.834 -2.000 -6.792 1.00 76.69 371 LEU A CA 1
ATOM 2910 C C . LEU A 1 371 ? -16.433 -3.371 -6.218 1.00 76.69 371 LEU A C 1
ATOM 2912 O O . LEU A 1 371 ? -16.022 -3.479 -5.067 1.00 76.69 371 LEU A O 1
ATOM 2916 N N . ALA A 1 372 ? -16.582 -4.428 -7.015 1.00 81.88 372 ALA A N 1
ATOM 2917 C CA . ALA A 1 372 ? -16.173 -5.780 -6.642 1.00 81.88 372 ALA A CA 1
ATOM 2918 C C . ALA A 1 372 ? -15.043 -6.261 -7.557 1.00 81.88 372 ALA A C 1
ATOM 2920 O O . ALA A 1 372 ? -15.163 -6.209 -8.780 1.00 81.88 372 ALA A O 1
ATOM 2921 N N . PHE A 1 373 ? -13.957 -6.745 -6.953 1.00 86.56 373 PHE A N 1
ATOM 2922 C CA . PHE A 1 373 ? -12.816 -7.326 -7.653 1.00 86.56 373 PHE A CA 1
ATOM 2923 C C . PHE A 1 373 ? -12.399 -8.620 -6.965 1.00 86.56 373 PHE A C 1
ATOM 2925 O O . PHE A 1 373 ? -12.165 -8.652 -5.756 1.00 86.56 373 PHE A O 1
ATOM 2932 N N . ASP A 1 374 ? -12.256 -9.692 -7.739 1.00 86.69 374 ASP A N 1
ATOM 2933 C CA . ASP A 1 374 ? -11.913 -10.999 -7.172 1.00 86.69 374 ASP A CA 1
ATOM 2934 C C . ASP A 1 374 ? -10.543 -10.985 -6.481 1.00 86.69 374 ASP A C 1
ATOM 2936 O O . ASP A 1 374 ? -10.367 -11.624 -5.447 1.00 86.69 374 ASP A O 1
ATOM 2940 N N . GLU A 1 375 ? -9.599 -10.195 -6.993 1.00 92.19 375 GLU A N 1
ATOM 2941 C CA . GLU A 1 375 ? -8.203 -10.159 -6.537 1.00 92.19 375 GLU A CA 1
ATOM 2942 C C . GLU A 1 375 ? -7.823 -8.898 -5.754 1.00 92.19 375 GLU A C 1
ATOM 2944 O O . GLU A 1 375 ? -6.695 -8.789 -5.267 1.00 92.19 375 GLU A O 1
ATOM 2949 N N . VAL A 1 376 ? -8.749 -7.948 -5.605 1.00 95.88 376 VAL A N 1
ATOM 2950 C CA . VAL A 1 376 ? -8.541 -6.738 -4.805 1.00 95.88 376 VAL A CA 1
ATOM 2951 C C . VAL A 1 376 ? -9.701 -6.570 -3.845 1.00 95.88 376 VAL A C 1
ATOM 2953 O O . VAL A 1 376 ? -10.845 -6.397 -4.253 1.00 95.88 376 VAL A O 1
ATOM 2956 N N . GLN A 1 377 ? -9.399 -6.587 -2.555 1.00 96.31 377 GLN A N 1
ATOM 2957 C CA . GLN A 1 377 ? -10.362 -6.237 -1.534 1.00 96.31 377 GLN A CA 1
ATOM 2958 C C . GLN A 1 377 ? -10.395 -4.719 -1.365 1.00 96.31 377 GLN A C 1
ATOM 2960 O O . GLN A 1 377 ? -9.412 -4.107 -0.943 1.00 96.31 377 GLN A O 1
ATOM 2965 N N . ILE A 1 378 ? -11.545 -4.117 -1.655 1.00 94.50 378 ILE A N 1
ATOM 2966 C CA . ILE A 1 378 ? -11.799 -2.716 -1.329 1.00 94.50 378 ILE A CA 1
ATOM 2967 C C . ILE A 1 378 ? -12.272 -2.653 0.124 1.00 94.50 378 ILE A C 1
ATOM 2969 O O . ILE A 1 378 ? -13.219 -3.343 0.498 1.00 94.50 378 ILE A O 1
ATOM 2973 N N . ILE A 1 379 ? -11.584 -1.854 0.940 1.00 95.31 379 ILE A N 1
ATOM 2974 C CA . ILE A 1 379 ? -11.886 -1.674 2.362 1.00 95.31 379 ILE A CA 1
ATOM 2975 C C . ILE A 1 379 ? -12.219 -0.202 2.605 1.00 95.31 379 ILE A C 1
ATOM 2977 O O . ILE A 1 379 ? -11.308 0.631 2.696 1.00 95.31 379 ILE A O 1
ATOM 2981 N N . PRO A 1 380 ? -13.506 0.156 2.714 1.00 94.31 380 PRO A N 1
ATOM 2982 C CA . PRO A 1 380 ? -13.879 1.499 3.098 1.00 94.31 380 PRO A CA 1
ATOM 2983 C C . PRO A 1 380 ? -13.683 1.699 4.607 1.00 94.31 380 PRO A C 1
ATOM 2985 O O . PRO A 1 380 ? -14.132 0.894 5.430 1.00 94.31 380 PRO A O 1
ATOM 2988 N N . ILE A 1 381 ? -13.007 2.786 4.981 1.00 94.50 381 ILE A N 1
ATOM 2989 C CA . ILE A 1 381 ? -12.696 3.108 6.380 1.00 94.50 381 ILE A CA 1
ATOM 2990 C C . ILE A 1 381 ? -13.359 4.424 6.772 1.00 94.50 381 ILE A C 1
ATOM 2992 O O . ILE A 1 381 ? -13.089 5.482 6.196 1.00 94.50 381 ILE A O 1
ATOM 2996 N N . PHE A 1 382 ? -14.226 4.358 7.784 1.00 93.50 382 PHE A N 1
ATOM 2997 C CA . PHE A 1 382 ? -14.844 5.539 8.372 1.00 93.50 382 PHE A CA 1
ATOM 2998 C C . PHE A 1 382 ? -13.896 6.243 9.344 1.00 93.50 382 PHE A C 1
ATOM 3000 O O . PHE A 1 382 ? -13.405 5.633 10.297 1.00 93.50 382 PHE A O 1
ATOM 3007 N N . THR A 1 383 ? -13.698 7.545 9.140 1.00 88.12 383 THR A N 1
ATOM 3008 C CA . THR A 1 383 ? -12.754 8.371 9.912 1.00 88.12 383 THR A CA 1
ATOM 3009 C C . THR A 1 383 ? -13.374 9.623 10.512 1.00 88.12 383 THR A C 1
ATOM 3011 O O . THR A 1 383 ? -12.656 10.472 11.034 1.00 88.12 383 THR A O 1
ATOM 3014 N N . GLY A 1 384 ? -14.703 9.747 10.470 1.00 84.31 384 GLY A N 1
ATOM 3015 C CA . GLY A 1 384 ? -15.376 10.896 11.058 1.00 84.31 384 GLY A CA 1
ATOM 3016 C C . GLY A 1 384 ? -15.128 11.006 12.562 1.00 84.31 384 GLY A C 1
ATOM 3017 O O . GLY A 1 384 ? -14.807 10.034 13.249 1.00 84.31 384 GLY A O 1
ATOM 3018 N N . TYR A 1 385 ? -15.285 12.225 13.060 1.00 85.25 385 TYR A N 1
ATOM 3019 C CA . TYR A 1 385 ? -14.995 12.621 14.434 1.00 85.25 385 TYR A CA 1
ATOM 3020 C C . TYR A 1 385 ? -16.248 12.609 15.319 1.00 85.25 385 TYR A C 1
ATOM 3022 O O . TYR A 1 385 ? -17.375 12.557 14.825 1.00 85.25 385 TYR A O 1
ATOM 3030 N N . GLY A 1 386 ? -16.062 12.719 16.636 1.00 86.75 386 GLY A N 1
ATOM 3031 C CA . GLY A 1 386 ? -17.163 12.887 17.589 1.00 86.75 386 GLY A CA 1
ATOM 3032 C C . GLY A 1 386 ? -17.454 11.660 18.454 1.00 86.75 386 GLY A C 1
ATOM 3033 O O . GLY A 1 386 ? -16.539 10.903 18.788 1.00 86.75 386 GLY A O 1
ATOM 3034 N N . SER A 1 387 ? -18.713 11.530 18.895 1.00 89.38 387 SER A N 1
ATOM 3035 C CA . SER A 1 387 ? -19.175 10.481 19.819 1.00 89.38 387 SER A CA 1
ATOM 3036 C C . SER A 1 387 ? -19.196 9.097 19.171 1.00 89.38 387 SER A C 1
ATOM 3038 O O . SER A 1 387 ? -19.192 8.978 17.947 1.00 89.38 387 SER A O 1
ATOM 3040 N N . VAL A 1 388 ? -19.276 8.045 19.993 1.00 91.94 388 VAL A N 1
ATOM 3041 C CA . VAL A 1 388 ? -19.486 6.667 19.515 1.00 91.94 388 VAL A CA 1
ATOM 3042 C C . VAL A 1 388 ? -20.693 6.600 18.577 1.00 91.94 388 VAL A C 1
ATOM 3044 O O . VAL A 1 388 ? -20.542 6.147 17.450 1.00 91.94 388 VAL A O 1
ATOM 3047 N N . ASP A 1 389 ? -21.845 7.137 18.985 1.00 92.44 389 ASP A N 1
ATOM 3048 C CA . ASP A 1 389 ? -23.072 7.100 18.177 1.00 92.44 389 ASP A CA 1
ATOM 3049 C C . ASP A 1 389 ? -22.903 7.796 16.821 1.00 92.44 389 ASP A C 1
ATOM 3051 O O . ASP A 1 389 ? -23.276 7.244 15.788 1.00 92.44 389 ASP A O 1
ATOM 3055 N N . GLY A 1 390 ? -22.276 8.979 16.801 1.00 90.25 390 GLY A N 1
ATOM 3056 C CA . GLY A 1 390 ? -22.01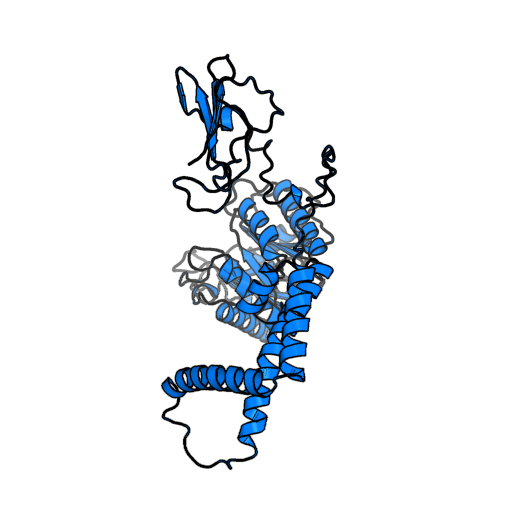0 9.702 15.555 1.00 90.25 390 GLY A CA 1
ATOM 3057 C C . GLY A 1 390 ? -21.096 8.914 14.617 1.00 90.25 390 GLY A C 1
ATOM 3058 O O . GLY A 1 390 ? -21.341 8.859 13.411 1.00 90.25 390 GLY A O 1
ATOM 3059 N N . LYS A 1 391 ? -20.083 8.238 15.174 1.00 91.81 391 LYS A N 1
ATOM 3060 C CA . LYS A 1 391 ? -19.200 7.379 14.386 1.00 91.81 391 LYS A CA 1
ATOM 3061 C C . LYS A 1 391 ? -19.899 6.143 13.835 1.00 91.81 391 LYS A C 1
ATOM 3063 O O . LYS A 1 391 ? -19.595 5.734 12.721 1.00 91.81 391 LYS A O 1
ATOM 3068 N N . LEU A 1 392 ? -20.826 5.557 14.587 1.00 94.69 392 LEU A N 1
ATOM 3069 C CA . LEU A 1 392 ? -21.581 4.386 14.144 1.00 94.69 392 LEU A CA 1
ATOM 3070 C C . LEU A 1 392 ? -22.554 4.721 13.014 1.00 94.69 392 LEU A C 1
ATOM 3072 O O . LEU A 1 392 ? -22.624 3.961 12.057 1.00 94.69 392 LEU A O 1
ATOM 3076 N N . VAL A 1 393 ? -23.228 5.874 13.077 1.00 92.88 393 VAL A N 1
ATOM 3077 C CA . VAL A 1 393 ? -24.081 6.357 11.975 1.00 92.88 393 VAL A CA 1
ATOM 3078 C C . VAL A 1 393 ? -23.255 6.567 10.704 1.00 92.88 393 VAL A C 1
ATOM 3080 O O . VAL A 1 393 ? -23.667 6.178 9.613 1.00 92.88 393 VAL A O 1
ATOM 3083 N N . GLY A 1 394 ? -22.062 7.154 10.838 1.00 91.12 394 GLY A N 1
ATOM 3084 C CA . GLY A 1 394 ? -21.135 7.298 9.720 1.00 91.12 394 GLY A CA 1
ATOM 3085 C C . GLY A 1 394 ? -20.675 5.949 9.166 1.00 91.12 394 GLY A C 1
ATOM 3086 O O . GLY A 1 394 ? -20.758 5.724 7.964 1.00 91.12 394 GLY A O 1
ATOM 3087 N N . LEU A 1 395 ? -20.256 5.024 10.030 1.00 93.06 395 LEU A N 1
ATOM 3088 C CA . LEU A 1 395 ? -19.858 3.671 9.640 1.00 93.06 395 LEU A CA 1
ATOM 3089 C C . LEU A 1 395 ? -20.970 2.929 8.885 1.00 93.06 395 LEU A C 1
ATOM 3091 O O . LEU A 1 395 ? -20.701 2.375 7.823 1.00 93.06 395 LEU A O 1
ATOM 3095 N N . GLU A 1 396 ? -22.199 2.941 9.403 1.00 93.19 396 GLU A N 1
ATOM 3096 C CA . GLU A 1 396 ? -23.358 2.317 8.756 1.00 93.19 396 GLU A CA 1
ATOM 3097 C C . GLU A 1 396 ? -23.581 2.914 7.365 1.00 93.19 396 GLU A C 1
ATOM 3099 O O . GLU A 1 396 ? -23.736 2.187 6.383 1.00 93.19 396 GLU A O 1
ATOM 3104 N N . LYS A 1 397 ? -23.490 4.244 7.244 1.00 90.44 397 LYS A N 1
ATOM 3105 C CA . LYS A 1 397 ? -23.633 4.906 5.950 1.00 90.44 397 LYS A CA 1
ATOM 3106 C C . LYS A 1 397 ? -22.487 4.580 4.985 1.00 90.44 397 LYS A C 1
ATOM 3108 O O . LYS A 1 397 ? -22.737 4.427 3.792 1.00 90.44 397 LYS A O 1
ATOM 3113 N N . THR A 1 398 ? -21.253 4.436 5.472 1.00 89.62 398 THR A N 1
ATOM 3114 C CA . THR A 1 398 ? -20.124 3.943 4.665 1.00 89.62 398 THR A CA 1
ATOM 3115 C C . THR A 1 398 ? -20.409 2.539 4.141 1.00 89.62 398 THR A C 1
ATOM 3117 O O . THR A 1 398 ? -20.261 2.292 2.949 1.00 89.62 398 THR A O 1
ATOM 3120 N N . GLN A 1 399 ? -20.827 1.625 5.017 1.00 92.00 399 GLN A N 1
ATOM 3121 C CA . GLN A 1 399 ? -21.132 0.241 4.652 1.00 92.00 399 GLN A CA 1
ATOM 3122 C C . GLN A 1 399 ? -22.255 0.174 3.612 1.00 92.00 399 GLN A C 1
ATOM 3124 O O . GLN A 1 399 ? -22.129 -0.558 2.637 1.00 92.00 399 GLN A O 1
ATOM 3129 N N . GLU A 1 400 ? -23.298 0.996 3.757 1.00 89.44 400 GLU A N 1
ATOM 3130 C CA . GLU A 1 400 ? -24.384 1.118 2.778 1.00 89.44 400 GLU A CA 1
ATOM 3131 C C . GLU A 1 400 ? -23.878 1.599 1.407 1.00 89.44 400 GLU A C 1
ATOM 3133 O O . GLU A 1 400 ? -24.222 1.006 0.389 1.00 89.44 400 GLU A O 1
ATOM 3138 N N . ILE A 1 401 ? -23.050 2.653 1.363 1.00 85.62 401 ILE A N 1
ATOM 3139 C CA . ILE A 1 401 ? -22.538 3.234 0.105 1.00 85.62 401 ILE A CA 1
ATOM 3140 C C . ILE A 1 401 ? -21.674 2.237 -0.677 1.00 85.62 401 ILE A C 1
ATOM 3142 O O . ILE A 1 401 ? -21.708 2.237 -1.906 1.00 85.62 401 ILE A O 1
ATOM 3146 N N . PHE A 1 402 ? -20.901 1.411 0.027 1.00 87.31 402 PHE A N 1
ATOM 3147 C CA . PHE A 1 402 ? -19.991 0.438 -0.580 1.00 87.31 402 PHE A CA 1
ATOM 3148 C C . PHE A 1 402 ? -20.542 -0.979 -0.668 1.00 87.31 402 PHE A C 1
ATOM 3150 O O . PHE A 1 402 ? -19.828 -1.856 -1.145 1.00 87.31 402 PHE A O 1
ATOM 3157 N N . GLU A 1 403 ? -21.757 -1.217 -0.173 1.00 90.69 403 GLU A N 1
ATOM 3158 C CA . GLU A 1 403 ? -22.302 -2.567 0.021 1.00 90.69 403 GLU A CA 1
ATOM 3159 C C . GLU A 1 403 ? -21.350 -3.475 0.833 1.00 90.69 403 GLU A C 1
ATOM 3161 O O . GLU A 1 403 ? -21.323 -4.694 0.666 1.00 90.69 403 GLU A O 1
ATOM 3166 N N . ALA A 1 404 ? -20.549 -2.878 1.721 1.00 90.94 404 ALA A N 1
ATOM 3167 C CA . ALA A 1 404 ? -19.499 -3.571 2.455 1.00 90.94 404 ALA A CA 1
ATOM 3168 C C . ALA A 1 404 ? -20.060 -4.238 3.712 1.00 90.94 404 ALA A C 1
ATOM 3170 O O . ALA A 1 404 ? -20.727 -3.601 4.534 1.00 90.94 404 ALA A O 1
ATOM 3171 N N . GLN A 1 405 ? -19.731 -5.514 3.911 1.00 94.88 405 GLN A N 1
ATOM 3172 C CA . GLN A 1 405 ? -20.029 -6.192 5.170 1.00 94.88 405 GLN A CA 1
ATOM 3173 C C . GLN A 1 405 ? -19.174 -5.618 6.312 1.00 94.88 405 GLN A C 1
ATOM 3175 O O . GLN A 1 405 ? -18.089 -5.085 6.063 1.00 94.88 405 GLN A O 1
ATOM 3180 N N . PRO A 1 406 ? -19.575 -5.779 7.589 1.00 96.50 406 PRO A N 1
ATOM 3181 C CA . PRO A 1 406 ? -18.774 -5.305 8.716 1.00 96.50 406 PRO A CA 1
ATOM 3182 C C . PRO A 1 406 ? -17.307 -5.761 8.662 1.00 96.50 406 PRO A C 1
ATOM 3184 O O . PRO A 1 406 ? -16.407 -4.928 8.775 1.00 96.50 406 PRO A O 1
ATOM 3187 N N . LEU A 1 407 ? -17.050 -7.044 8.376 1.00 95.88 407 LEU A N 1
ATOM 3188 C CA . LEU A 1 407 ? -15.693 -7.603 8.241 1.00 95.88 407 LEU A CA 1
ATOM 3189 C C . LEU A 1 407 ? -14.886 -7.045 7.053 1.00 95.88 407 LEU A C 1
ATOM 3191 O O . LEU A 1 407 ? -13.666 -7.176 7.021 1.00 95.88 407 LEU A O 1
ATOM 3195 N N . GLU A 1 408 ? -15.543 -6.397 6.099 1.00 95.00 408 GLU A N 1
ATOM 3196 C CA . GLU A 1 408 ? -14.928 -5.788 4.916 1.00 95.00 408 GLU A CA 1
ATOM 3197 C C . GLU A 1 408 ? -14.854 -4.263 5.037 1.00 95.00 408 GLU A C 1
ATOM 3199 O O . GLU A 1 408 ? -14.535 -3.575 4.078 1.00 95.00 408 GLU A O 1
ATOM 3204 N N . SER A 1 409 ? -15.122 -3.721 6.226 1.00 95.69 409 SER A N 1
ATOM 3205 C CA . SER A 1 409 ? -15.082 -2.289 6.515 1.00 95.69 409 SER A CA 1
ATOM 3206 C C . SER A 1 409 ? -14.178 -1.988 7.708 1.00 95.69 409 SER A C 1
ATOM 3208 O O . SER A 1 409 ? -13.815 -2.879 8.489 1.00 95.69 409 SER A O 1
ATOM 3210 N N . GLY A 1 410 ? -13.814 -0.716 7.852 1.00 96.19 410 GLY A N 1
ATOM 3211 C CA . GLY A 1 410 ? -12.996 -0.240 8.956 1.00 96.19 410 GLY A CA 1
ATOM 3212 C C . GLY A 1 410 ? -13.555 0.971 9.672 1.00 96.19 410 GLY A C 1
ATOM 3213 O O . GLY A 1 410 ? -14.322 1.765 9.124 1.00 96.19 410 GLY A O 1
ATOM 3214 N N . LEU A 1 411 ? -13.108 1.124 10.911 1.00 95.50 411 LEU A N 1
ATOM 3215 C CA . LEU A 1 411 ? -13.433 2.259 11.756 1.00 95.50 411 LEU A CA 1
ATOM 3216 C C . LEU A 1 411 ? -12.162 2.783 12.421 1.00 95.50 411 LEU A C 1
ATOM 3218 O O . LEU A 1 411 ? -11.377 2.011 12.975 1.00 95.50 411 LEU A O 1
ATOM 3222 N N . MET A 1 412 ? -11.975 4.100 12.371 1.00 93.50 412 MET A N 1
ATOM 3223 C CA . MET A 1 412 ? -10.802 4.767 12.922 1.00 93.50 412 MET A CA 1
ATOM 3224 C C . MET A 1 412 ? -11.074 5.411 14.281 1.00 93.50 412 MET A C 1
ATOM 3226 O O . MET A 1 412 ? -12.057 6.134 14.483 1.00 93.50 412 MET A O 1
ATOM 3230 N N . ALA A 1 413 ? -10.148 5.173 15.204 1.00 91.38 413 ALA A N 1
ATOM 3231 C CA . ALA A 1 413 ? -10.029 5.862 16.475 1.00 91.38 413 ALA A CA 1
ATOM 3232 C C . ALA A 1 413 ? -8.804 6.784 16.462 1.00 91.38 413 ALA A C 1
ATOM 3234 O O . ALA A 1 413 ? -7.736 6.407 15.975 1.00 91.38 413 ALA A O 1
ATOM 3235 N N . PHE A 1 414 ? -8.952 7.971 17.041 1.00 85.06 414 PHE A N 1
ATOM 3236 C CA . PHE A 1 414 ? -7.858 8.925 17.205 1.00 85.06 414 PHE A CA 1
ATOM 3237 C C . PHE A 1 414 ? -7.373 8.855 18.655 1.00 85.06 414 PHE A C 1
ATOM 3239 O O . PHE A 1 414 ? -8.124 9.200 19.567 1.00 85.06 414 PHE A O 1
ATOM 3246 N N . ASP A 1 415 ? -6.138 8.397 18.888 1.00 69.75 415 ASP A N 1
ATOM 3247 C CA . ASP A 1 415 ? -5.592 8.225 20.245 1.00 69.75 415 ASP A CA 1
ATOM 3248 C C . ASP A 1 415 ? -4.145 8.754 20.377 1.00 69.75 415 ASP A C 1
ATOM 3250 O O . ASP A 1 415 ? -3.453 9.057 19.410 1.00 69.75 415 ASP A O 1
ATOM 3254 N N . GLN A 1 416 ? -3.688 8.915 21.619 1.00 56.09 416 GLN A N 1
ATOM 3255 C CA . GLN A 1 416 ? -2.323 9.193 22.080 1.00 56.09 416 GLN A CA 1
ATOM 3256 C C . GLN A 1 416 ? -1.673 10.531 21.697 1.00 56.09 416 GLN A C 1
ATOM 3258 O O . GLN A 1 416 ? -0.660 10.890 22.307 1.00 56.09 416 GLN A O 1
ATOM 3263 N N . ARG A 1 417 ? -2.207 11.300 20.742 1.00 53.19 417 ARG A N 1
ATOM 3264 C CA . ARG A 1 417 ? -1.654 12.630 20.396 1.00 53.19 417 ARG A CA 1
ATOM 3265 C C . ARG A 1 417 ? -2.666 13.746 20.191 1.00 53.19 417 ARG A C 1
ATOM 3267 O O . ARG A 1 417 ? -2.297 14.901 20.382 1.00 53.19 417 ARG A O 1
ATOM 3274 N N . TRP A 1 418 ? -3.914 13.422 19.879 1.00 63.31 418 TRP A N 1
ATOM 3275 C CA . TRP A 1 418 ? -5.010 14.385 19.928 1.00 63.31 418 TRP A CA 1
ATOM 3276 C C . TRP A 1 418 ? -5.653 14.237 21.306 1.00 63.31 418 TRP A C 1
ATOM 3278 O O . TRP A 1 418 ? -6.067 13.127 21.643 1.00 63.31 418 TRP A O 1
ATOM 3288 N N . PRO A 1 419 ? -5.681 15.280 22.153 1.00 65.50 419 PRO A N 1
ATOM 3289 C CA . PRO A 1 419 ? -6.289 15.168 23.477 1.00 65.50 419 PRO A CA 1
ATOM 3290 C C . PRO A 1 419 ? -7.710 14.645 23.322 1.00 65.50 419 PRO A C 1
ATOM 3292 O O . PRO A 1 419 ? -8.423 15.169 22.496 1.00 65.50 419 PRO A O 1
ATOM 3295 N N . ILE A 1 420 ? -8.160 13.622 24.042 1.00 75.62 420 ILE A N 1
ATOM 3296 C CA . ILE A 1 420 ? -9.558 13.193 23.879 1.00 75.62 420 ILE A CA 1
ATOM 3297 C C . ILE A 1 420 ? -10.466 14.326 24.373 1.00 75.62 420 ILE A C 1
ATOM 3299 O O . ILE A 1 420 ? -10.411 14.713 25.548 1.00 75.62 420 ILE A O 1
ATOM 3303 N N . ASN A 1 421 ? -11.343 14.824 23.503 1.00 80.00 421 ASN A N 1
ATOM 3304 C CA . ASN A 1 421 ? -12.323 15.845 23.835 1.00 80.00 421 ASN A CA 1
ATOM 3305 C C . ASN A 1 421 ? -13.497 15.234 24.606 1.00 80.00 421 ASN A C 1
ATOM 3307 O O . ASN A 1 421 ? -14.626 15.184 24.119 1.00 80.00 421 ASN A O 1
ATOM 3311 N N . ARG A 1 422 ? -13.265 14.823 25.857 1.00 78.94 422 ARG A N 1
ATOM 3312 C CA . ARG A 1 422 ? -14.285 14.175 26.709 1.00 78.94 422 ARG A CA 1
ATOM 3313 C C . ARG A 1 422 ? -15.568 14.997 26.912 1.00 78.94 422 ARG A C 1
ATOM 3315 O O . ARG A 1 422 ? -16.526 14.494 27.487 1.00 78.94 422 ARG A O 1
ATOM 3322 N N . ARG A 1 423 ? -15.579 16.278 26.522 1.00 79.88 423 ARG A N 1
ATOM 3323 C CA . ARG A 1 423 ? -16.731 17.183 26.646 1.00 79.88 423 ARG A CA 1
ATOM 3324 C C . ARG A 1 423 ? -17.545 17.331 25.359 1.00 79.88 423 ARG A C 1
ATOM 3326 O O . ARG A 1 423 ? -18.629 17.897 25.445 1.00 79.88 423 ARG A O 1
ATOM 3333 N N . CYS A 1 424 ? -17.045 16.882 24.206 1.00 79.75 424 CYS A N 1
ATOM 3334 C CA . CYS A 1 424 ? -17.741 16.950 22.913 1.00 79.75 424 CYS A CA 1
ATOM 3335 C C . CYS A 1 424 ? -18.254 18.340 22.500 1.00 79.75 424 CYS A C 1
ATOM 3337 O O . CYS A 1 424 ? -19.336 18.447 21.929 1.00 79.75 424 CYS A O 1
ATOM 3339 N N . LYS A 1 425 ? -17.534 19.424 22.820 1.00 73.00 425 LYS A N 1
ATOM 3340 C CA . LYS A 1 425 ? -18.038 20.792 22.560 1.00 73.00 425 LYS A CA 1
ATOM 3341 C C . LYS A 1 425 ? -17.461 21.448 21.303 1.00 73.00 425 LYS A C 1
ATOM 3343 O O . LYS A 1 425 ? -18.180 22.186 20.643 1.00 73.00 425 LYS A O 1
ATOM 3348 N N . THR A 1 426 ? -16.188 21.201 20.989 1.00 73.12 426 THR A N 1
ATOM 3349 C CA . THR A 1 426 ? -15.439 21.778 19.851 1.00 73.12 426 THR A CA 1
ATOM 3350 C C . THR A 1 426 ? -14.228 20.906 19.507 1.00 73.12 426 THR A C 1
ATOM 3352 O O . THR A 1 426 ? -13.618 20.357 20.422 1.00 73.12 426 THR A O 1
ATOM 3355 N N . PHE A 1 427 ? -13.842 20.796 18.230 1.00 70.94 427 PHE A N 1
ATOM 3356 C CA . PHE A 1 427 ? -12.745 19.917 17.799 1.00 70.94 427 PHE A CA 1
ATOM 3357 C C . PHE A 1 427 ? -11.599 20.682 17.122 1.00 70.94 427 PHE A C 1
ATOM 3359 O O . PHE A 1 427 ? -11.855 21.563 16.305 1.00 70.94 427 PHE A O 1
ATOM 3366 N N . ASN A 1 428 ? -10.348 20.363 17.474 1.00 73.88 428 ASN A N 1
ATOM 3367 C CA . ASN A 1 428 ? -9.123 20.822 16.797 1.00 73.88 428 ASN A CA 1
ATOM 3368 C C . ASN A 1 428 ? -7.887 20.026 17.278 1.00 73.88 428 ASN A C 1
ATOM 3370 O O . ASN A 1 428 ? -7.992 19.155 18.142 1.00 73.88 428 ASN A O 1
ATOM 3374 N N . THR A 1 429 ? -6.705 20.386 16.767 1.00 69.12 429 THR A N 1
ATOM 3375 C CA . THR A 1 429 ? -5.380 19.840 17.143 1.00 69.12 429 THR A CA 1
ATOM 3376 C C . THR A 1 429 ? -5.037 19.912 18.620 1.00 69.12 429 THR A C 1
ATOM 3378 O O . THR A 1 429 ? -4.286 19.076 19.115 1.00 69.12 429 THR A O 1
ATOM 3381 N N . THR A 1 430 ? -5.616 20.863 19.342 1.00 71.25 430 THR A N 1
ATOM 3382 C CA . THR A 1 430 ? -5.346 21.116 20.759 1.00 71.25 430 THR A CA 1
ATOM 3383 C C . THR A 1 430 ? -6.402 20.510 21.682 1.00 71.25 430 THR A C 1
ATOM 3385 O O . THR A 1 430 ? -6.119 20.258 22.846 1.00 71.25 430 THR A O 1
ATOM 3388 N N . LEU A 1 431 ? -7.631 20.308 21.208 1.00 72.31 431 LEU A N 1
ATOM 3389 C CA . LEU A 1 431 ? -8.760 19.856 22.026 1.00 72.31 431 LEU A CA 1
ATOM 3390 C C . LEU A 1 431 ? -9.132 18.399 21.791 1.00 72.31 431 LEU A C 1
ATOM 3392 O O . LEU A 1 431 ? -9.816 17.835 22.642 1.00 72.31 431 LEU A O 1
ATOM 3396 N N . GLY A 1 432 ? -8.704 17.825 20.666 1.00 74.06 432 GLY A N 1
ATOM 3397 C CA . GLY A 1 432 ? -9.153 16.517 20.221 1.00 74.06 432 GLY A CA 1
ATOM 3398 C C . GLY A 1 432 ? -10.182 16.556 19.137 1.00 74.06 432 GLY A C 1
ATOM 3399 O O . GLY A 1 432 ? -10.974 17.494 19.059 1.00 74.06 432 GLY A O 1
ATOM 3400 N N . PHE A 1 433 ? -10.228 15.474 18.376 1.00 77.88 433 PHE A N 1
ATOM 3401 C CA . PHE A 1 433 ? -11.341 15.191 17.487 1.00 77.88 433 PHE A CA 1
ATOM 3402 C C . PHE A 1 433 ? -12.322 14.161 18.050 1.00 77.88 433 PHE A C 1
ATOM 3404 O O . PHE A 1 433 ? -13.522 14.252 17.802 1.00 77.88 433 PHE A O 1
ATOM 3411 N N . ASP A 1 434 ? -11.840 13.211 18.849 1.00 84.19 434 ASP A N 1
ATOM 3412 C CA . ASP A 1 434 ? -12.699 12.181 19.420 1.00 84.19 434 ASP A CA 1
ATOM 3413 C C . ASP A 1 434 ? -13.234 12.581 20.787 1.00 84.19 434 ASP A C 1
ATOM 3415 O O . ASP A 1 434 ? -12.560 13.208 21.605 1.00 84.19 434 ASP A O 1
ATOM 3419 N N . CYS A 1 435 ? -14.473 12.171 21.034 1.00 86.31 435 CYS A N 1
ATOM 3420 C CA . CYS A 1 435 ? -15.158 12.343 22.306 1.00 86.31 435 CYS A CA 1
ATOM 3421 C C . CYS A 1 435 ? -14.831 11.256 23.336 1.00 86.31 435 CYS A C 1
ATOM 3423 O O . CYS A 1 435 ? -15.195 11.368 24.509 1.00 86.31 435 CYS A O 1
ATOM 3425 N N . GLN A 1 436 ? -14.167 10.192 22.894 1.00 86.44 436 GLN A N 1
ATOM 3426 C CA . GLN A 1 436 ? -13.966 8.967 23.646 1.00 86.44 436 GLN A CA 1
ATOM 3427 C C . GLN A 1 436 ? -12.589 8.367 23.372 1.00 86.44 436 GLN A C 1
ATOM 3429 O O . GLN A 1 436 ? -11.962 8.659 22.360 1.00 86.44 436 GLN A O 1
ATOM 3434 N N . ASP A 1 437 ? -12.154 7.497 24.278 1.00 89.44 437 ASP A N 1
ATOM 3435 C CA . ASP A 1 437 ? -11.015 6.606 24.053 1.00 89.44 437 ASP A CA 1
ATOM 3436 C C . ASP A 1 437 ? -11.401 5.494 23.070 1.00 89.44 437 ASP A C 1
ATOM 3438 O O . ASP A 1 437 ? -12.566 5.078 23.011 1.00 89.44 437 ASP A O 1
ATOM 3442 N N . TRP A 1 438 ? -10.423 4.967 22.334 1.00 92.12 438 TRP A N 1
ATOM 3443 C CA . TRP A 1 438 ? -10.656 3.877 21.388 1.00 92.12 438 TRP A CA 1
ATOM 3444 C C . TRP A 1 438 ? -11.281 2.642 22.047 1.00 92.12 438 TRP A C 1
ATOM 3446 O O . TRP A 1 438 ? -12.065 1.953 21.401 1.00 92.12 438 TRP A O 1
ATOM 3456 N N . ARG A 1 439 ? -11.005 2.366 23.332 1.00 93.62 439 ARG A N 1
ATOM 3457 C CA . ARG A 1 439 ? -11.600 1.233 24.064 1.00 93.62 439 ARG A CA 1
ATOM 3458 C C . ARG A 1 439 ? -13.094 1.410 24.272 1.00 93.62 439 ARG A C 1
ATOM 3460 O O . ARG A 1 439 ? -13.829 0.432 24.289 1.00 93.62 439 ARG A O 1
ATOM 3467 N N . VAL A 1 440 ? -13.551 2.651 24.435 1.00 93.81 440 VAL A N 1
ATOM 3468 C CA . VAL A 1 440 ? -14.984 2.955 24.527 1.00 93.81 440 VAL A CA 1
ATOM 3469 C C . VAL A 1 440 ? -15.627 2.789 23.152 1.00 93.81 440 VAL A C 1
ATOM 3471 O O . VAL A 1 440 ? -16.690 2.185 23.058 1.00 93.81 440 VAL A O 1
ATOM 3474 N N . LEU A 1 441 ? -14.959 3.253 22.088 1.00 94.62 441 LEU A N 1
ATOM 3475 C CA . LEU A 1 441 ? -15.436 3.082 20.714 1.00 94.62 441 LEU A CA 1
ATOM 3476 C C . LEU A 1 441 ? -15.546 1.601 20.334 1.00 94.62 441 LEU A C 1
ATOM 3478 O O . LEU A 1 441 ? -16.638 1.120 20.053 1.00 94.62 441 LEU A O 1
ATOM 3482 N N . PHE A 1 442 ? -14.438 0.861 20.378 1.00 96.00 442 PHE A N 1
ATOM 3483 C CA . PHE A 1 442 ? -14.395 -0.555 20.010 1.00 96.00 442 PHE A CA 1
ATOM 3484 C C . PHE A 1 442 ? -14.995 -1.483 21.075 1.00 96.00 442 PHE A C 1
ATOM 3486 O O . PHE A 1 442 ? -15.112 -2.680 20.839 1.00 96.00 442 PHE A O 1
ATOM 3493 N N . GLY A 1 443 ? -15.419 -0.952 22.225 1.00 96.25 443 GLY A N 1
ATOM 3494 C CA . GLY A 1 443 ? -16.254 -1.670 23.189 1.00 96.25 443 GLY A CA 1
ATOM 3495 C C . GLY A 1 443 ? -17.718 -1.772 22.758 1.00 96.25 443 GLY A C 1
ATOM 3496 O O . GLY A 1 443 ? -18.437 -2.644 23.243 1.00 96.25 443 GLY A O 1
ATOM 3497 N N . HIS A 1 444 ? -18.168 -0.914 21.836 1.00 97.62 444 HIS A N 1
ATOM 3498 C CA . HIS A 1 444 ? -19.512 -0.998 21.279 1.00 97.62 444 HIS A CA 1
ATOM 3499 C C . HIS A 1 444 ? -19.626 -2.186 20.303 1.00 97.62 444 HIS A C 1
ATOM 3501 O O . HIS A 1 444 ? -18.794 -2.287 19.401 1.00 97.62 444 HIS A O 1
ATOM 3507 N N . PRO A 1 445 ? -20.667 -3.044 20.378 1.00 97.38 445 PRO A N 1
ATOM 3508 C CA . PRO A 1 445 ? -20.774 -4.250 19.547 1.00 97.38 445 PRO A CA 1
ATOM 3509 C C . PRO A 1 445 ? -20.659 -4.007 18.036 1.00 97.38 445 PRO A C 1
ATOM 3511 O O . PRO A 1 445 ? -19.954 -4.739 17.349 1.00 97.38 445 PRO A O 1
ATOM 3514 N N . ALA A 1 446 ? -21.298 -2.952 17.517 1.00 96.81 446 ALA A N 1
ATOM 3515 C CA . ALA A 1 446 ? -21.219 -2.608 16.094 1.00 96.81 446 ALA A CA 1
ATOM 3516 C C . ALA A 1 446 ? -19.789 -2.223 15.662 1.00 96.81 446 ALA A C 1
ATOM 3518 O O . ALA A 1 446 ? -19.271 -2.765 14.690 1.00 96.81 446 ALA A O 1
ATOM 3519 N N . ALA A 1 447 ? -19.100 -1.377 16.433 1.00 96.69 447 ALA A N 1
ATOM 3520 C CA . ALA A 1 447 ? -17.703 -1.018 16.181 1.00 96.69 447 ALA A CA 1
ATOM 3521 C C . ALA A 1 447 ? -16.754 -2.209 16.389 1.00 96.69 447 ALA A C 1
ATOM 3523 O O . ALA A 1 447 ? -15.766 -2.353 15.680 1.00 96.69 447 ALA A O 1
ATOM 3524 N N . ALA A 1 448 ? -17.060 -3.097 17.334 1.00 96.81 448 ALA A N 1
ATOM 3525 C CA . ALA A 1 448 ? -16.324 -4.334 17.550 1.00 96.81 448 ALA A CA 1
ATOM 3526 C C . ALA A 1 448 ? -16.540 -5.354 16.425 1.00 96.81 448 ALA A C 1
ATOM 3528 O O . ALA A 1 448 ? -15.771 -6.300 16.329 1.00 96.81 448 ALA A O 1
ATOM 3529 N N . SER A 1 449 ? -17.577 -5.216 15.594 1.00 96.75 449 SER A N 1
ATOM 3530 C CA . SER A 1 449 ? -17.879 -6.163 14.513 1.00 96.75 449 SER A CA 1
ATOM 3531 C C . SER A 1 449 ? -17.108 -5.897 13.219 1.00 96.75 449 SER A C 1
ATOM 3533 O O . SER A 1 449 ? -17.075 -6.772 12.354 1.00 96.75 449 SER A O 1
ATOM 3535 N N . VAL A 1 450 ? -16.468 -4.728 13.096 1.00 97.50 450 VAL A N 1
ATOM 3536 C CA . VAL A 1 450 ? -15.718 -4.368 11.888 1.00 97.50 450 VAL A CA 1
ATOM 3537 C C . VAL A 1 450 ? -14.482 -5.247 11.701 1.00 97.50 450 VAL A C 1
ATOM 3539 O O . VAL A 1 450 ? -13.924 -5.782 12.666 1.00 97.50 450 VAL A O 1
ATOM 3542 N N . GLY A 1 451 ? -14.043 -5.383 10.451 1.00 97.38 451 GLY A N 1
ATOM 3543 C CA . GLY A 1 451 ? -12.830 -6.123 10.112 1.00 97.38 451 GLY A CA 1
ATOM 3544 C C . GLY A 1 451 ? -11.553 -5.354 10.421 1.00 97.38 451 GLY A C 1
ATOM 3545 O O . GLY A 1 451 ? -10.546 -5.974 10.746 1.00 97.38 451 GLY A O 1
ATOM 3546 N N . TRP A 1 452 ? -11.595 -4.020 10.350 1.00 98.00 452 TRP A N 1
ATOM 3547 C CA . TRP A 1 452 ? -10.412 -3.166 10.461 1.00 98.00 452 TRP A CA 1
ATOM 3548 C C . TRP A 1 452 ? -10.522 -2.164 11.613 1.00 98.00 452 TRP A C 1
ATOM 3550 O O . TRP A 1 452 ? -11.282 -1.194 11.551 1.00 98.00 452 TRP A O 1
ATOM 3560 N N . TRP A 1 453 ? -9.714 -2.376 12.652 1.00 97.38 453 TRP A N 1
ATOM 3561 C CA . TRP A 1 453 ? -9.558 -1.458 13.781 1.00 97.38 453 TRP A CA 1
ATOM 3562 C C . TRP A 1 453 ? -8.363 -0.545 13.560 1.00 97.38 453 TRP A C 1
ATOM 3564 O O . TRP A 1 453 ? -7.207 -0.954 13.719 1.00 97.38 453 TRP A O 1
ATOM 3574 N N . VAL A 1 454 ? -8.640 0.699 13.186 1.00 95.31 454 VAL A N 1
ATOM 3575 C CA . VAL A 1 454 ? -7.597 1.649 12.800 1.00 95.31 454 VAL A CA 1
ATOM 3576 C C . VAL A 1 454 ? -7.310 2.625 13.935 1.00 95.31 454 VAL A C 1
ATOM 3578 O O . VAL A 1 454 ? -8.231 3.212 14.500 1.00 95.31 454 VAL A O 1
ATOM 3581 N N . GLN A 1 455 ? -6.033 2.823 14.238 1.00 92.56 455 GLN A N 1
ATOM 3582 C CA . GLN A 1 455 ? -5.525 3.886 15.098 1.00 92.56 455 GLN A CA 1
ATOM 3583 C C . GLN A 1 455 ? -4.766 4.905 14.242 1.00 92.56 455 GLN A C 1
ATOM 3585 O O . GLN A 1 455 ? -3.921 4.505 13.439 1.00 92.56 455 GLN A O 1
ATOM 3590 N N . GLN A 1 456 ? -5.019 6.200 14.441 1.00 86.19 456 GLN A N 1
ATOM 3591 C CA . GLN A 1 456 ? -4.246 7.289 13.824 1.00 86.19 456 GLN A CA 1
ATOM 3592 C C . GLN A 1 456 ? -3.500 8.144 14.856 1.00 86.19 456 GLN A C 1
ATOM 3594 O O . GLN A 1 456 ? -4.149 8.565 15.843 1.00 86.19 456 GLN A O 1
#

Foldseek 3Di:
DDKDWDDPPPQKIKIKDAFADPPPAFAPDDPPDDDDPPRDGGHFHGDDDDDDGTDIDMWMQGNPGGTDDPCVVDPPVRDPPDVQPVPDPPDPDPPPDPDPPPDDDVDDPVNVVVVVVVVVVCCCVPPVVVVVVVVVVVVVVVVVVCVVVDPPDDDDDDDPPCVVVVVCCVPVVVVVVVVVVVVVVVVCVVVVPDVVVVVVCVVQHVDLLQQQADDPPAFEEEEADEDCPCFGLRVVHLALLSLLVSQVVRQVVCCVQLVGRHAGEYEYEDDPSNHLVRLLNNSSNSSVVSHAYEYEPEQDLVVLLVSLQVRLLSNHRYYEYHPPPNPADEPVSLVVSLVSNQVSNVVSVGHAAHEYEYEDPDDHYDQDPDPDDPRYQYEYEYDAFEELVVQLVSQVVSCVSHVNDQLSYYYEDEDDQQAQQCPRDDDDNPRHRYNDHLSVNCVDPSNVSHRYYYYD

Sequence (456 aa):
GCWVLVDHGDGYLSLYGHMIDEGGGRVRVRTGEKVSSWTPLGRVGWTGMTSFGPHVHWEIHHAEQGRVRNDRFFSRSSIVYCKFCAADGSVVQTVVASAYTGGGGILSRELIGALLLLLLGALIFFRPEVVAVGVHRAGRAMARFLQTSQSVWQTTFQRRTVHWSSIILAVLVPAIICSTGTAVAVWMADEQIDPRVLLAYFRFGFYPFPGEGYQVGARYSAVWGLPCQGVGTLGRTCQPDEVAKAAVAWQQEVKRFSRVDPIPVAITRLNMQFDRVQARRLLNEMHYVDGLAIIDVSTNFQLAHDLVDELTIFGLDGIAIDMEFADQVRQRDVYWLAERMAEKRRSANLPGKSVLILWNVFHNIDRGTGLAFDEVQIIPIFTGYGSVDGKLVGLEKTQEIFEAQPLESGLMAFDQRWPINRRCKTFNTTLGFDCQDWRVLFGHPAAASVGWWVQQ

Secondary structure (DSSP, 8-state):
-EEEEEE-SSSEEEEEEEE--STT--B---TT----TT---B-BB--SS-SSSSB-EEEEEETTTEEE-GGGTS-TTTS---TTGGG-TTS--------------S--HHHHHHHHHHHHHHHHHH-HHHHHHHHHHHHHHHHHHHHTT-SS--S---TTHHHHHHHHHHHHHHHHHHHHHHHHHHHHHHTT--HHHHHHHHHH-S-------B-TT--EEEEEE-TTSSSTTGGG--SHHHHHHHHHHHHHHHHHHHS--PEEEEEEE--SSS-HHHHHHHHHHHHTTT-EEEEE-TT-HHHHHHHHHHHGGGT--EEEEE-SS-S-B-HHHHHHHHHHHHHHHHHTT--SBEEEEEES-SSSB---S----SSEEEEEEE---B-HHHHHHHHHHHHHHHT--GGG-EEEE--SSSPP-TT-S--BTTTBSBSS-HHHHHHSHHHHT-SEEEE-

pLDDT: mean 77.56, std 18.91, range [32.97, 98.38]